Protein AF-0000000081894004 (afdb_homodimer)

Nearest PDB structures (foldseek):
  2gdz-assembly1_A-2  TM=9.812E-01  e=1.976E-42  Homo sapiens
  8cwl-assembly1_B  TM=9.961E-01  e=2.468E-40  Homo sapiens
  8fd8-assembly1_A  TM=9.773E-01  e=3.007E-31  Homo sapiens
  8fd8-assembly1_B  TM=9.876E-01  e=8.466E-30  Homo sapiens
  5ilo-assembly1_A  TM=8.803E-01  e=1.661E-20  Drosophila melanogaster

Structure (mmCIF, N/CA/C/O backbone):
data_AF-0000000081894004-model_v1
#
loop_
_entity.id
_entity.type
_entity.pdbx_description
1 polymer '15-hydroxyprostaglandin dehydrogenase'
#
loop_
_atom_site.group_PDB
_atom_site.id
_atom_site.type_symbol
_atom_site.label_atom_id
_atom_site.label_alt_id
_atom_site.label_comp_id
_atom_site.label_asym_id
_atom_site.label_entity_id
_atom_site.label_seq_id
_atom_site.pdbx_PDB_ins_code
_atom_site.Cartn_x
_atom_site.Cartn_y
_atom_site.Cartn_z
_atom_site.occupancy
_atom_site.B_iso_or_equiv
_atom_site.auth_seq_id
_atom_site.auth_comp_id
_atom_site.auth_asym_id
_atom_site.auth_atom_id
_atom_site.pdbx_PDB_model_num
ATOM 1 N N . MET A 1 1 ? 8.656 -19.203 -19.812 1 93.25 1 MET A N 1
ATOM 2 C CA . MET A 1 1 ? 9.336 -20.438 -19.406 1 93.25 1 MET A CA 1
ATOM 3 C C . MET A 1 1 ? 8.516 -21.672 -19.766 1 93.25 1 MET A C 1
ATOM 5 O O . MET A 1 1 ? 7.297 -21.578 -19.953 1 93.25 1 MET A O 1
ATOM 9 N N . HIS A 1 2 ? 9.211 -22.734 -19.953 1 95.69 2 HIS A N 1
ATOM 10 C CA . HIS A 1 2 ? 8.539 -24.016 -20.109 1 95.69 2 HIS A CA 1
ATOM 11 C C . HIS A 1 2 ? 7.969 -24.516 -18.781 1 95.69 2 HIS A C 1
ATOM 13 O O . HIS A 1 2 ? 8.688 -24.562 -17.766 1 95.69 2 HIS A O 1
ATOM 19 N N . LEU A 1 3 ? 6.727 -24.938 -18.703 1 98.38 3 LEU A N 1
ATOM 20 C CA . LEU A 1 3 ? 6.02 -25.109 -17.438 1 98.38 3 LEU A CA 1
ATOM 21 C C . LEU A 1 3 ? 6.059 -26.562 -16.984 1 98.38 3 LEU A C 1
ATOM 23 O O . LEU A 1 3 ? 5.871 -26.844 -15.797 1 98.38 3 LEU A O 1
ATOM 27 N N . LYS A 1 4 ? 6.188 -27.5 -17.938 1 98.25 4 LYS A N 1
ATOM 28 C CA . LYS A 1 4 ? 6.16 -28.906 -17.562 1 98.25 4 LYS A CA 1
ATOM 29 C C . LYS A 1 4 ? 7.227 -29.219 -16.516 1 98.25 4 LYS A C 1
ATOM 31 O O . LYS A 1 4 ? 8.406 -28.922 -16.719 1 98.25 4 LYS A O 1
ATOM 36 N N . GLY A 1 5 ? 6.805 -29.797 -15.445 1 97.94 5 GLY A N 1
ATOM 37 C CA . GLY A 1 5 ? 7.715 -30.234 -14.398 1 97.94 5 GLY A CA 1
ATOM 38 C C . GLY A 1 5 ? 8.07 -29.125 -13.422 1 97.94 5 GLY A C 1
ATOM 39 O O . GLY A 1 5 ? 8.711 -29.375 -12.398 1 97.94 5 GLY A O 1
ATOM 40 N N . LYS A 1 6 ? 7.695 -27.906 -13.68 1 98.56 6 LYS A N 1
ATOM 41 C CA . LYS A 1 6 ? 7.965 -26.797 -12.773 1 98.56 6 LYS A CA 1
ATOM 42 C C . LYS A 1 6 ? 7.137 -26.906 -11.5 1 98.56 6 LYS A C 1
ATOM 44 O O . LYS A 1 6 ? 6.062 -27.516 -11.5 1 98.56 6 LYS A O 1
ATOM 49 N N . VAL A 1 7 ? 7.68 -26.406 -10.422 1 98.75 7 VAL A N 1
ATOM 50 C CA . VAL A 1 7 ? 7.012 -26.453 -9.125 1 98.75 7 VAL A CA 1
ATOM 51 C C . VAL A 1 7 ? 6.477 -25.062 -8.766 1 98.75 7 VAL A C 1
ATOM 53 O O . VAL A 1 7 ? 7.227 -24.094 -8.742 1 98.75 7 VAL A O 1
ATOM 56 N N . ALA A 1 8 ? 5.172 -25.031 -8.492 1 98.94 8 ALA A N 1
ATOM 57 C CA . ALA A 1 8 ? 4.5 -23.766 -8.172 1 98.94 8 ALA A CA 1
ATOM 58 C C . ALA A 1 8 ? 3.926 -23.797 -6.758 1 98.94 8 ALA A C 1
ATOM 60 O O . ALA A 1 8 ? 3.48 -24.859 -6.285 1 98.94 8 ALA A O 1
ATOM 61 N N . LEU A 1 9 ? 4.027 -22.719 -6.047 1 98.94 9 LEU A N 1
ATOM 62 C CA . LEU A 1 9 ? 3.324 -22.453 -4.793 1 98.94 9 LEU A CA 1
ATOM 63 C C . LEU A 1 9 ? 2.256 -21.391 -4.98 1 98.94 9 LEU A C 1
ATOM 65 O O . LEU A 1 9 ? 2.551 -20.281 -5.445 1 98.94 9 LEU A O 1
ATOM 69 N N . VAL A 1 10 ? 0.993 -21.703 -4.723 1 99 10 VAL A N 1
ATOM 70 C CA . VAL A 1 10 ? -0.126 -20.781 -4.891 1 99 10 VAL A CA 1
ATOM 71 C C . VAL A 1 10 ? -0.816 -20.562 -3.547 1 99 10 VAL A C 1
ATOM 73 O O . VAL A 1 10 ? -1.326 -21.5 -2.938 1 99 10 VAL A O 1
ATOM 76 N N . THR A 1 11 ? -0.818 -19.328 -3.061 1 98.94 11 THR A N 1
ATOM 77 C CA . THR A 1 11 ? -1.562 -19.016 -1.846 1 98.94 11 THR A CA 1
ATOM 78 C C . THR A 1 11 ? -3.018 -18.688 -2.174 1 98.94 11 THR A C 1
ATOM 80 O O . THR A 1 11 ? -3.316 -18.188 -3.262 1 98.94 11 THR A O 1
ATOM 83 N N . GLY A 1 12 ? -3.885 -18.891 -1.166 1 98.69 12 GLY A N 1
ATOM 84 C CA . GLY A 1 12 ? -5.305 -18.75 -1.456 1 98.69 12 GLY A CA 1
ATOM 85 C C . GLY A 1 12 ? -5.785 -19.672 -2.557 1 98.69 12 GLY A C 1
ATOM 86 O O . GLY A 1 12 ? -6.516 -19.25 -3.457 1 98.69 12 GLY A O 1
ATOM 87 N N . ALA A 1 13 ? -5.387 -20.906 -2.52 1 98.75 13 ALA A N 1
ATOM 88 C CA . ALA A 1 13 ? -5.492 -21.797 -3.672 1 98.75 13 ALA A CA 1
ATOM 89 C C . ALA A 1 13 ? -6.77 -22.625 -3.602 1 98.75 13 ALA A C 1
ATOM 91 O O . ALA A 1 13 ? -7.125 -23.312 -4.566 1 98.75 13 ALA A O 1
ATOM 92 N N . ALA A 1 14 ? -7.52 -22.578 -2.496 1 97.81 14 ALA A N 1
ATOM 93 C CA . ALA A 1 14 ? -8.594 -23.531 -2.242 1 97.81 14 ALA A CA 1
ATOM 94 C C . ALA A 1 14 ? -9.812 -23.234 -3.105 1 97.81 14 ALA A C 1
ATOM 96 O O . ALA A 1 14 ? -10.594 -24.125 -3.424 1 97.81 14 ALA A O 1
ATOM 97 N N . GLN A 1 15 ? -10.016 -21.984 -3.486 1 96.12 15 GLN A N 1
ATOM 98 C CA . GLN A 1 15 ? -11.219 -21.594 -4.199 1 96.12 15 GLN A CA 1
ATOM 99 C C . GLN A 1 15 ? -10.961 -20.375 -5.094 1 96.12 15 GLN A C 1
ATOM 101 O O . GLN A 1 15 ? -9.867 -19.812 -5.078 1 96.12 15 GLN A O 1
ATOM 106 N N . GLY A 1 16 ? -11.906 -20.062 -5.895 1 97.25 16 GLY A N 1
ATOM 107 C CA . GLY A 1 16 ? -11.875 -18.844 -6.68 1 97.25 16 GLY A CA 1
ATOM 108 C C . GLY A 1 16 ? -10.734 -18.812 -7.676 1 97.25 16 GLY A C 1
ATOM 109 O O . GLY A 1 16 ? -10.516 -19.766 -8.414 1 97.25 16 GLY A O 1
ATOM 110 N N . ILE A 1 17 ? -10.094 -17.672 -7.715 1 98.56 17 ILE A N 1
ATOM 111 C CA . ILE A 1 17 ? -9.008 -17.453 -8.656 1 98.56 17 ILE A CA 1
ATOM 112 C C . ILE A 1 17 ? -7.863 -18.422 -8.375 1 98.56 17 ILE A C 1
ATOM 114 O O . ILE A 1 17 ? -7.27 -18.984 -9.297 1 98.56 17 ILE A O 1
ATOM 118 N N . GLY A 1 18 ? -7.566 -18.641 -7.066 1 98.81 18 GLY A N 1
ATOM 119 C CA . GLY A 1 18 ? -6.492 -19.547 -6.688 1 98.81 18 GLY A CA 1
ATOM 120 C C . GLY A 1 18 ? -6.699 -20.969 -7.191 1 98.81 18 GLY A C 1
ATOM 121 O O . GLY A 1 18 ? -5.77 -21.594 -7.703 1 98.81 18 GLY A O 1
ATOM 122 N N . LYS A 1 19 ? -7.879 -21.422 -7.047 1 98.75 19 LYS A N 1
ATOM 123 C CA . LYS A 1 19 ? -8.195 -22.75 -7.535 1 98.75 19 LYS A CA 1
ATOM 124 C C . LYS A 1 19 ? -8.047 -22.844 -9.055 1 98.75 19 LYS A C 1
ATOM 126 O O . LYS A 1 19 ? -7.555 -23.828 -9.578 1 98.75 19 LYS A O 1
ATOM 131 N N . ALA A 1 20 ? -8.461 -21.781 -9.766 1 98.88 20 ALA A N 1
ATOM 132 C CA . ALA A 1 20 ? -8.312 -21.719 -11.211 1 98.88 20 ALA A CA 1
ATOM 133 C C . ALA A 1 20 ? -6.84 -21.719 -11.617 1 98.88 20 ALA A C 1
ATOM 135 O O . ALA A 1 20 ? -6.457 -22.312 -12.625 1 98.88 20 ALA A O 1
ATOM 136 N N . PHE A 1 21 ? -6 -21 -10.844 1 98.94 21 PHE A N 1
ATOM 137 C CA . PHE A 1 21 ? -4.562 -21.016 -11.094 1 98.94 21 PHE A CA 1
ATOM 138 C C . PHE A 1 21 ? -4 -22.422 -10.984 1 98.94 21 PHE A C 1
ATOM 140 O O . PHE A 1 21 ? -3.232 -22.859 -11.844 1 98.94 21 PHE A O 1
ATOM 147 N N . VAL A 1 22 ? -4.41 -23.125 -9.914 1 98.94 22 VAL A N 1
ATOM 148 C CA . VAL A 1 22 ? -3.928 -24.484 -9.711 1 98.94 22 VAL A CA 1
ATOM 149 C C . VAL A 1 22 ? -4.328 -25.359 -10.891 1 98.94 22 VAL A C 1
ATOM 151 O O . VAL A 1 22 ? -3.502 -26.109 -11.43 1 98.94 22 VAL A O 1
ATOM 154 N N . GLN A 1 23 ? -5.555 -25.234 -11.367 1 98.88 23 GLN A N 1
ATOM 155 C CA . GLN A 1 23 ? -6.074 -26.031 -12.477 1 98.88 23 GLN A CA 1
ATOM 156 C C . GLN A 1 23 ? -5.227 -25.844 -13.734 1 98.88 23 GLN A C 1
ATOM 158 O O . GLN A 1 23 ? -4.773 -26.828 -14.336 1 98.88 23 GLN A O 1
ATOM 163 N N . VAL A 1 24 ? -4.969 -24.625 -14.102 1 98.88 24 VAL A N 1
ATOM 164 C CA . VAL A 1 24 ? -4.281 -24.375 -15.367 1 98.88 24 VAL A CA 1
ATOM 165 C C . VAL A 1 24 ? -2.812 -24.766 -15.25 1 98.88 24 VAL A C 1
ATOM 167 O O . VAL A 1 24 ? -2.211 -25.234 -16.219 1 98.88 24 VAL A O 1
ATOM 170 N N . LEU A 1 25 ? -2.213 -24.609 -14.062 1 98.94 25 LEU A N 1
ATOM 171 C CA . LEU A 1 25 ? -0.831 -25.031 -13.844 1 98.94 25 LEU A CA 1
ATOM 172 C C . LEU A 1 25 ? -0.69 -26.547 -13.969 1 98.94 25 LEU A C 1
ATOM 174 O O . LEU A 1 25 ? 0.244 -27.031 -14.609 1 98.94 25 LEU A O 1
ATOM 178 N N . LEU A 1 26 ? -1.624 -27.281 -13.375 1 98.88 26 LEU A N 1
ATOM 179 C CA . LEU A 1 26 ? -1.611 -28.734 -13.469 1 98.88 26 LEU A CA 1
ATOM 180 C C . LEU A 1 26 ? -1.806 -29.188 -14.914 1 98.88 26 LEU A C 1
ATOM 182 O O . LEU A 1 26 ? -1.141 -30.109 -15.367 1 98.88 26 LEU A O 1
ATOM 186 N N . GLU A 1 27 ? -2.672 -28.469 -15.625 1 98.75 27 GLU A N 1
ATOM 187 C CA . GLU A 1 27 ? -2.93 -28.781 -17.031 1 98.75 27 GLU A CA 1
ATOM 188 C C . GLU A 1 27 ? -1.67 -28.609 -17.875 1 98.75 27 GLU A C 1
ATOM 190 O O . GLU A 1 27 ? -1.518 -29.25 -18.906 1 98.75 27 GLU A O 1
ATOM 195 N N . ARG A 1 28 ? -0.741 -27.797 -17.438 1 98.5 28 ARG A N 1
ATOM 196 C CA . ARG A 1 28 ? 0.498 -27.547 -18.156 1 98.5 28 ARG A CA 1
ATOM 197 C C . ARG A 1 28 ? 1.636 -28.406 -17.625 1 98.5 28 ARG A C 1
ATOM 199 O O . ARG A 1 28 ? 2.787 -28.25 -18.047 1 98.5 28 ARG A O 1
ATOM 206 N N . GLY A 1 29 ? 1.329 -29.266 -16.656 1 98.56 29 GLY A N 1
ATOM 207 C CA . GLY A 1 29 ? 2.291 -30.25 -16.188 1 98.56 29 GLY A CA 1
ATOM 208 C C . GLY A 1 29 ? 3.08 -29.797 -14.977 1 98.56 29 GLY A C 1
ATOM 209 O O . GLY A 1 29 ? 4.07 -30.422 -14.594 1 98.56 29 GLY A O 1
ATOM 210 N N . CYS A 1 30 ? 2.693 -28.719 -14.328 1 98.81 30 CYS A N 1
ATOM 211 C CA . CYS A 1 30 ? 3.361 -28.25 -13.117 1 98.81 30 CYS A CA 1
ATOM 212 C C . CYS A 1 30 ? 2.977 -29.109 -11.914 1 98.81 30 CYS A C 1
ATOM 214 O O . CYS A 1 30 ? 1.941 -29.781 -11.93 1 98.81 30 CYS A O 1
ATOM 216 N N . LYS A 1 31 ? 3.842 -29.141 -10.961 1 98.88 31 LYS A N 1
ATOM 217 C CA . LYS A 1 31 ? 3.484 -29.547 -9.602 1 98.88 31 LYS A CA 1
ATOM 218 C C . LYS A 1 31 ? 3.1 -28.344 -8.75 1 98.88 31 LYS A C 1
ATOM 220 O O . LYS A 1 31 ? 3.693 -27.266 -8.875 1 98.88 31 LYS A O 1
ATOM 225 N N . VAL A 1 32 ? 2.074 -28.547 -7.902 1 98.94 32 VAL A N 1
ATOM 226 C CA . VAL A 1 32 ? 1.539 -27.344 -7.27 1 98.94 32 VAL A CA 1
ATOM 227 C C . VAL A 1 32 ? 1.329 -27.594 -5.777 1 98.94 32 VAL A C 1
ATOM 229 O O . VAL A 1 32 ? 0.707 -28.594 -5.391 1 98.94 32 VAL A O 1
ATOM 232 N N . ALA A 1 33 ? 1.903 -26.781 -4.941 1 98.94 33 ALA A N 1
ATOM 233 C CA . ALA A 1 33 ? 1.514 -26.688 -3.537 1 98.94 33 ALA A CA 1
ATOM 234 C C . ALA A 1 33 ? 0.323 -25.734 -3.369 1 98.94 33 ALA A C 1
ATOM 236 O O . ALA A 1 33 ? 0.437 -24.531 -3.602 1 98.94 33 ALA A O 1
ATOM 237 N N . LEU A 1 34 ? -0.852 -26.312 -2.977 1 98.81 34 LEU A N 1
ATOM 238 C CA . LEU A 1 34 ? -2.037 -25.547 -2.627 1 98.81 34 LEU A CA 1
ATOM 239 C C . LEU A 1 34 ? -1.945 -25.016 -1.197 1 98.81 34 LEU A C 1
ATOM 241 O O . LEU A 1 34 ? -1.925 -25.797 -0.246 1 98.81 34 LEU A O 1
ATOM 245 N N . VAL A 1 35 ? -1.916 -23.703 -1.052 1 98.94 35 VAL A N 1
ATOM 246 C CA . VAL A 1 35 ? -1.78 -23.078 0.262 1 98.94 35 VAL A CA 1
ATOM 247 C C . VAL A 1 35 ? -3.041 -22.281 0.59 1 98.94 35 VAL A C 1
ATOM 249 O O . VAL A 1 35 ? -3.445 -21.406 -0.175 1 98.94 35 VAL A O 1
ATOM 252 N N . ASP A 1 36 ? -3.646 -22.609 1.695 1 98.81 36 ASP A N 1
ATOM 253 C CA . ASP A 1 36 ? -4.871 -21.906 2.088 1 98.81 36 ASP A CA 1
ATOM 254 C C . ASP A 1 36 ? -5.129 -22.062 3.586 1 98.81 36 ASP A C 1
ATOM 256 O O . ASP A 1 36 ? -4.684 -23.031 4.207 1 98.81 36 ASP A O 1
ATOM 260 N N . ILE A 1 37 ? -5.82 -21.125 4.078 1 98.62 37 ILE A N 1
ATOM 261 C CA . ILE A 1 37 ? -6.141 -21.156 5.5 1 98.62 37 ILE A CA 1
ATOM 262 C C . ILE A 1 37 ? -7.316 -22.109 5.738 1 98.62 37 ILE A C 1
ATOM 264 O O . ILE A 1 37 ? -7.441 -22.703 6.816 1 98.62 37 ILE A O 1
ATOM 268 N N . ASN A 1 38 ? -8.203 -22.25 4.754 1 97.88 38 ASN A N 1
ATOM 269 C CA . ASN A 1 38 ? -9.383 -23.094 4.875 1 97.88 38 ASN A CA 1
ATOM 270 C C . ASN A 1 38 ? -9.055 -24.562 4.613 1 97.88 38 ASN A C 1
ATOM 272 O O . ASN A 1 38 ? -9.008 -25 3.463 1 97.88 38 ASN A O 1
ATOM 276 N N . VAL A 1 39 ? -8.977 -25.297 5.633 1 98.56 39 VAL A N 1
ATOM 277 C CA . VAL A 1 39 ? -8.508 -26.672 5.559 1 98.56 39 VAL A CA 1
ATOM 278 C C . VAL A 1 39 ? -9.531 -27.547 4.824 1 98.56 39 VAL A C 1
ATOM 280 O O . VAL A 1 39 ? -9.18 -28.297 3.918 1 98.56 39 VAL A O 1
ATOM 283 N N . GLU A 1 40 ? -10.766 -27.359 5.145 1 98.62 40 GLU A N 1
ATOM 284 C CA . GLU A 1 40 ? -11.812 -28.188 4.566 1 98.62 40 GLU A CA 1
ATOM 285 C C . GLU A 1 40 ? -11.93 -27.969 3.061 1 98.62 40 GLU A C 1
ATOM 287 O O . GLU A 1 40 ? -11.922 -28.922 2.285 1 98.62 40 GLU A O 1
ATOM 292 N N . VAL A 1 41 ? -12 -26.734 2.67 1 98.31 41 VAL A N 1
ATOM 293 C CA . VAL A 1 41 ? -12.156 -26.406 1.258 1 98.31 41 VAL A CA 1
ATOM 294 C C . VAL A 1 41 ? -10.875 -26.75 0.502 1 98.31 41 VAL A C 1
ATOM 296 O O . VAL A 1 41 ? -10.93 -27.203 -0.645 1 98.31 41 VAL A O 1
ATOM 299 N N . GLY A 1 42 ? -9.719 -26.562 1.156 1 98.56 42 GLY A N 1
ATOM 300 C CA . GLY A 1 42 ? -8.438 -26.906 0.553 1 98.56 42 GLY A CA 1
ATOM 301 C C . GLY A 1 42 ? -8.281 -28.391 0.286 1 98.56 42 GLY A C 1
ATOM 302 O O . GLY A 1 42 ? -7.863 -28.781 -0.802 1 98.56 42 GLY A O 1
ATOM 303 N N . LYS A 1 43 ? -8.633 -29.203 1.248 1 98.5 43 LYS A N 1
ATOM 304 C CA . LYS A 1 43 ? -8.555 -30.656 1.086 1 98.5 43 LYS A CA 1
ATOM 305 C C . LYS A 1 43 ? -9.516 -31.141 0.005 1 98.5 43 LYS A C 1
ATOM 307 O O . LYS A 1 43 ? -9.172 -32 -0.79 1 98.5 43 LYS A O 1
ATOM 312 N N . ALA A 1 44 ? -10.695 -30.562 0.021 1 98.62 44 ALA A N 1
ATOM 313 C CA . ALA A 1 44 ? -11.664 -30.922 -1.005 1 98.62 44 ALA A CA 1
ATOM 314 C C . ALA A 1 44 ? -11.148 -30.578 -2.398 1 98.62 44 ALA A C 1
ATOM 316 O O . ALA A 1 44 ? -11.344 -31.344 -3.348 1 98.62 44 ALA A O 1
ATOM 317 N N . SER A 1 45 ? -10.547 -29.391 -2.547 1 98.38 45 SER A N 1
ATOM 318 C CA . SER A 1 45 ? -9.984 -28.969 -3.826 1 98.38 45 SER A CA 1
ATOM 319 C C . SER A 1 45 ? -8.867 -29.906 -4.27 1 98.38 45 SER A C 1
ATOM 321 O O . SER A 1 45 ? -8.805 -30.312 -5.43 1 98.38 45 SER A O 1
ATOM 323 N N . LYS A 1 46 ? -7.977 -30.25 -3.355 1 98.5 46 LYS A N 1
ATOM 324 C CA . LYS A 1 46 ? -6.906 -31.172 -3.68 1 98.5 46 LYS A CA 1
ATOM 325 C C . LYS A 1 46 ? -7.465 -32.531 -4.156 1 98.5 46 LYS A C 1
ATOM 327 O O . LYS A 1 46 ? -6.984 -33.094 -5.137 1 98.5 46 LYS A O 1
ATOM 332 N N . GLU A 1 47 ? -8.414 -33.031 -3.428 1 98.38 47 GLU A N 1
ATOM 333 C CA . GLU A 1 47 ? -9.039 -34.281 -3.807 1 98.38 47 GLU A CA 1
ATOM 334 C C . GLU A 1 47 ? -9.617 -34.219 -5.219 1 98.38 47 GLU A C 1
ATOM 336 O O . GLU A 1 47 ? -9.539 -35.188 -5.977 1 98.38 47 GLU A O 1
ATOM 341 N N . GLY A 1 48 ? -10.258 -33.094 -5.504 1 98.5 48 GLY A N 1
ATOM 342 C CA . GLY A 1 48 ? -10.766 -32.875 -6.852 1 98.5 48 GLY A CA 1
ATOM 343 C C . GLY A 1 48 ? -9.68 -32.938 -7.91 1 98.5 48 GLY A C 1
ATOM 344 O O . GLY A 1 48 ? -9.875 -33.531 -8.977 1 98.5 48 GLY A O 1
ATOM 345 N N . PHE A 1 49 ? -8.555 -32.312 -7.637 1 98.62 49 PHE A N 1
ATOM 346 C CA . PHE A 1 49 ? -7.434 -32.344 -8.57 1 98.62 49 PHE A CA 1
ATOM 347 C C . PHE A 1 49 ? -6.848 -33.719 -8.695 1 98.62 49 PHE A C 1
ATOM 349 O O . PHE A 1 49 ? -6.449 -34.156 -9.789 1 98.62 49 PHE A O 1
ATOM 356 N N . ASP A 1 50 ? -6.832 -34.438 -7.574 1 97.56 50 ASP A N 1
ATOM 357 C CA . ASP A 1 50 ? -6.246 -35.781 -7.562 1 97.56 50 ASP A CA 1
ATOM 358 C C . ASP A 1 50 ? -7.055 -36.75 -8.43 1 97.56 50 ASP A C 1
ATOM 360 O O . ASP A 1 50 ? -6.547 -37.781 -8.852 1 97.56 50 ASP A O 1
ATOM 364 N N . LYS A 1 51 ? -8.281 -36.469 -8.664 1 98.12 51 LYS A N 1
ATOM 365 C CA . LYS A 1 51 ? -9.117 -37.281 -9.547 1 98.12 51 LYS A CA 1
ATOM 366 C C . LYS A 1 51 ? -8.773 -37 -11.016 1 98.12 51 LYS A C 1
ATOM 368 O O . LYS A 1 51 ? -9.047 -37.844 -11.875 1 98.12 51 LYS A O 1
ATOM 373 N N . GLN A 1 52 ? -8.172 -35.875 -11.289 1 98.19 52 GLN A N 1
ATOM 374 C CA . GLN A 1 52 ? -7.914 -35.469 -12.664 1 98.19 52 GLN A CA 1
ATOM 375 C C . GLN A 1 52 ? -6.438 -35.625 -13.023 1 98.19 52 GLN A C 1
ATOM 377 O O . GLN A 1 52 ? -6.094 -35.844 -14.188 1 98.19 52 GLN A O 1
ATOM 382 N N . PHE A 1 53 ? -5.633 -35.531 -12.016 1 98.31 53 PHE A N 1
ATOM 383 C CA . PHE A 1 53 ? -4.188 -35.531 -12.211 1 98.31 53 PHE A CA 1
ATOM 384 C C . PHE A 1 53 ? -3.521 -36.531 -11.242 1 98.31 53 PHE A C 1
ATOM 386 O O . PHE A 1 53 ? -4.16 -37 -10.305 1 98.31 53 PHE A O 1
ATOM 393 N N . ASP A 1 54 ? -2.191 -36.844 -11.5 1 97.31 54 ASP A N 1
ATOM 394 C CA . ASP A 1 54 ? -1.415 -37.656 -10.578 1 97.31 54 ASP A CA 1
ATOM 395 C C . ASP A 1 54 ? -1.35 -37.031 -9.195 1 97.31 54 ASP A C 1
ATOM 397 O O . ASP A 1 54 ? -1.05 -35.844 -9.062 1 97.31 54 ASP A O 1
ATOM 401 N N . GLU A 1 55 ? -1.679 -37.75 -8.172 1 97.06 55 GLU A N 1
ATOM 402 C CA . GLU A 1 55 ? -1.76 -37.281 -6.797 1 97.06 55 GLU A CA 1
ATOM 403 C C . GLU A 1 55 ? -0.427 -36.688 -6.34 1 97.06 55 GLU A C 1
ATOM 405 O O . GLU A 1 55 ? -0.39 -35.844 -5.438 1 97.06 55 GLU A O 1
ATOM 410 N N . GLN A 1 56 ? 0.628 -37.094 -6.934 1 97.5 56 GLN A N 1
ATOM 411 C CA . GLN A 1 56 ? 1.956 -36.625 -6.539 1 97.5 56 GLN A CA 1
ATOM 412 C C . GLN A 1 56 ? 2.229 -35.219 -7.062 1 97.5 56 GLN A C 1
ATOM 414 O O . GLN A 1 56 ? 3.195 -34.594 -6.648 1 97.5 56 GLN A O 1
ATOM 419 N N . MET A 1 57 ? 1.311 -34.75 -7.902 1 98.44 57 MET A N 1
ATOM 420 C CA . MET A 1 57 ? 1.516 -33.438 -8.523 1 98.44 57 MET A CA 1
ATOM 421 C C . MET A 1 57 ? 1.032 -32.312 -7.613 1 98.44 57 MET A C 1
ATOM 423 O O . MET A 1 57 ? 1.273 -31.156 -7.891 1 98.44 57 MET A O 1
ATOM 427 N N . THR A 1 58 ? 0.356 -32.719 -6.527 1 98.75 58 THR A N 1
ATOM 428 C CA . THR A 1 58 ? -0.165 -31.656 -5.66 1 98.75 58 THR A CA 1
ATOM 429 C C . THR A 1 58 ? 0.105 -31.984 -4.195 1 98.75 58 THR A C 1
ATOM 431 O O . THR A 1 58 ? 0.252 -33.156 -3.832 1 98.75 58 THR A O 1
ATOM 434 N N . ILE A 1 59 ? 0.217 -31.016 -3.389 1 98.75 59 ILE A N 1
ATOM 435 C CA . ILE A 1 59 ? 0.14 -31.094 -1.936 1 98.75 59 ILE A CA 1
ATOM 436 C C . ILE A 1 59 ? -0.693 -29.938 -1.391 1 98.75 59 ILE A C 1
ATOM 438 O O . ILE A 1 59 ? -0.729 -28.859 -1.985 1 98.75 59 ILE A O 1
ATOM 442 N N . PHE A 1 60 ? -1.453 -30.203 -0.379 1 98.88 60 PHE A N 1
ATOM 443 C CA . PHE A 1 60 ? -2.164 -29.141 0.317 1 98.88 60 PHE A CA 1
ATOM 444 C C . PHE A 1 60 ? -1.455 -28.781 1.616 1 98.88 60 PHE A C 1
ATOM 446 O O . PHE A 1 60 ? -1.079 -29.656 2.393 1 98.88 60 PHE A O 1
ATOM 453 N N . ILE A 1 61 ? -1.217 -27.5 1.843 1 98.94 61 ILE A N 1
ATOM 454 C CA . ILE A 1 61 ? -0.568 -27.016 3.053 1 98.94 61 ILE A CA 1
ATOM 455 C C . ILE A 1 61 ? -1.441 -25.938 3.711 1 98.94 61 ILE A C 1
ATOM 457 O O . ILE A 1 61 ? -1.612 -24.844 3.166 1 98.94 61 ILE A O 1
ATOM 461 N N . PRO A 1 62 ? -2.072 -26.25 4.879 1 98.81 62 PRO A N 1
ATOM 462 C CA . PRO A 1 62 ? -2.783 -25.203 5.617 1 98.81 62 PRO A CA 1
ATOM 463 C C . PRO A 1 62 ? -1.855 -24.094 6.105 1 98.81 62 PRO A C 1
ATOM 465 O O . PRO A 1 62 ? -0.799 -24.375 6.68 1 98.81 62 PRO A O 1
ATOM 468 N N . CYS A 1 63 ? -2.27 -22.828 5.859 1 98.88 63 CYS A N 1
ATOM 469 C CA . CYS A 1 63 ? -1.384 -21.734 6.223 1 98.88 63 CYS A CA 1
ATOM 470 C C . CYS A 1 63 ? -2.16 -20.422 6.363 1 98.88 63 CYS A C 1
ATOM 472 O O . CYS A 1 63 ? -2.953 -20.078 5.484 1 98.88 63 CYS A O 1
ATOM 474 N N . ASP A 1 64 ? -2.035 -19.828 7.473 1 98.81 64 ASP A N 1
ATOM 475 C CA . ASP A 1 64 ? -2.375 -18.406 7.602 1 98.81 64 ASP A CA 1
ATOM 476 C C . ASP A 1 64 ? -1.234 -17.531 7.105 1 98.81 64 ASP A C 1
ATOM 478 O O . ASP A 1 64 ? -0.234 -17.344 7.801 1 98.81 64 ASP A O 1
ATOM 482 N N . VAL A 1 65 ? -1.446 -16.938 5.934 1 98.81 65 VAL A N 1
ATOM 483 C CA . VAL A 1 65 ? -0.35 -16.25 5.254 1 98.81 65 VAL A CA 1
ATOM 484 C C . VAL A 1 65 ? 0.027 -14.984 6.023 1 98.81 65 VAL A C 1
ATOM 486 O O . VAL A 1 65 ? 1.079 -14.391 5.777 1 98.81 65 VAL A O 1
ATOM 489 N N . SER A 1 66 ? -0.864 -14.516 6.961 1 98.12 66 SER A N 1
ATOM 490 C CA . SER A 1 66 ? -0.541 -13.344 7.766 1 98.12 66 SER A CA 1
ATOM 491 C C . SER A 1 66 ? 0.468 -13.68 8.859 1 98.12 66 SER A C 1
ATOM 493 O O . SER A 1 66 ? 1.027 -12.781 9.492 1 98.12 66 SER A O 1
ATOM 495 N N . LYS A 1 67 ? 0.681 -14.969 9.078 1 98.5 67 LYS A N 1
ATOM 496 C CA . LYS A 1 67 ? 1.636 -15.406 10.094 1 98.5 67 LYS A CA 1
ATOM 497 C C . LYS A 1 67 ? 2.986 -15.742 9.461 1 98.5 67 LYS A C 1
ATOM 499 O O . LYS A 1 67 ? 3.109 -16.719 8.727 1 98.5 67 LYS A O 1
ATOM 504 N N . GLU A 1 68 ? 3.932 -15.055 9.844 1 98.12 68 GLU A N 1
ATOM 505 C CA . GLU A 1 68 ? 5.254 -15.141 9.234 1 98.12 68 GLU A CA 1
ATOM 506 C C . GLU A 1 68 ? 5.812 -16.562 9.32 1 98.12 68 GLU A C 1
ATOM 508 O O . GLU A 1 68 ? 6.238 -17.125 8.312 1 98.12 68 GLU A O 1
ATOM 513 N N . GLU A 1 69 ? 5.789 -17.094 10.453 1 98.56 69 GLU A N 1
ATOM 514 C CA . GLU A 1 69 ? 6.41 -18.406 10.656 1 98.56 69 GLU A CA 1
ATOM 515 C C . GLU A 1 69 ? 5.664 -19.484 9.891 1 98.56 69 GLU A C 1
ATOM 517 O O . GLU A 1 69 ? 6.281 -20.422 9.367 1 98.56 69 GLU A O 1
ATOM 522 N N . GLU A 1 70 ? 4.367 -19.391 9.812 1 98.81 70 GLU A N 1
ATOM 523 C CA . GLU A 1 70 ? 3.592 -20.359 9.047 1 98.81 70 GLU A CA 1
ATOM 524 C C . GLU A 1 70 ? 3.93 -20.266 7.559 1 98.81 70 GLU A C 1
ATOM 526 O O . GLU A 1 70 ? 4.074 -21.297 6.891 1 98.81 70 GLU A O 1
ATOM 531 N N . LEU A 1 71 ? 4.109 -19.078 7.078 1 98.88 71 LEU A N 1
ATOM 532 C CA . LEU A 1 71 ? 4.418 -18.906 5.664 1 98.88 71 LEU A CA 1
ATOM 533 C C . LEU A 1 71 ? 5.816 -19.422 5.34 1 98.88 71 LEU A C 1
ATOM 535 O O . LEU A 1 71 ? 6.016 -20.078 4.32 1 98.88 71 LEU A O 1
ATOM 539 N N . LYS A 1 72 ? 6.75 -19.141 6.219 1 98.81 72 LYS A N 1
ATOM 540 C CA . LYS A 1 72 ? 8.109 -19.641 6.047 1 98.81 72 LYS A CA 1
ATOM 541 C C . LYS A 1 72 ? 8.117 -21.172 5.988 1 98.81 72 LYS A C 1
ATOM 543 O O . LYS A 1 72 ? 8.766 -21.766 5.125 1 98.81 72 LYS A O 1
ATOM 548 N N . GLU A 1 73 ? 7.367 -21.734 6.859 1 98.81 73 GLU A N 1
ATOM 549 C CA . GLU A 1 73 ? 7.289 -23.203 6.906 1 98.81 73 GLU A CA 1
ATOM 550 C C . GLU A 1 73 ? 6.621 -23.75 5.652 1 98.81 73 GLU A C 1
ATOM 552 O O . GLU A 1 73 ? 6.992 -24.828 5.172 1 98.81 73 GLU A O 1
ATOM 557 N N . THR A 1 74 ? 5.676 -23.062 5.176 1 98.94 74 THR A N 1
ATOM 558 C CA . THR A 1 74 ? 4.969 -23.453 3.963 1 98.94 74 THR A CA 1
ATOM 559 C C . THR A 1 74 ? 5.93 -23.531 2.781 1 98.94 74 THR A C 1
ATOM 561 O O . THR A 1 74 ? 5.91 -24.5 2.018 1 98.94 74 THR A O 1
ATOM 564 N N . PHE A 1 75 ? 6.805 -22.547 2.6 1 98.88 75 PHE A N 1
ATOM 565 C CA . PHE A 1 75 ? 7.801 -22.562 1.533 1 98.88 75 PHE A CA 1
ATOM 566 C C . PHE A 1 75 ? 8.781 -23.719 1.713 1 98.88 75 PHE A C 1
ATOM 568 O O . PHE A 1 75 ? 9.102 -24.422 0.753 1 98.88 75 PHE A O 1
ATOM 575 N N . LYS A 1 76 ? 9.172 -23.875 2.949 1 98.69 76 LYS A N 1
ATOM 576 C CA . LYS A 1 76 ? 10.102 -24.953 3.264 1 98.69 76 LYS A CA 1
ATOM 577 C C . LYS A 1 76 ? 9.5 -26.312 2.918 1 98.69 76 LYS A C 1
ATOM 579 O O . LYS A 1 76 ? 10.148 -27.141 2.279 1 98.69 76 LYS A O 1
ATOM 584 N N . LYS A 1 77 ? 8.297 -26.547 3.322 1 98.81 77 LYS A N 1
ATOM 585 C CA . LYS A 1 77 ? 7.605 -27.797 3.064 1 98.81 77 LYS A CA 1
ATOM 586 C C . LYS A 1 77 ? 7.457 -28.047 1.565 1 98.81 77 LYS A C 1
ATOM 588 O O . LYS A 1 77 ? 7.586 -29.188 1.104 1 98.81 77 LYS A O 1
ATOM 593 N N . THR A 1 78 ? 7.137 -27 0.829 1 98.81 78 THR A N 1
ATOM 594 C CA . THR A 1 78 ? 6.984 -27.109 -0.617 1 98.81 78 THR A CA 1
ATOM 595 C C . THR A 1 78 ? 8.289 -27.578 -1.263 1 98.81 78 THR A C 1
ATOM 597 O O . THR A 1 78 ? 8.281 -28.516 -2.061 1 98.81 78 THR A O 1
ATOM 600 N N . VAL A 1 79 ? 9.383 -26.984 -0.9 1 98.19 79 VAL A N 1
ATOM 601 C CA . VAL A 1 79 ? 10.688 -27.312 -1.48 1 98.19 79 VAL A CA 1
ATOM 602 C C . VAL A 1 79 ? 11.117 -28.703 -1.039 1 98.19 79 VAL A C 1
ATOM 604 O O . VAL A 1 79 ? 11.664 -29.469 -1.834 1 98.19 79 VAL A O 1
ATOM 607 N N . GLN A 1 80 ? 10.859 -28.984 0.223 1 98.25 80 GLN A N 1
ATOM 608 C CA . GLN A 1 80 ? 11.203 -30.312 0.725 1 98.25 80 GLN A CA 1
ATOM 609 C C . GLN A 1 80 ? 10.422 -31.406 -0.012 1 98.25 80 GLN A C 1
ATOM 611 O O . GLN A 1 80 ? 10.961 -32.469 -0.292 1 98.25 80 GLN A O 1
ATOM 616 N N . HIS A 1 81 ? 9.211 -31.141 -0.325 1 98.56 81 HIS A N 1
ATOM 617 C CA . HIS A 1 81 ? 8.344 -32.125 -0.931 1 98.56 81 HIS A CA 1
ATOM 618 C C . HIS A 1 81 ? 8.664 -32.312 -2.41 1 98.56 81 HIS A C 1
ATOM 620 O O . HIS A 1 81 ? 8.742 -33.469 -2.891 1 98.56 81 HIS A O 1
ATOM 626 N N . PHE A 1 82 ? 8.875 -31.234 -3.133 1 98.31 82 PHE A N 1
ATOM 627 C CA . PHE A 1 82 ? 8.969 -31.312 -4.586 1 98.31 82 PHE A CA 1
ATOM 628 C C . PHE A 1 82 ? 10.422 -31.188 -5.039 1 98.31 82 PHE A C 1
ATOM 630 O O . PHE A 1 82 ? 10.734 -31.422 -6.203 1 98.31 82 PHE A O 1
ATOM 637 N N . GLY A 1 83 ? 11.328 -30.672 -4.148 1 97 83 GLY A N 1
ATOM 638 C CA . GLY A 1 83 ? 12.75 -30.609 -4.438 1 97 83 GLY A CA 1
ATOM 639 C C . GLY A 1 83 ? 13.203 -29.266 -4.941 1 97 83 GLY A C 1
ATOM 640 O O . GLY A 1 83 ? 14.398 -28.969 -4.98 1 97 83 GLY A O 1
ATOM 641 N N . LYS A 1 84 ? 12.273 -28.453 -5.355 1 97.06 84 LYS A N 1
ATOM 642 C CA . LYS A 1 84 ? 12.602 -27.141 -5.883 1 97.06 84 LYS A CA 1
ATOM 643 C C . LYS A 1 84 ? 11.391 -26.203 -5.836 1 97.06 84 LYS A C 1
ATOM 645 O O . LYS A 1 84 ? 10.305 -26.609 -5.418 1 97.06 84 LYS A O 1
ATOM 650 N N . LEU A 1 85 ? 11.586 -24.969 -6.223 1 98.44 85 LEU A N 1
ATOM 651 C CA . LEU A 1 85 ? 10.547 -23.953 -6.375 1 98.44 85 LEU A CA 1
ATOM 652 C C . LEU A 1 85 ? 10.844 -23.047 -7.562 1 98.44 85 LEU A C 1
ATOM 654 O O . LEU A 1 85 ? 11.906 -22.422 -7.625 1 98.44 85 LEU A O 1
ATOM 658 N N . ASP A 1 86 ? 9.852 -22.969 -8.5 1 98.44 86 ASP A N 1
ATOM 659 C CA . ASP A 1 86 ? 10.07 -22.234 -9.742 1 98.44 86 ASP A CA 1
ATOM 660 C C . ASP A 1 86 ? 9.117 -21.062 -9.867 1 98.44 86 ASP A C 1
ATOM 662 O O . ASP A 1 86 ? 9.438 -20.047 -10.5 1 98.44 86 ASP A O 1
ATOM 666 N N . ILE A 1 87 ? 7.891 -21.234 -9.312 1 98.94 87 ILE A N 1
ATOM 667 C CA . ILE A 1 87 ? 6.809 -20.266 -9.484 1 98.94 87 ILE A CA 1
ATOM 668 C C . ILE A 1 87 ? 6.152 -19.984 -8.141 1 98.94 87 ILE A C 1
ATOM 670 O O . ILE A 1 87 ? 5.871 -20.891 -7.367 1 98.94 87 ILE A O 1
ATOM 674 N N . VAL A 1 88 ? 6.016 -18.75 -7.785 1 98.94 88 VAL A N 1
ATOM 675 C CA . VAL A 1 88 ? 5.219 -18.328 -6.633 1 98.94 88 VAL A CA 1
ATOM 676 C C . VAL A 1 88 ? 4.074 -17.438 -7.094 1 98.94 88 VAL A C 1
ATOM 678 O O . VAL A 1 88 ? 4.289 -16.469 -7.84 1 98.94 88 VAL A O 1
ATOM 681 N N . VAL A 1 89 ? 2.885 -17.797 -6.754 1 99 89 VAL A N 1
ATOM 682 C CA . VAL A 1 89 ? 1.714 -16.953 -6.98 1 99 89 VAL A CA 1
ATOM 683 C C . VAL A 1 89 ? 1.14 -16.484 -5.645 1 99 89 VAL A C 1
ATOM 685 O O . VAL A 1 89 ? 0.481 -17.266 -4.945 1 99 89 VAL A O 1
ATOM 688 N N . ASN A 1 90 ? 1.431 -15.258 -5.285 1 98.94 90 ASN A N 1
ATOM 689 C CA . ASN A 1 90 ? 0.796 -14.641 -4.129 1 98.94 90 ASN A CA 1
ATOM 690 C C . ASN A 1 90 ? -0.614 -14.156 -4.453 1 98.94 90 ASN A C 1
ATOM 692 O O . ASN A 1 90 ? -0.791 -13.047 -4.965 1 98.94 90 ASN A O 1
ATOM 696 N N . ASN A 1 91 ? -1.605 -14.961 -4.062 1 98.88 91 ASN A N 1
ATOM 697 C CA . ASN A 1 91 ? -2.977 -14.742 -4.508 1 98.88 91 ASN A CA 1
ATOM 698 C C . ASN A 1 91 ? -3.928 -14.562 -3.328 1 98.88 91 ASN A C 1
ATOM 700 O O . ASN A 1 91 ? -5.004 -13.984 -3.475 1 98.88 91 ASN A O 1
ATOM 704 N N . ALA A 1 92 ? -3.518 -15.094 -2.137 1 98.69 92 ALA A N 1
ATOM 705 C CA . ALA A 1 92 ? -4.395 -14.945 -0.976 1 98.69 92 ALA A CA 1
ATOM 706 C C . ALA A 1 92 ? -4.793 -13.492 -0.768 1 98.69 92 ALA A C 1
ATOM 708 O O . ALA A 1 92 ? -3.959 -12.586 -0.877 1 98.69 92 ALA A O 1
ATOM 709 N N . GLY A 1 93 ? -6.055 -13.242 -0.567 1 97.69 93 GLY A N 1
ATOM 710 C CA . GLY A 1 93 ? -6.566 -11.906 -0.343 1 97.69 93 GLY A CA 1
ATOM 711 C C . GLY A 1 93 ? -7.918 -11.891 0.348 1 97.69 93 GLY A C 1
ATOM 712 O O . GLY A 1 93 ? -8.641 -12.883 0.326 1 97.69 93 GLY A O 1
ATOM 713 N N . VAL A 1 94 ? -8.219 -10.797 0.996 1 97.75 94 VAL A N 1
ATOM 714 C CA . VAL A 1 94 ? -9.5 -10.609 1.677 1 97.75 94 VAL A CA 1
ATOM 715 C C . VAL A 1 94 ? -10.016 -9.195 1.423 1 97.75 94 VAL A C 1
ATOM 717 O O . VAL A 1 94 ? -9.266 -8.32 0.993 1 97.75 94 VAL A O 1
ATOM 720 N N . ASN A 1 95 ? -11.258 -9.062 1.524 1 97.12 95 ASN A N 1
ATOM 721 C CA . ASN A 1 95 ? -11.93 -7.77 1.626 1 97.12 95 ASN A CA 1
ATOM 722 C C . ASN A 1 95 ? -12.555 -7.57 3.002 1 97.12 95 ASN A C 1
ATOM 724 O O . ASN A 1 95 ? -13.617 -8.125 3.293 1 97.12 95 ASN A O 1
ATOM 728 N N . ASN A 1 96 ? -11.945 -6.848 3.854 1 98.12 96 ASN A N 1
ATOM 729 C CA . ASN A 1 96 ? -12.438 -6.531 5.191 1 98.12 96 ASN A CA 1
ATOM 730 C C . ASN A 1 96 ? -12.141 -5.078 5.562 1 98.12 96 ASN A C 1
ATOM 732 O O . ASN A 1 96 ? -11.023 -4.754 5.977 1 98.12 96 ASN A O 1
ATOM 736 N N . GLU A 1 97 ? -13.133 -4.188 5.43 1 98.38 97 GLU A N 1
ATOM 737 C CA . GLU A 1 97 ? -12.992 -2.773 5.758 1 98.38 97 GLU A CA 1
ATOM 738 C C . GLU A 1 97 ? -13.297 -2.52 7.234 1 98.38 97 GLU A C 1
ATOM 740 O O . GLU A 1 97 ? -12.883 -1.502 7.793 1 98.38 97 GLU A O 1
ATOM 745 N N . LYS A 1 98 ? -14.07 -3.438 7.809 1 98.06 98 LYS A N 1
ATOM 746 C CA . LYS A 1 98 ? -14.391 -3.314 9.227 1 98.06 98 LYS A CA 1
ATOM 747 C C . LYS A 1 98 ? -13.156 -3.559 10.094 1 98.06 98 LYS A C 1
ATOM 749 O O . LYS A 1 98 ? -12.797 -2.715 10.922 1 98.06 98 LYS A O 1
ATOM 754 N N . ASN A 1 99 ? -12.562 -4.727 9.875 1 97.94 99 ASN A N 1
ATOM 755 C CA . ASN A 1 99 ? -11.25 -5.02 10.445 1 97.94 99 ASN A CA 1
ATOM 756 C C . ASN A 1 99 ? -10.133 -4.809 9.422 1 97.94 99 ASN A C 1
ATOM 758 O O . ASN A 1 99 ? -9.461 -5.762 9.016 1 97.94 99 ASN A O 1
ATOM 762 N N . TRP A 1 100 ? -9.875 -3.529 9.164 1 98.62 100 TRP A N 1
ATOM 763 C CA . TRP A 1 100 ? -9.133 -3.158 7.961 1 98.62 100 TRP A CA 1
ATOM 764 C C . TRP A 1 100 ? -7.672 -3.586 8.07 1 98.62 100 TRP A C 1
ATOM 766 O O . TRP A 1 100 ? -7.004 -3.803 7.055 1 98.62 100 TRP A O 1
ATOM 776 N N . GLU A 1 101 ? -7.129 -3.756 9.312 1 98.44 101 GLU A N 1
ATOM 777 C CA . GLU A 1 101 ? -5.73 -4.137 9.492 1 98.44 101 GLU A CA 1
ATOM 778 C C . GLU A 1 101 ? -5.453 -5.516 8.906 1 98.44 101 GLU A C 1
ATOM 780 O O . GLU A 1 101 ? -4.371 -5.762 8.367 1 98.44 101 GLU A O 1
ATOM 785 N N . ILE A 1 102 ? -6.422 -6.414 9 1 98.12 102 ILE A N 1
ATOM 786 C CA . ILE A 1 102 ? -6.27 -7.758 8.461 1 98.12 102 ILE A CA 1
ATOM 787 C C . ILE A 1 102 ? -6.137 -7.688 6.938 1 98.12 102 ILE A C 1
ATOM 789 O O . ILE A 1 102 ? -5.414 -8.484 6.332 1 98.12 102 ILE A O 1
ATOM 793 N N . THR A 1 103 ? -6.855 -6.742 6.32 1 98.69 103 THR A N 1
ATOM 794 C CA . THR A 1 103 ? -6.77 -6.535 4.879 1 98.69 103 THR A CA 1
ATOM 795 C C . THR A 1 103 ? -5.359 -6.133 4.473 1 98.69 103 THR A C 1
ATOM 797 O O . THR A 1 103 ? -4.805 -6.672 3.51 1 98.69 103 THR A O 1
ATOM 800 N N . VAL A 1 104 ? -4.723 -5.266 5.219 1 98.88 104 VAL A N 1
ATOM 801 C CA . VAL A 1 104 ? -3.357 -4.852 4.91 1 98.88 104 VAL A CA 1
ATOM 802 C C . VAL A 1 104 ? -2.4 -6.016 5.156 1 98.88 104 VAL A C 1
ATOM 804 O O . VAL A 1 104 ? -1.491 -6.258 4.359 1 98.88 104 VAL A O 1
ATOM 807 N N . GLN A 1 105 ? -2.617 -6.758 6.223 1 98.69 105 GLN A N 1
ATOM 808 C CA . GLN A 1 105 ? -1.75 -7.871 6.59 1 98.69 105 GLN A CA 1
ATOM 809 C C . GLN A 1 105 ? -1.766 -8.961 5.516 1 98.69 105 GLN A C 1
ATOM 811 O O . GLN A 1 105 ? -0.713 -9.461 5.117 1 98.69 105 GLN A O 1
ATOM 816 N N . ILE A 1 106 ? -2.91 -9.266 5.047 1 98.75 106 ILE A N 1
ATOM 817 C CA . ILE A 1 106 ? -3.051 -10.391 4.133 1 98.75 106 ILE A CA 1
ATOM 818 C C . ILE A 1 106 ? -2.775 -9.938 2.703 1 98.75 106 ILE A C 1
ATOM 820 O O . ILE A 1 106 ? -1.98 -10.555 1.99 1 98.75 106 ILE A O 1
ATOM 824 N N . ASN A 1 107 ? -3.373 -8.766 2.285 1 98.88 107 ASN A N 1
ATOM 825 C CA . ASN A 1 107 ? -3.344 -8.367 0.883 1 98.88 107 ASN A CA 1
ATOM 826 C C . ASN A 1 107 ? -2 -7.75 0.503 1 98.88 107 ASN A C 1
ATOM 828 O O . ASN A 1 107 ? -1.642 -7.715 -0.675 1 98.88 107 ASN A O 1
ATOM 832 N N . LEU A 1 108 ? -1.297 -7.258 1.502 1 98.94 108 LEU A N 1
ATOM 833 C CA . LEU A 1 108 ? -0.064 -6.559 1.159 1 98.94 108 LEU A CA 1
ATOM 834 C C . LEU A 1 108 ? 1.136 -7.199 1.848 1 98.94 108 LEU A C 1
ATOM 836 O O . LEU A 1 108 ? 2.061 -7.672 1.182 1 98.94 108 LEU A O 1
ATOM 840 N N . MET A 1 109 ? 1.105 -7.301 3.158 1 98.94 109 MET A N 1
ATOM 841 C CA . MET A 1 109 ? 2.287 -7.75 3.887 1 98.94 109 MET A CA 1
ATOM 842 C C . MET A 1 109 ? 2.607 -9.203 3.564 1 98.94 109 MET A C 1
ATOM 844 O O . MET A 1 109 ? 3.775 -9.57 3.432 1 98.94 109 MET A O 1
ATOM 848 N N . SER A 1 110 ? 1.593 -10.008 3.439 1 98.88 110 SER A N 1
ATOM 849 C CA . SER A 1 110 ? 1.846 -11.406 3.096 1 98.88 110 SER A CA 1
ATOM 850 C C . SER A 1 110 ? 2.424 -11.531 1.69 1 98.88 110 SER A C 1
ATOM 852 O O . SER A 1 110 ? 3.238 -12.422 1.427 1 98.88 110 SER A O 1
ATOM 854 N N . VAL A 1 111 ? 2 -10.656 0.761 1 98.94 111 VAL A N 1
ATOM 855 C CA . VAL A 1 111 ? 2.506 -10.648 -0.607 1 98.94 111 VAL A CA 1
ATOM 856 C C . VAL A 1 111 ? 3.984 -10.266 -0.611 1 98.94 111 VAL A C 1
ATOM 858 O O . VAL A 1 111 ? 4.793 -10.898 -1.297 1 98.94 111 VAL A O 1
ATOM 861 N N . ILE A 1 112 ? 4.328 -9.258 0.165 1 98.94 112 ILE A N 1
ATOM 862 C CA . ILE A 1 112 ? 5.719 -8.836 0.287 1 98.94 112 ILE A CA 1
ATOM 863 C C . ILE A 1 112 ? 6.562 -9.977 0.845 1 98.94 112 ILE A C 1
ATOM 865 O O . ILE A 1 112 ? 7.594 -10.336 0.273 1 98.94 112 ILE A O 1
ATOM 869 N N . ARG A 1 113 ? 6.082 -10.57 1.905 1 98.88 113 ARG A N 1
ATOM 870 C CA . ARG A 1 113 ? 6.801 -11.672 2.537 1 98.88 113 ARG A CA 1
ATOM 871 C C . ARG A 1 113 ? 6.938 -12.852 1.586 1 98.88 113 ARG A C 1
ATOM 873 O O . ARG A 1 113 ? 8.016 -13.438 1.46 1 98.88 113 ARG A O 1
ATOM 880 N N . GLY A 1 114 ? 5.82 -13.203 0.922 1 98.94 114 GLY A N 1
ATOM 881 C CA . GLY A 1 114 ? 5.859 -14.297 -0.039 1 98.94 114 GLY A CA 1
ATOM 882 C C . GLY A 1 114 ? 6.82 -14.047 -1.184 1 98.94 114 GLY A C 1
ATOM 883 O O . GLY A 1 114 ? 7.461 -14.977 -1.675 1 98.94 114 GLY A O 1
ATOM 884 N N . THR A 1 115 ? 6.914 -12.812 -1.623 1 98.94 115 THR A N 1
ATOM 885 C CA . THR A 1 115 ? 7.832 -12.445 -2.695 1 98.94 115 THR A CA 1
ATOM 886 C C . THR A 1 115 ? 9.281 -12.609 -2.246 1 98.94 115 THR A C 1
ATOM 888 O O . THR A 1 115 ? 10.094 -13.203 -2.959 1 98.94 115 THR A O 1
ATOM 891 N N . TYR A 1 116 ? 9.602 -12.125 -1.041 1 98.75 116 TYR A N 1
ATOM 892 C CA . TYR A 1 116 ? 10.969 -12.242 -0.542 1 98.75 116 TYR A CA 1
ATOM 893 C C . TYR A 1 116 ? 11.336 -13.695 -0.302 1 98.75 116 TYR A C 1
ATOM 895 O O . TYR A 1 116 ? 12.461 -14.117 -0.59 1 98.75 116 TYR A O 1
ATOM 903 N N . LEU A 1 117 ? 10.445 -14.5 0.22 1 98.75 117 LEU A N 1
ATOM 904 C CA . LEU A 1 117 ? 10.695 -15.922 0.396 1 98.75 117 LEU A CA 1
ATOM 905 C C . LEU A 1 117 ? 10.922 -16.609 -0.948 1 98.75 117 LEU A C 1
ATOM 907 O O . LEU A 1 117 ? 11.852 -17.406 -1.093 1 98.75 117 LEU A O 1
ATOM 911 N N . GLY A 1 118 ? 10.039 -16.25 -1.961 1 98.81 118 GLY A N 1
ATOM 912 C CA . GLY A 1 118 ? 10.258 -16.781 -3.303 1 98.81 118 GLY A CA 1
ATOM 913 C C . GLY A 1 118 ? 11.633 -16.453 -3.854 1 98.81 118 GLY A C 1
ATOM 914 O O . GLY A 1 118 ? 12.312 -17.328 -4.391 1 98.81 118 GLY A O 1
ATOM 915 N N . LEU A 1 119 ? 12.031 -15.211 -3.688 1 98.38 119 LEU A N 1
ATOM 916 C CA . LEU A 1 119 ? 13.352 -14.781 -4.152 1 98.38 119 LEU A CA 1
ATOM 917 C C . LEU A 1 119 ? 14.453 -15.562 -3.451 1 98.38 119 LEU A C 1
ATOM 919 O O . LEU A 1 119 ? 15.438 -15.953 -4.082 1 98.38 119 LEU A O 1
ATOM 923 N N . ASP A 1 120 ? 14.305 -15.828 -2.156 1 97.62 120 ASP A N 1
ATOM 924 C CA . ASP A 1 120 ? 15.312 -16.547 -1.39 1 97.62 120 ASP A CA 1
ATOM 925 C C . ASP A 1 120 ? 15.562 -17.938 -1.98 1 97.62 120 ASP A C 1
ATOM 927 O O . ASP A 1 120 ? 16.703 -18.422 -2 1 97.62 120 ASP A O 1
ATOM 931 N N . TYR A 1 121 ? 14.523 -18.516 -2.5 1 97.75 121 TYR A N 1
ATOM 932 C CA . TYR A 1 121 ? 14.641 -19.891 -3.004 1 97.75 121 TYR A CA 1
ATOM 933 C C . TYR A 1 121 ? 15.039 -19.891 -4.477 1 97.75 121 TYR A C 1
ATOM 935 O O . TYR A 1 121 ? 15.656 -20.844 -4.957 1 97.75 121 TYR A O 1
ATOM 943 N N . MET A 1 122 ? 14.766 -18.766 -5.18 1 97.56 122 MET A N 1
ATOM 944 C CA . MET A 1 122 ? 14.852 -18.828 -6.637 1 97.56 122 MET A CA 1
ATOM 945 C C . MET A 1 122 ? 16.125 -18.141 -7.141 1 97.56 122 MET A C 1
ATOM 947 O O . MET A 1 122 ? 16.609 -18.453 -8.227 1 97.56 122 MET A O 1
ATOM 951 N N . LYS A 1 123 ? 16.641 -17.219 -6.34 1 94.44 123 LYS A N 1
ATOM 952 C CA . LYS A 1 123 ? 17.828 -16.5 -6.762 1 94.44 123 LYS A CA 1
ATOM 953 C C . LYS A 1 123 ? 19 -17.438 -6.984 1 94.44 123 LYS A C 1
ATOM 955 O O . LYS A 1 123 ? 19.219 -18.359 -6.199 1 94.44 123 LYS A O 1
ATOM 960 N N . LYS A 1 124 ? 19.75 -17.078 -7.961 1 87.88 124 LYS A N 1
ATOM 961 C CA . LYS A 1 124 ? 20.938 -17.891 -8.258 1 87.88 124 LYS A CA 1
ATOM 962 C C . LYS A 1 124 ? 21.953 -17.812 -7.133 1 87.88 124 LYS A C 1
ATOM 964 O O . LYS A 1 124 ? 22.594 -18.812 -6.805 1 87.88 124 LYS A O 1
ATOM 969 N N . GLU A 1 125 ? 22.047 -16.641 -6.605 1 87.44 125 GLU A N 1
ATOM 970 C CA . GLU A 1 125 ? 23 -16.422 -5.523 1 87.44 125 GLU A CA 1
ATOM 971 C C . GLU A 1 125 ? 22.719 -17.344 -4.336 1 87.44 125 GLU A C 1
ATOM 973 O O . GLU A 1 125 ? 23.609 -17.656 -3.553 1 87.44 125 GLU A O 1
ATOM 978 N N . ASN A 1 126 ? 21.484 -17.797 -4.227 1 89.44 126 ASN A N 1
ATOM 979 C CA . ASN A 1 126 ? 21.078 -18.672 -3.125 1 89.44 126 ASN A CA 1
ATOM 980 C C . ASN A 1 126 ? 20.969 -20.125 -3.568 1 89.44 126 ASN A C 1
ATOM 982 O O . ASN A 1 126 ? 20.406 -20.953 -2.85 1 89.44 126 ASN A O 1
ATOM 986 N N . GLY A 1 127 ? 21.453 -20.359 -4.844 1 87.38 127 GLY A N 1
ATOM 987 C CA . GLY A 1 127 ? 21.406 -21.734 -5.336 1 87.38 127 GLY A CA 1
ATOM 988 C C . GLY A 1 127 ? 20.172 -22.031 -6.16 1 87.38 127 GLY A C 1
ATOM 989 O O . GLY A 1 127 ? 20 -23.172 -6.629 1 87.38 127 GLY A O 1
ATOM 990 N N . GLY A 1 128 ? 19.375 -21.016 -6.309 1 90.56 128 GLY A N 1
ATOM 991 C CA . GLY A 1 128 ? 18.188 -21.219 -7.129 1 90.56 128 GLY A CA 1
ATOM 992 C C . GLY A 1 128 ? 18.469 -21.172 -8.617 1 90.56 128 GLY A C 1
ATOM 993 O O . GLY A 1 128 ? 19.609 -20.906 -9.031 1 90.56 128 GLY A O 1
ATOM 994 N N . THR A 1 129 ? 17.531 -21.547 -9.438 1 92.44 129 THR A N 1
ATOM 995 C CA . THR A 1 129 ? 17.703 -21.578 -10.891 1 92.44 129 THR A CA 1
ATOM 996 C C . THR A 1 129 ? 16.828 -20.516 -11.555 1 92.44 129 THR A C 1
ATOM 998 O O . THR A 1 129 ? 16.484 -20.641 -12.727 1 92.44 129 THR A O 1
ATOM 1001 N N . GLY A 1 130 ? 16.469 -19.516 -10.828 1 96.31 130 GLY A N 1
ATOM 1002 C CA . GLY A 1 130 ? 15.547 -18.516 -11.359 1 96.31 130 GLY A CA 1
ATOM 1003 C C . GLY A 1 130 ? 14.094 -18.906 -11.219 1 96.31 130 GLY A C 1
ATOM 1004 O O . GLY A 1 130 ? 13.773 -19.938 -10.641 1 96.31 130 GLY A O 1
ATOM 1005 N N . GLY A 1 131 ? 13.227 -18.031 -11.648 1 98.06 131 GLY A N 1
ATOM 1006 C CA . GLY A 1 131 ? 11.805 -18.344 -11.539 1 98.06 131 GLY A CA 1
ATOM 1007 C C . GLY A 1 131 ? 10.922 -17.141 -11.852 1 98.06 131 GLY A C 1
ATOM 1008 O O . GLY A 1 131 ? 11.359 -16.188 -12.484 1 98.06 131 GLY A O 1
ATOM 1009 N N . VAL A 1 132 ? 9.625 -17.328 -11.562 1 98.81 132 VAL A N 1
ATOM 1010 C CA . VAL A 1 132 ? 8.633 -16.281 -11.805 1 98.81 132 VAL A CA 1
ATOM 1011 C C . VAL A 1 132 ? 7.746 -16.125 -10.57 1 98.81 132 VAL A C 1
ATOM 1013 O O . VAL A 1 132 ? 7.312 -17.109 -9.977 1 98.81 132 VAL A O 1
ATOM 1016 N N . ILE A 1 133 ? 7.594 -14.914 -10.156 1 98.94 133 ILE A N 1
ATOM 1017 C CA . ILE A 1 133 ? 6.664 -14.57 -9.086 1 98.94 133 ILE A CA 1
ATOM 1018 C C . ILE A 1 133 ? 5.527 -13.719 -9.641 1 98.94 133 ILE A C 1
ATOM 1020 O O . ILE A 1 133 ? 5.762 -12.773 -10.398 1 98.94 133 ILE A O 1
ATOM 1024 N N . VAL A 1 134 ? 4.316 -14.102 -9.367 1 99 134 VAL A N 1
ATOM 1025 C CA . VAL A 1 134 ? 3.139 -13.344 -9.773 1 99 134 VAL A CA 1
ATOM 1026 C C . VAL A 1 134 ? 2.355 -12.906 -8.539 1 99 134 VAL A C 1
ATOM 1028 O O . VAL A 1 134 ? 1.927 -13.734 -7.738 1 99 134 VAL A O 1
ATOM 1031 N N . ASN A 1 135 ? 2.26 -11.609 -8.32 1 99 135 ASN A N 1
ATOM 1032 C CA . ASN A 1 135 ? 1.458 -11.016 -7.254 1 99 135 ASN A CA 1
ATOM 1033 C C . ASN A 1 135 ? 0.076 -10.609 -7.754 1 99 135 ASN A C 1
ATOM 1035 O O . ASN A 1 135 ? -0.039 -9.867 -8.734 1 99 135 ASN A O 1
ATOM 1039 N N . VAL A 1 136 ? -0.965 -11.086 -7.09 1 98.94 136 VAL A N 1
ATOM 1040 C CA . VAL A 1 136 ? -2.318 -10.766 -7.527 1 98.94 136 VAL A CA 1
ATOM 1041 C C . VAL A 1 136 ? -2.818 -9.523 -6.805 1 98.94 136 VAL A C 1
ATOM 1043 O O . VAL A 1 136 ? -2.92 -9.508 -5.574 1 98.94 136 VAL A O 1
ATOM 1046 N N . ALA A 1 137 ? -3.055 -8.508 -7.547 1 98.81 137 ALA A N 1
ATOM 1047 C CA . ALA A 1 137 ? -3.633 -7.27 -7.035 1 98.81 137 ALA A CA 1
ATOM 1048 C C . ALA A 1 137 ? -5.105 -7.152 -7.414 1 98.81 137 ALA A C 1
ATOM 1050 O O . ALA A 1 137 ? -5.914 -8.016 -7.062 1 98.81 137 ALA A O 1
ATOM 1051 N N . SER A 1 138 ? -5.539 -6.066 -7.957 1 98.44 138 SER A N 1
ATOM 1052 C CA . SER A 1 138 ? -6.887 -5.723 -8.398 1 98.44 138 SER A CA 1
ATOM 1053 C C . SER A 1 138 ? -6.891 -4.438 -9.219 1 98.44 138 SER A C 1
ATOM 1055 O O . SER A 1 138 ? -5.93 -3.662 -9.172 1 98.44 138 SER A O 1
ATOM 1057 N N . LEU A 1 139 ? -7.945 -4.215 -10.047 1 97.38 139 LEU A N 1
ATOM 1058 C CA . LEU A 1 139 ? -8.117 -2.895 -10.641 1 97.38 139 LEU A CA 1
ATOM 1059 C C . LEU A 1 139 ? -8.188 -1.815 -9.57 1 97.38 139 LEU A C 1
ATOM 1061 O O . LEU A 1 139 ? -7.816 -0.665 -9.812 1 97.38 139 LEU A O 1
ATOM 1065 N N . ALA A 1 140 ? -8.562 -2.205 -8.352 1 97.12 140 ALA A N 1
ATOM 1066 C CA . ALA A 1 140 ? -8.578 -1.301 -7.203 1 97.12 140 ALA A CA 1
ATOM 1067 C C . ALA A 1 140 ? -7.152 -0.923 -6.789 1 97.12 140 ALA A C 1
ATOM 1069 O O . ALA A 1 140 ? -6.961 -0.079 -5.914 1 97.12 140 ALA A O 1
ATOM 1070 N N . GLY A 1 141 ? -6.141 -1.501 -7.379 1 98.25 141 GLY A N 1
ATOM 1071 C CA . GLY A 1 141 ? -4.75 -1.129 -7.18 1 98.25 141 GLY A CA 1
ATOM 1072 C C . GLY A 1 141 ? -4.262 -0.098 -8.18 1 98.25 141 GLY A C 1
ATOM 1073 O O . GLY A 1 141 ? -3.121 0.364 -8.094 1 98.25 141 GLY A O 1
ATOM 1074 N N . LEU A 1 142 ? -5.172 0.282 -9.133 1 97.25 142 LEU A N 1
ATOM 1075 C CA . LEU A 1 142 ? -4.812 1.217 -10.195 1 97.25 142 LEU A CA 1
ATOM 1076 C C . LEU A 1 142 ? -5.742 2.426 -10.195 1 97.25 142 LEU A C 1
ATOM 1078 O O . LEU A 1 142 ? -5.41 3.467 -10.766 1 97.25 142 LEU A O 1
ATOM 1082 N N . MET A 1 143 ? -6.863 2.289 -9.617 1 96 143 MET A N 1
ATOM 1083 C CA . MET A 1 143 ? -7.863 3.346 -9.5 1 96 143 MET A CA 1
ATOM 1084 C C . MET A 1 143 ? -8.531 3.32 -8.133 1 96 143 MET A C 1
ATOM 1086 O O . MET A 1 143 ? -8.539 2.289 -7.457 1 96 143 MET A O 1
ATOM 1090 N N . PRO A 1 144 ? -9.055 4.465 -7.73 1 96.19 144 PRO A N 1
ATOM 1091 C CA . PRO A 1 144 ? -9.664 4.508 -6.398 1 96.19 144 PRO A CA 1
ATOM 1092 C C . PRO A 1 144 ? -10.953 3.695 -6.309 1 96.19 144 PRO A C 1
ATOM 1094 O O . PRO A 1 144 ? -11.664 3.547 -7.309 1 96.19 144 PRO A O 1
ATOM 1097 N N . ALA A 1 145 ? -11.227 3.184 -5.156 1 94.44 145 ALA A N 1
ATOM 1098 C CA . ALA A 1 145 ? -12.469 2.49 -4.816 1 94.44 145 ALA A CA 1
ATOM 1099 C C . ALA A 1 145 ? -13.141 3.127 -3.6 1 94.44 145 ALA A C 1
ATOM 1101 O O . ALA A 1 145 ? -12.766 2.842 -2.459 1 94.44 145 ALA A O 1
ATOM 1102 N N . ALA A 1 146 ? -14.164 3.908 -3.723 1 92.81 146 ALA A N 1
ATOM 1103 C CA . ALA A 1 146 ? -14.766 4.766 -2.707 1 92.81 146 ALA A CA 1
ATOM 1104 C C . ALA A 1 146 ? -15.188 3.953 -1.484 1 92.81 146 ALA A C 1
ATOM 1106 O O . ALA A 1 146 ? -15.062 4.418 -0.35 1 92.81 146 ALA A O 1
ATOM 1107 N N . HIS A 1 147 ? -15.648 2.791 -1.559 1 94.5 147 HIS A N 1
ATOM 1108 C CA . HIS A 1 147 ? -16.234 2.084 -0.43 1 94.5 147 HIS A CA 1
ATOM 1109 C C . HIS A 1 147 ? -15.383 0.898 -0.007 1 94.5 147 HIS A C 1
ATOM 1111 O O . HIS A 1 147 ? -15.852 0.009 0.706 1 94.5 147 HIS A O 1
ATOM 1117 N N . GLN A 1 148 ? -14.203 0.952 -0.497 1 97.44 148 GLN A N 1
ATOM 1118 C CA . GLN A 1 148 ? -13.18 -0.011 -0.097 1 97.44 148 GLN A CA 1
ATOM 1119 C C . GLN A 1 148 ? -11.805 0.639 -0.048 1 97.44 148 GLN A C 1
ATOM 1121 O O . GLN A 1 148 ? -10.867 0.178 -0.709 1 97.44 148 GLN A O 1
ATOM 1126 N N . PRO A 1 149 ? -11.703 1.699 0.796 1 98.69 149 PRO A N 1
ATOM 1127 C CA . PRO A 1 149 ? -10.469 2.48 0.75 1 98.69 149 PRO A CA 1
ATOM 1128 C C . PRO A 1 149 ? -9.242 1.673 1.181 1 98.69 149 PRO A C 1
ATOM 1130 O O . PRO A 1 149 ? -8.164 1.834 0.611 1 98.69 149 PRO A O 1
ATOM 1133 N N . VAL A 1 150 ? -9.398 0.797 2.197 1 98.94 150 VAL A N 1
ATOM 1134 C CA . VAL A 1 150 ? -8.242 0.055 2.691 1 98.94 150 VAL A CA 1
ATOM 1135 C C . VAL A 1 150 ? -7.902 -1.077 1.724 1 98.94 150 VAL A C 1
ATOM 1137 O O . VAL A 1 150 ? -6.727 -1.371 1.49 1 98.94 150 VAL A O 1
ATOM 1140 N N . TYR A 1 151 ? -8.922 -1.734 1.154 1 98.69 151 TYR A N 1
ATOM 1141 C CA . TYR A 1 151 ? -8.68 -2.691 0.079 1 98.69 151 TYR A CA 1
ATOM 1142 C C . TYR A 1 151 ? -7.895 -2.047 -1.056 1 98.69 151 TYR A C 1
ATOM 1144 O O . TYR A 1 151 ? -6.883 -2.594 -1.507 1 98.69 151 TYR A O 1
ATOM 1152 N N . SER A 1 152 ? -8.336 -0.863 -1.497 1 98.62 152 SER A N 1
ATOM 1153 C CA . SER A 1 152 ? -7.656 -0.112 -2.545 1 98.62 152 SER A CA 1
ATOM 1154 C C . SER A 1 152 ? -6.219 0.207 -2.148 1 98.62 152 SER A C 1
ATOM 1156 O O . SER A 1 152 ? -5.293 0.031 -2.945 1 98.62 152 SER A O 1
ATOM 1158 N N . ALA A 1 153 ? -6.016 0.645 -0.94 1 98.94 153 ALA A N 1
ATOM 1159 C CA . ALA A 1 153 ? -4.676 0.934 -0.429 1 98.94 153 ALA A CA 1
ATOM 1160 C C . ALA A 1 153 ? -3.764 -0.281 -0.565 1 98.94 153 ALA A C 1
ATOM 1162 O O . ALA A 1 153 ? -2.648 -0.173 -1.079 1 98.94 153 ALA A O 1
ATOM 1163 N N . SER A 1 154 ? -4.223 -1.442 -0.094 1 98.94 154 SER A N 1
ATOM 1164 C CA . SER A 1 154 ? -3.424 -2.662 -0.1 1 98.94 154 SER A CA 1
ATOM 1165 C C . SER A 1 154 ? -3.051 -3.072 -1.521 1 98.94 154 SER A C 1
ATOM 1167 O O . SER A 1 154 ? -1.904 -3.439 -1.785 1 98.94 154 SER A O 1
ATOM 1169 N N . LYS A 1 155 ? -4.008 -2.951 -2.408 1 98.94 155 LYS A N 1
ATOM 1170 C CA . 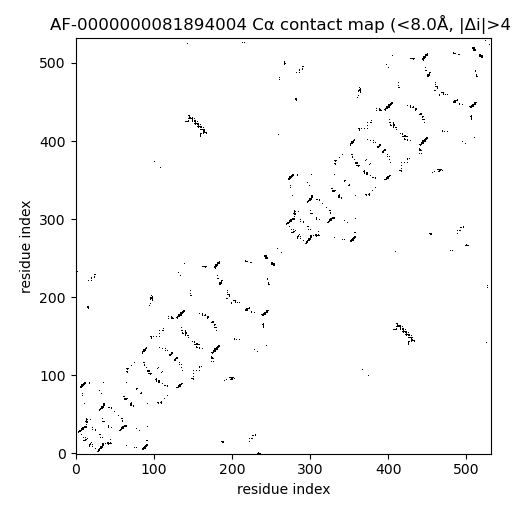LYS A 1 155 ? -3.775 -3.414 -3.773 1 98.94 155 LYS A CA 1
ATOM 1171 C C . LYS A 1 155 ? -2.924 -2.416 -4.555 1 98.94 155 LYS A C 1
ATOM 1173 O O . LYS A 1 155 ? -2.129 -2.809 -5.41 1 98.94 155 LYS A O 1
ATOM 1178 N N . HIS A 1 156 ? -3.045 -1.101 -4.289 1 98.88 156 HIS A N 1
ATOM 1179 C CA . HIS A 1 156 ? -2.062 -0.142 -4.785 1 98.88 156 HIS A CA 1
ATOM 1180 C C . HIS A 1 156 ? -0.658 -0.496 -4.309 1 98.88 156 HIS A C 1
ATOM 1182 O O . HIS A 1 156 ? 0.301 -0.422 -5.078 1 98.88 156 HIS A O 1
ATOM 1188 N N . GLY A 1 157 ? -0.602 -0.828 -3.025 1 98.94 157 GLY A N 1
ATOM 1189 C CA . GLY A 1 157 ? 0.679 -1.241 -2.475 1 98.94 157 GLY A CA 1
ATOM 1190 C C . GLY A 1 157 ? 1.301 -2.406 -3.221 1 98.94 157 GLY A C 1
ATOM 1191 O O . GLY A 1 157 ? 2.5 -2.398 -3.506 1 98.94 157 GLY A O 1
ATOM 1192 N N . VAL A 1 158 ? 0.504 -3.377 -3.592 1 98.94 158 VAL A N 1
ATOM 1193 C CA . VAL A 1 158 ? 0.985 -4.555 -4.312 1 98.94 158 VAL A CA 1
ATOM 1194 C C . VAL A 1 158 ? 1.543 -4.137 -5.668 1 98.94 158 VAL A C 1
ATOM 1196 O O . VAL A 1 158 ? 2.607 -4.605 -6.082 1 98.94 158 VAL A O 1
ATOM 1199 N N . VAL A 1 159 ? 0.857 -3.256 -6.391 1 98.88 159 VAL A N 1
ATOM 1200 C CA . VAL A 1 159 ? 1.294 -2.799 -7.703 1 98.88 159 VAL A CA 1
ATOM 1201 C C . VAL A 1 159 ? 2.633 -2.074 -7.582 1 98.88 159 VAL A C 1
ATOM 1203 O O . VAL A 1 159 ? 3.586 -2.391 -8.297 1 98.88 159 VAL A O 1
ATOM 1206 N N . GLY A 1 160 ? 2.727 -1.121 -6.664 1 98.81 160 GLY A N 1
ATOM 1207 C CA . GLY A 1 160 ? 3.961 -0.379 -6.465 1 98.81 160 GLY A CA 1
ATOM 1208 C C . GLY A 1 160 ? 5.125 -1.26 -6.055 1 98.81 160 GLY A C 1
ATOM 1209 O O . GLY A 1 160 ? 6.242 -1.097 -6.555 1 98.81 160 GLY A O 1
ATOM 1210 N N . PHE A 1 161 ? 4.852 -2.234 -5.145 1 98.94 161 PHE A N 1
ATOM 1211 C CA . PHE A 1 161 ? 5.863 -3.178 -4.691 1 98.94 161 PHE A CA 1
ATOM 1212 C C . PHE A 1 161 ? 6.398 -4.008 -5.852 1 98.94 161 PHE A C 1
ATOM 1214 O O . PHE A 1 161 ? 7.609 -4.117 -6.039 1 98.94 161 PHE A O 1
ATOM 1221 N N . THR A 1 162 ? 5.445 -4.508 -6.633 1 98.94 162 THR A N 1
ATOM 1222 C CA . THR A 1 162 ? 5.793 -5.449 -7.691 1 98.94 162 THR A CA 1
ATOM 1223 C C . THR A 1 162 ? 6.699 -4.789 -8.727 1 98.94 162 THR A C 1
ATOM 1225 O O . THR A 1 162 ? 7.734 -5.344 -9.102 1 98.94 162 THR A O 1
ATOM 1228 N N . ARG A 1 163 ? 6.332 -3.607 -9.172 1 98.5 163 ARG A N 1
ATOM 1229 C CA . ARG A 1 163 ? 7.148 -2.916 -10.164 1 98.5 163 ARG A CA 1
ATOM 1230 C C . ARG A 1 163 ? 8.531 -2.584 -9.609 1 98.5 163 ARG A C 1
ATOM 1232 O O . ARG A 1 163 ? 9.531 -2.707 -10.312 1 98.5 163 ARG A O 1
ATOM 1239 N N . SER A 1 164 ? 8.578 -2.195 -8.352 1 98.25 164 SER A N 1
ATOM 1240 C CA . SER A 1 164 ? 9.836 -1.802 -7.723 1 98.25 164 SER A CA 1
ATOM 1241 C C . SER A 1 164 ? 10.766 -3 -7.543 1 98.25 164 SER A C 1
ATOM 1243 O O . SER A 1 164 ? 11.945 -2.939 -7.906 1 98.25 164 SER A O 1
ATOM 1245 N N . ILE A 1 165 ? 10.242 -4.094 -7.059 1 98.56 165 ILE A N 1
ATOM 1246 C CA . ILE A 1 165 ? 11.07 -5.266 -6.777 1 98.56 165 ILE A CA 1
ATOM 1247 C C . ILE A 1 165 ? 11.492 -5.926 -8.086 1 98.56 165 ILE A C 1
ATOM 1249 O O . ILE A 1 165 ? 12.578 -6.504 -8.18 1 98.56 165 ILE A O 1
ATOM 1253 N N . ALA A 1 166 ? 10.633 -5.82 -9.102 1 98.25 166 ALA A N 1
ATOM 1254 C CA . ALA A 1 166 ? 11.023 -6.309 -10.43 1 98.25 166 ALA A CA 1
ATOM 1255 C C . ALA A 1 166 ? 12.227 -5.547 -10.961 1 98.25 166 ALA A C 1
ATOM 1257 O O . ALA A 1 166 ? 13.148 -6.141 -11.523 1 98.25 166 ALA A O 1
ATOM 1258 N N . MET A 1 167 ? 12.203 -4.215 -10.789 1 96.31 167 MET A N 1
ATOM 1259 C CA . MET A 1 167 ? 13.344 -3.395 -11.188 1 96.31 167 MET A CA 1
ATOM 1260 C C . MET A 1 167 ? 14.594 -3.783 -10.406 1 96.31 167 MET A C 1
ATOM 1262 O O . MET A 1 167 ? 15.68 -3.883 -10.977 1 96.31 167 MET A O 1
ATOM 1266 N N . ALA A 1 168 ? 14.422 -3.998 -9.133 1 96.06 168 ALA A N 1
ATOM 1267 C CA . ALA A 1 168 ? 15.547 -4.426 -8.305 1 96.06 168 ALA A CA 1
ATOM 1268 C C . ALA A 1 168 ? 16.094 -5.773 -8.766 1 96.06 168 ALA A C 1
ATOM 1270 O O . ALA A 1 168 ? 17.297 -5.988 -8.781 1 96.06 168 ALA A O 1
ATOM 1271 N N . ALA A 1 169 ? 15.188 -6.68 -9.094 1 95.94 169 ALA A N 1
ATOM 1272 C CA . ALA A 1 169 ? 15.586 -8.008 -9.547 1 95.94 169 ALA A CA 1
ATOM 1273 C C . ALA A 1 169 ? 16.406 -7.93 -10.828 1 95.94 169 ALA A C 1
ATOM 1275 O O . ALA A 1 169 ? 17.391 -8.664 -10.992 1 95.94 169 ALA A O 1
ATOM 1276 N N . THR A 1 170 ? 15.977 -7.023 -11.711 1 94.75 170 THR A N 1
ATOM 1277 C CA . THR A 1 170 ? 16.734 -6.809 -12.938 1 94.75 170 THR A CA 1
ATOM 1278 C C . THR A 1 170 ? 18.109 -6.234 -12.633 1 94.75 170 THR A C 1
ATOM 1280 O O . THR A 1 170 ? 19.125 -6.734 -13.133 1 94.75 170 THR A O 1
ATOM 1283 N N . ALA A 1 171 ? 18.188 -5.234 -11.789 1 92.69 171 ALA A N 1
ATOM 1284 C CA . ALA A 1 171 ? 19.438 -4.574 -11.438 1 92.69 171 ALA A CA 1
ATOM 1285 C C . ALA A 1 171 ? 20.391 -5.539 -10.734 1 92.69 171 ALA A C 1
ATOM 1287 O O . ALA A 1 171 ? 21.609 -5.469 -10.93 1 92.69 171 ALA A O 1
ATOM 1288 N N . GLY A 1 172 ? 19.812 -6.445 -9.945 1 92.88 172 GLY A N 1
ATOM 1289 C CA . GLY A 1 172 ? 20.625 -7.363 -9.164 1 92.88 172 GLY A CA 1
ATOM 1290 C C . GLY A 1 172 ? 20.891 -8.672 -9.875 1 92.88 172 GLY A C 1
ATOM 1291 O O . GLY A 1 172 ? 21.547 -9.562 -9.328 1 92.88 172 GLY A O 1
ATOM 1292 N N . ASN A 1 173 ? 20.328 -8.828 -11.102 1 93.75 173 ASN A N 1
ATOM 1293 C CA . ASN A 1 173 ? 20.484 -10.055 -11.875 1 93.75 173 ASN A CA 1
ATOM 1294 C C . ASN A 1 173 ? 20.016 -11.273 -11.094 1 93.75 173 ASN A C 1
ATOM 1296 O O . ASN A 1 173 ? 20.75 -12.258 -10.977 1 93.75 173 ASN A O 1
ATOM 1300 N N . TYR A 1 174 ? 18.875 -11.188 -10.547 1 94.38 174 TYR A N 1
ATOM 1301 C CA . TYR A 1 174 ? 18.328 -12.266 -9.734 1 94.38 174 TYR A CA 1
ATOM 1302 C C . TYR A 1 174 ? 17.875 -13.438 -10.602 1 94.38 174 TYR A C 1
ATOM 1304 O O . TYR A 1 174 ? 17.703 -14.555 -10.109 1 94.38 174 TYR A O 1
ATOM 1312 N N . ASP A 1 175 ? 17.594 -13.227 -11.938 1 95.75 175 ASP A N 1
ATOM 1313 C CA . ASP A 1 175 ? 17.016 -14.203 -12.867 1 95.75 175 ASP A CA 1
ATOM 1314 C C . ASP A 1 175 ? 15.625 -14.633 -12.43 1 95.75 175 ASP A C 1
ATOM 1316 O O . ASP A 1 175 ? 15.289 -15.812 -12.484 1 95.75 175 ASP A O 1
ATOM 1320 N N . VAL A 1 176 ? 14.93 -13.773 -11.789 1 97.88 176 VAL A N 1
ATOM 1321 C CA . VAL A 1 176 ? 13.547 -13.961 -11.375 1 97.88 176 VAL A CA 1
ATOM 1322 C C . VAL A 1 176 ? 12.68 -12.828 -11.93 1 97.88 176 VAL A C 1
ATOM 1324 O O . VAL A 1 176 ? 12.992 -11.648 -11.742 1 97.88 176 VAL A O 1
ATOM 1327 N N . ARG A 1 177 ? 11.672 -13.164 -12.719 1 98.56 177 ARG A N 1
ATOM 1328 C CA . ARG A 1 177 ? 10.703 -12.18 -13.203 1 98.56 177 ARG A CA 1
ATOM 1329 C C . ARG A 1 177 ? 9.547 -12.016 -12.219 1 98.56 177 ARG A C 1
ATOM 1331 O O . ARG A 1 177 ? 9.086 -12.992 -11.625 1 98.56 177 ARG A O 1
ATOM 1338 N N . ILE A 1 178 ? 9.141 -10.805 -11.969 1 98.88 178 ILE A N 1
ATOM 1339 C CA . ILE A 1 178 ? 8.062 -10.516 -11.031 1 98.88 178 ILE A CA 1
ATOM 1340 C C . ILE A 1 178 ? 7.02 -9.617 -11.703 1 98.88 178 ILE A C 1
ATOM 1342 O O . ILE A 1 178 ? 7.352 -8.555 -12.227 1 98.88 178 ILE A O 1
ATOM 1346 N N . ASN A 1 179 ? 5.781 -10.078 -11.766 1 98.94 179 ASN A N 1
ATOM 1347 C CA . ASN A 1 179 ? 4.684 -9.359 -12.406 1 98.94 179 ASN A CA 1
ATOM 1348 C C . ASN A 1 179 ? 3.434 -9.359 -11.539 1 98.94 179 ASN A C 1
ATOM 1350 O O . ASN A 1 179 ? 3.361 -10.078 -10.539 1 98.94 179 ASN A O 1
ATOM 1354 N N . THR A 1 180 ? 2.502 -8.5 -11.875 1 98.94 180 THR A N 1
ATOM 1355 C CA . THR A 1 180 ? 1.259 -8.406 -11.117 1 98.94 180 THR A CA 1
ATOM 1356 C C . THR A 1 180 ? 0.051 -8.57 -12.031 1 98.94 180 THR A C 1
ATOM 1358 O O . THR A 1 180 ? 0.087 -8.156 -13.195 1 98.94 180 THR A O 1
ATOM 1361 N N . ILE A 1 181 ? -0.982 -9.273 -11.602 1 98.94 181 ILE A N 1
ATOM 1362 C CA . ILE A 1 181 ? -2.281 -9.375 -12.258 1 98.94 181 ILE A CA 1
ATOM 1363 C C . ILE A 1 181 ? -3.303 -8.516 -11.508 1 98.94 181 ILE A C 1
ATOM 1365 O O . ILE A 1 181 ? -3.422 -8.609 -10.289 1 98.94 181 ILE A O 1
ATOM 1369 N N . CYS A 1 182 ? -4.008 -7.672 -12.211 1 98.88 182 CYS A N 1
ATOM 1370 C CA . CYS A 1 182 ? -5.039 -6.789 -11.68 1 98.88 182 CYS A CA 1
ATOM 1371 C C . CYS A 1 182 ? -6.395 -7.094 -12.305 1 98.88 182 CYS A C 1
ATOM 1373 O O . CYS A 1 182 ? -6.793 -6.445 -13.273 1 98.88 182 CYS A O 1
ATOM 1375 N N . PRO A 1 183 ? -7.145 -8.008 -11.695 1 98.69 183 PRO A N 1
ATOM 1376 C CA . PRO A 1 183 ? -8.461 -8.336 -12.234 1 98.69 183 PRO A CA 1
ATOM 1377 C C . PRO A 1 183 ? -9.523 -7.301 -11.875 1 98.69 183 PRO A C 1
ATOM 1379 O O . PRO A 1 183 ? -9.406 -6.621 -10.852 1 98.69 183 PRO A O 1
ATOM 1382 N N . GLY A 1 184 ? -10.562 -7.176 -12.766 1 97.31 184 GLY A N 1
ATOM 1383 C CA . GLY A 1 184 ? -11.805 -6.539 -12.352 1 97.31 184 GLY A CA 1
ATOM 1384 C C . GLY A 1 184 ? -12.617 -7.379 -11.383 1 97.31 184 GLY A C 1
ATOM 1385 O O . GLY A 1 184 ? -12.047 -8.133 -10.586 1 97.31 184 GLY A O 1
ATOM 1386 N N . PHE A 1 185 ? -13.906 -7.207 -11.375 1 96.56 185 PHE A N 1
ATOM 1387 C CA . PHE A 1 185 ? -14.758 -8.039 -10.539 1 96.56 185 PHE A CA 1
ATOM 1388 C C . PHE A 1 185 ? -14.75 -9.484 -11.023 1 96.56 185 PHE A C 1
ATOM 1390 O O . PHE A 1 185 ? -15.016 -9.75 -12.195 1 96.56 185 PHE A O 1
ATOM 1397 N N . VAL A 1 186 ? -14.398 -10.375 -10.125 1 97.62 186 VAL A N 1
ATOM 1398 C CA . VAL A 1 186 ? -14.328 -11.789 -10.484 1 97.62 186 VAL A CA 1
ATOM 1399 C C . VAL A 1 186 ? -15.336 -12.586 -9.656 1 97.62 186 VAL A C 1
ATOM 1401 O O . VAL A 1 186 ? -15.516 -12.32 -8.469 1 97.62 186 VAL A O 1
ATOM 1404 N N . ASN A 1 187 ? -16.016 -13.547 -10.297 1 95.81 187 ASN A N 1
ATOM 1405 C CA . ASN A 1 187 ? -17 -14.391 -9.633 1 95.81 187 ASN A CA 1
ATOM 1406 C C . ASN A 1 187 ? -16.344 -15.336 -8.633 1 95.81 187 ASN A C 1
ATOM 1408 O O . ASN A 1 187 ? -16.078 -16.5 -8.953 1 95.81 187 ASN A O 1
ATOM 1412 N N . THR A 1 188 ? -16.125 -14.844 -7.418 1 94.62 188 THR A N 1
ATOM 1413 C CA . THR A 1 188 ? -15.461 -15.57 -6.344 1 94.62 188 THR A CA 1
ATOM 1414 C C . THR A 1 188 ? -16.125 -15.281 -5 1 94.62 188 THR A C 1
ATOM 1416 O O . THR A 1 188 ? -16.891 -14.336 -4.875 1 94.62 188 THR A O 1
ATOM 1419 N N . PRO A 1 189 ? -15.852 -16.078 -3.982 1 89.5 189 PRO A N 1
ATOM 1420 C CA . PRO A 1 189 ? -16.406 -15.812 -2.648 1 89.5 189 PRO A CA 1
ATOM 1421 C C . PRO A 1 189 ? -16.016 -14.438 -2.111 1 89.5 189 PRO A C 1
ATOM 1423 O O . PRO A 1 189 ? -16.766 -13.828 -1.346 1 89.5 189 PRO A O 1
ATOM 1426 N N . ILE A 1 190 ? -14.828 -13.867 -2.482 1 88.06 190 ILE A N 1
ATOM 1427 C CA . ILE A 1 190 ? -14.406 -12.555 -2.008 1 88.06 190 ILE A CA 1
ATOM 1428 C C . ILE A 1 190 ? -15.398 -11.492 -2.477 1 88.06 190 ILE A C 1
ATOM 1430 O O . ILE A 1 190 ? -15.664 -10.523 -1.766 1 88.06 190 ILE A O 1
ATOM 1434 N N . LEU A 1 191 ? -15.953 -11.68 -3.662 1 91.94 191 LEU A N 1
ATOM 1435 C CA . LEU A 1 191 ? -16.922 -10.734 -4.207 1 91.94 191 LEU A CA 1
ATOM 1436 C C . LEU A 1 191 ? -18.188 -10.695 -3.344 1 91.94 191 LEU A C 1
ATOM 1438 O O . LEU A 1 191 ? -18.797 -9.633 -3.191 1 91.94 191 LEU A O 1
ATOM 1442 N N . GLN A 1 192 ? -18.5 -11.797 -2.711 1 91.12 192 GLN A N 1
ATOM 1443 C CA . GLN A 1 192 ? -19.703 -11.898 -1.886 1 91.12 192 GLN A CA 1
ATOM 1444 C C . GLN A 1 192 ? -19.531 -11.125 -0.579 1 91.12 192 GLN A C 1
ATOM 1446 O O . GLN A 1 192 ? -20.516 -10.797 0.08 1 91.12 192 GLN A O 1
ATOM 1451 N N . SER A 1 193 ? -18.328 -10.82 -0.247 1 91.94 193 SER A N 1
ATOM 1452 C CA . SER A 1 193 ? -18.062 -10.117 1.006 1 91.94 193 SER A CA 1
ATOM 1453 C C . SER A 1 193 ? -18.578 -8.688 0.968 1 91.94 193 SER A C 1
ATOM 1455 O O . SER A 1 193 ? -18.781 -8.07 2.014 1 91.94 193 SER A O 1
ATOM 1457 N N . VAL A 1 194 ? -18.859 -8.172 -0.187 1 91.44 194 VAL A N 1
ATOM 1458 C CA . VAL A 1 194 ? -19.312 -6.793 -0.341 1 91.44 194 VAL A CA 1
ATOM 1459 C C . VAL A 1 194 ? -20.719 -6.648 0.245 1 91.44 194 VAL A C 1
ATOM 1461 O O . VAL A 1 194 ? -21.141 -5.543 0.575 1 91.44 194 VAL A O 1
ATOM 1464 N N . ASP A 1 195 ? -21.406 -7.801 0.425 1 92.31 195 ASP A N 1
ATOM 1465 C CA . ASP A 1 195 ? -22.797 -7.797 0.888 1 92.31 195 ASP A CA 1
ATOM 1466 C C . ASP A 1 195 ? -22.859 -7.941 2.406 1 92.31 195 ASP A C 1
ATOM 1468 O O . ASP A 1 195 ? -23.953 -7.883 2.99 1 92.31 195 ASP A O 1
ATOM 1472 N N . LYS A 1 196 ? -21.734 -8.094 3.008 1 95 196 LYS A N 1
ATOM 1473 C CA . LYS A 1 196 ? -21.734 -8.453 4.426 1 95 196 LYS A CA 1
ATOM 1474 C C . LYS A 1 196 ? -21.219 -7.297 5.281 1 95 196 LYS A C 1
ATOM 1476 O O . LYS A 1 196 ? -20.062 -6.879 5.129 1 95 196 LYS A O 1
ATOM 1481 N N . GLU A 1 197 ? -21.984 -6.891 6.238 1 95.88 197 GLU A N 1
ATOM 1482 C CA . GLU A 1 197 ? -21.594 -5.82 7.148 1 95.88 197 GLU A CA 1
ATOM 1483 C C . GLU A 1 197 ? -20.375 -6.227 7.977 1 95.88 197 GLU A C 1
ATOM 1485 O O . GLU A 1 197 ? -19.547 -5.387 8.32 1 95.88 197 GLU A O 1
ATOM 1490 N N . GLU A 1 198 ? -20.281 -7.5 8.25 1 97.19 198 GLU A N 1
ATOM 1491 C CA . GLU A 1 198 ? -19.156 -8 9.039 1 97.19 198 GLU A CA 1
ATOM 1492 C C . GLU A 1 198 ? -17.828 -7.777 8.312 1 97.19 198 GLU A C 1
ATOM 1494 O O . GLU A 1 198 ? -16.766 -7.789 8.938 1 97.19 198 GLU A O 1
ATOM 1499 N N . ASN A 1 199 ? -17.875 -7.566 6.988 1 97.06 199 ASN A N 1
ATOM 1500 C CA . ASN A 1 199 ? -16.688 -7.285 6.191 1 97.06 199 ASN A CA 1
ATOM 1501 C C . ASN A 1 199 ? -16.578 -5.801 5.852 1 97.06 199 ASN A C 1
ATOM 1503 O O . ASN A 1 199 ? -15.516 -5.199 6.012 1 97.06 199 ASN A O 1
ATOM 1507 N N . MET A 1 20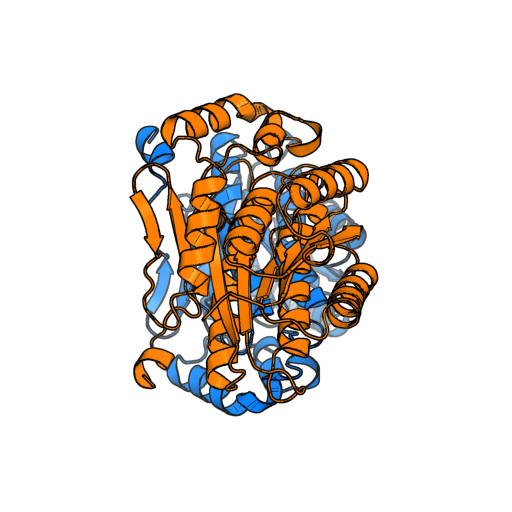0 ? -17.688 -5.223 5.527 1 97.38 200 MET A N 1
ATOM 1508 C CA . MET A 1 200 ? -17.656 -3.887 4.941 1 97.38 200 MET A CA 1
ATOM 1509 C C . MET A 1 200 ? -17.719 -2.816 6.027 1 97.38 200 MET A C 1
ATOM 1511 O O . MET A 1 200 ? -17.359 -1.661 5.781 1 97.38 200 MET A O 1
ATOM 1515 N N . GLY A 1 201 ? -18.219 -3.145 7.227 1 96.56 201 GLY A N 1
ATOM 1516 C CA . GLY A 1 201 ? -18.375 -2.152 8.281 1 96.56 201 GLY A CA 1
ATOM 1517 C C . GLY A 1 201 ? -19.25 -0.99 7.879 1 96.56 201 GLY A C 1
ATOM 1518 O O . GLY A 1 201 ? -20.375 -1.192 7.418 1 96.56 201 GLY A O 1
ATOM 1519 N N . GLN A 1 202 ? -18.828 0.224 8.047 1 94.12 202 GLN A N 1
ATOM 1520 C CA . GLN A 1 202 ? -19.594 1.439 7.809 1 94.12 202 GLN A CA 1
ATOM 1521 C C . GLN A 1 202 ? -19.953 1.59 6.332 1 94.12 202 GLN A C 1
ATOM 1523 O O . GLN A 1 202 ? -20.875 2.316 5.98 1 94.12 202 GLN A O 1
ATOM 1528 N N . TYR A 1 203 ? -19.297 0.896 5.488 1 96.88 203 TYR A N 1
ATOM 1529 C CA . TYR A 1 203 ? -19.516 1.045 4.055 1 96.88 203 TYR A CA 1
ATOM 1530 C C . TYR A 1 203 ? -20.609 0.092 3.564 1 96.88 203 TYR A C 1
ATOM 1532 O O . TYR A 1 203 ? -20.969 0.116 2.389 1 96.88 203 TYR A O 1
ATOM 1540 N N . SER A 1 204 ? -21.125 -0.756 4.438 1 96.19 204 SER A N 1
ATOM 1541 C CA . SER A 1 204 ? -22.172 -1.716 4.074 1 96.19 204 SER A CA 1
ATOM 1542 C C . SER A 1 204 ? -23.406 -1.011 3.541 1 96.19 204 SER A C 1
ATOM 1544 O O . SER A 1 204 ? -24.188 -1.596 2.779 1 96.19 204 SER A O 1
ATOM 1546 N N . VAL A 1 205 ? -23.594 0.262 3.9 1 94.81 205 VAL A N 1
ATOM 1547 C CA . VAL A 1 205 ? -24.766 1.024 3.488 1 94.81 205 VAL A CA 1
ATOM 1548 C C . VAL A 1 205 ? -24.703 1.286 1.985 1 94.81 205 VAL A C 1
ATOM 1550 O O . VAL A 1 205 ? -25.719 1.635 1.373 1 94.81 205 VAL A O 1
ATOM 1553 N N . TYR A 1 206 ? -23.547 1.057 1.354 1 94.19 206 TYR A N 1
ATOM 1554 C CA . TYR A 1 206 ? -23.375 1.366 -0.061 1 94.19 206 TYR A CA 1
ATOM 1555 C C . TYR A 1 206 ? -23.375 0.095 -0.901 1 94.19 206 TYR A C 1
ATOM 1557 O O . TYR A 1 206 ? -22.875 0.089 -2.029 1 94.19 206 TYR A O 1
ATOM 1565 N N . LYS A 1 207 ? -23.781 -1.004 -0.339 1 94.62 207 LYS A N 1
ATOM 1566 C CA . LYS A 1 207 ? -23.75 -2.303 -1.005 1 94.62 207 LYS A CA 1
ATOM 1567 C C . LYS A 1 207 ? -24.453 -2.248 -2.357 1 94.62 207 LYS A C 1
ATOM 1569 O O . LYS A 1 207 ? -24 -2.869 -3.322 1 94.62 207 LYS A O 1
ATOM 1574 N N . GLU A 1 208 ? -25.531 -1.483 -2.486 1 93.69 208 GLU A N 1
ATOM 1575 C CA . GLU A 1 208 ? -26.281 -1.419 -3.74 1 93.69 208 GLU A CA 1
ATOM 1576 C C . GLU A 1 208 ? -25.484 -0.661 -4.809 1 93.69 208 GLU A C 1
ATOM 1578 O O . GLU A 1 208 ? -25.547 -1.01 -5.988 1 93.69 208 GLU A O 1
ATOM 1583 N N . GLU A 1 209 ? -24.797 0.365 -4.406 1 91.19 209 GLU A N 1
ATOM 1584 C CA . GLU A 1 209 ? -23.953 1.099 -5.344 1 91.19 209 GLU A CA 1
ATOM 1585 C C . GLU A 1 209 ? -22.844 0.211 -5.898 1 91.19 209 GLU A C 1
ATOM 1587 O O . GLU A 1 209 ? -22.516 0.287 -7.086 1 91.19 209 GLU A O 1
ATOM 1592 N N . ILE A 1 210 ? -22.297 -0.595 -5.066 1 91.5 210 ILE A N 1
ATOM 1593 C CA . ILE A 1 210 ? -21.219 -1.486 -5.484 1 91.5 210 ILE A CA 1
ATOM 1594 C C . ILE A 1 210 ? -21.766 -2.539 -6.445 1 91.5 210 ILE A C 1
ATOM 1596 O O . ILE A 1 210 ? -21.125 -2.865 -7.445 1 91.5 210 ILE A O 1
ATOM 1600 N N . LYS A 1 211 ? -22.906 -3.02 -6.148 1 92.5 211 LYS A N 1
ATOM 1601 C CA . LYS A 1 211 ? -23.547 -3.996 -7.031 1 92.5 211 LYS A CA 1
ATOM 1602 C C . LYS A 1 211 ? -23.828 -3.395 -8.406 1 92.5 211 LYS A C 1
ATOM 1604 O O . LYS A 1 211 ? -23.688 -4.074 -9.422 1 92.5 211 LYS A O 1
ATOM 1609 N N . GLU A 1 212 ? -24.188 -2.129 -8.398 1 93.06 212 GLU A N 1
ATOM 1610 C CA . GLU A 1 212 ? -24.406 -1.439 -9.664 1 93.06 212 GLU A CA 1
ATOM 1611 C C . GLU A 1 212 ? -23.125 -1.327 -10.461 1 93.06 212 GLU A C 1
ATOM 1613 O O . GLU A 1 212 ? -23.125 -1.438 -11.688 1 93.06 212 GLU A O 1
ATOM 1618 N N . MET A 1 213 ? -22.062 -1.08 -9.75 1 91.88 213 MET A N 1
ATOM 1619 C CA . MET A 1 213 ? -20.75 -1.021 -10.406 1 91.88 213 MET A CA 1
ATOM 1620 C C . MET A 1 213 ? -20.391 -2.373 -11.008 1 91.88 213 MET A C 1
ATOM 1622 O O . MET A 1 213 ? -19.875 -2.438 -12.125 1 91.88 213 MET A O 1
ATOM 1626 N N . MET A 1 214 ? -20.703 -3.447 -10.273 1 93.69 214 MET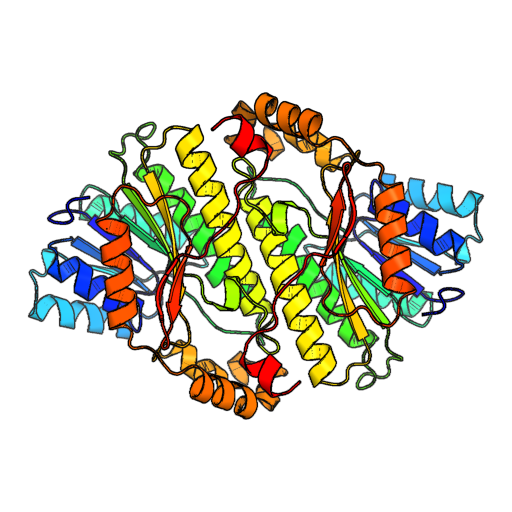 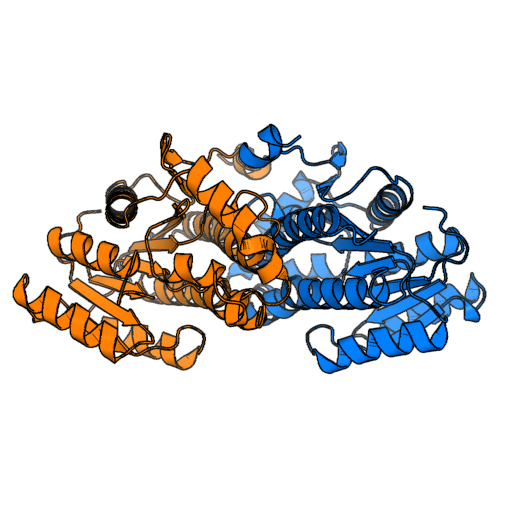A N 1
ATOM 1627 C CA . MET A 1 214 ? -20.438 -4.797 -10.758 1 93.69 214 MET A CA 1
ATOM 1628 C C . MET A 1 214 ? -21.203 -5.082 -12.039 1 93.69 214 MET A C 1
ATOM 1630 O O . MET A 1 214 ? -20.688 -5.711 -12.961 1 93.69 214 MET A O 1
ATOM 1634 N N . LYS A 1 215 ? -22.406 -4.586 -12.023 1 94.38 215 LYS A N 1
ATOM 1635 C CA . LYS A 1 215 ? -23.234 -4.758 -13.211 1 94.38 215 LYS A CA 1
ATOM 1636 C C . LYS A 1 215 ? -22.703 -3.939 -14.383 1 94.38 215 LYS A C 1
ATOM 1638 O O . LYS A 1 215 ? -22.719 -4.402 -15.523 1 94.38 215 LYS A O 1
ATOM 1643 N N . PHE A 1 216 ? -22.281 -2.746 -14.07 1 93.94 216 PHE A N 1
ATOM 1644 C CA . PHE A 1 216 ? -21.781 -1.831 -15.094 1 93.94 216 PHE A CA 1
ATOM 1645 C C . PHE A 1 216 ? -20.516 -2.369 -15.734 1 93.94 216 PHE A C 1
ATOM 1647 O O . PHE A 1 216 ? -20.375 -2.375 -16.953 1 93.94 216 PHE A O 1
ATOM 1654 N N . TYR A 1 217 ? -19.562 -2.904 -14.969 1 94.69 217 TYR A N 1
ATOM 1655 C CA . TYR A 1 217 ? -18.25 -3.322 -15.461 1 94.69 217 TYR A CA 1
ATOM 1656 C C . TYR A 1 217 ? -18.281 -4.781 -15.898 1 94.69 217 TYR A C 1
ATOM 1658 O O . TYR A 1 217 ? -17.438 -5.215 -16.688 1 94.69 217 TYR A O 1
ATOM 1666 N N . GLY A 1 218 ? -19.25 -5.508 -15.305 1 96.62 218 GLY A N 1
ATOM 1667 C CA . GLY A 1 218 ? -19.312 -6.938 -15.562 1 96.62 218 GLY A CA 1
ATOM 1668 C C . GLY A 1 218 ? -18.5 -7.758 -14.586 1 96.62 218 GLY A C 1
ATOM 1669 O O . GLY A 1 218 ? -17.672 -7.215 -13.844 1 96.62 218 GLY A O 1
ATOM 1670 N N . ILE A 1 219 ? -18.75 -9.07 -14.562 1 97.56 219 ILE A N 1
ATOM 1671 C CA . ILE A 1 219 ? -18.094 -10.016 -13.672 1 97.56 219 ILE A CA 1
ATOM 1672 C C . ILE A 1 219 ? -17.328 -11.047 -14.484 1 97.56 219 ILE A C 1
ATOM 1674 O O . ILE A 1 219 ? -17.859 -11.617 -15.445 1 97.56 219 ILE A O 1
ATOM 1678 N N . LEU A 1 220 ? -16.094 -11.219 -14.156 1 98.38 220 LEU A N 1
ATOM 1679 C CA . LEU A 1 220 ? -15.195 -12.125 -14.859 1 98.38 220 LEU A CA 1
ATOM 1680 C C . LEU A 1 220 ? -15.266 -13.531 -14.266 1 98.38 220 LEU A C 1
ATOM 1682 O O . LEU A 1 220 ? -15.539 -13.695 -13.078 1 98.38 220 LEU A O 1
ATOM 1686 N N . ASP A 1 221 ? -14.977 -14.477 -15.125 1 97.81 221 ASP A N 1
ATOM 1687 C CA . ASP A 1 221 ? -14.773 -15.852 -14.664 1 97.81 221 ASP A CA 1
ATOM 1688 C C . ASP A 1 221 ? -13.336 -16.062 -14.203 1 97.81 221 ASP A C 1
ATOM 1690 O O . ASP A 1 221 ? -12.398 -15.602 -14.852 1 97.81 221 ASP A O 1
ATOM 1694 N N . PRO A 1 222 ? -13.164 -16.844 -13.141 1 98.38 222 PRO A N 1
ATOM 1695 C CA . PRO A 1 222 ? -11.812 -17.109 -12.656 1 98.38 222 PRO A CA 1
ATOM 1696 C C . PRO A 1 222 ? -10.906 -17.703 -13.727 1 98.38 222 PRO A C 1
ATOM 1698 O O . PRO A 1 222 ? -9.695 -17.469 -13.719 1 98.38 222 PRO A O 1
ATOM 1701 N N . SER A 1 223 ? -11.461 -18.391 -14.711 1 98.19 223 SER A N 1
ATOM 1702 C CA . SER A 1 223 ? -10.656 -19.062 -15.734 1 98.19 223 SER A CA 1
ATOM 1703 C C . SER A 1 223 ? -9.93 -18.047 -16.609 1 98.19 223 SER A C 1
ATOM 1705 O O . SER A 1 223 ? -8.836 -18.3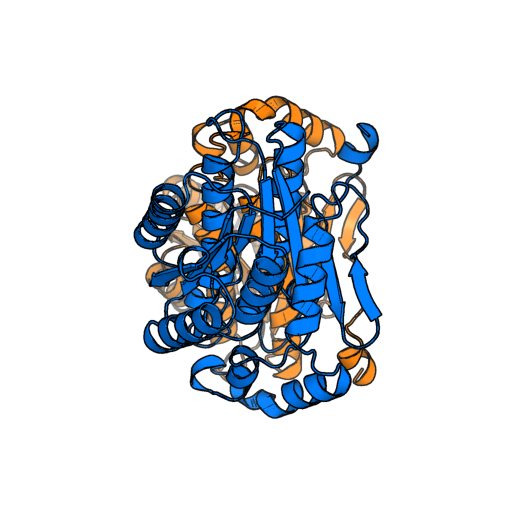28 -17.109 1 98.19 223 SER A O 1
ATOM 1707 N N . LEU A 1 224 ? -10.547 -16.875 -16.812 1 98.62 224 LEU A N 1
ATOM 1708 C CA . LEU A 1 224 ? -9.867 -15.852 -17.609 1 98.62 224 LEU A CA 1
ATOM 1709 C C . LEU A 1 224 ? -8.648 -15.312 -16.859 1 98.62 224 LEU A C 1
ATOM 1711 O O . LEU A 1 224 ? -7.637 -14.984 -17.484 1 98.62 224 LEU A O 1
ATOM 1715 N N . ILE A 1 225 ? -8.75 -15.195 -15.555 1 98.88 225 ILE A N 1
ATOM 1716 C CA . ILE A 1 225 ? -7.605 -14.773 -14.758 1 98.88 225 ILE A CA 1
ATOM 1717 C C . ILE A 1 225 ? -6.492 -15.812 -14.867 1 98.88 225 ILE A C 1
ATOM 1719 O O . ILE A 1 225 ? -5.312 -15.461 -14.977 1 98.88 225 ILE A O 1
ATOM 1723 N N . ALA A 1 226 ? -6.875 -17.078 -14.852 1 98.88 226 ALA A N 1
ATOM 1724 C CA . ALA A 1 226 ? -5.914 -18.172 -14.977 1 98.88 226 ALA A CA 1
ATOM 1725 C C . ALA A 1 226 ? -5.191 -18.125 -16.312 1 98.88 226 ALA A C 1
ATOM 1727 O O . ALA A 1 226 ? -3.994 -18.422 -16.391 1 98.88 226 ALA A O 1
ATOM 1728 N N . GLU A 1 227 ? -5.922 -17.75 -17.375 1 98.75 227 GLU A N 1
ATOM 1729 C CA . GLU A 1 227 ? -5.285 -17.562 -18.672 1 98.75 227 GLU A CA 1
ATOM 1730 C C . GLU A 1 227 ? -4.227 -16.469 -18.609 1 98.75 227 GLU A C 1
ATOM 1732 O O . GLU A 1 227 ? -3.182 -16.562 -19.266 1 98.75 227 GLU A O 1
ATOM 1737 N N . GLY A 1 228 ? -4.543 -15.422 -17.906 1 98.88 228 GLY A N 1
ATOM 1738 C CA . GLY A 1 228 ? -3.57 -14.359 -17.703 1 98.88 228 GLY A CA 1
ATOM 1739 C C . GLY A 1 228 ? -2.301 -14.836 -17.016 1 98.88 228 GLY A C 1
ATOM 1740 O O . GLY A 1 228 ? -1.197 -14.453 -17.422 1 98.88 228 GLY A O 1
ATOM 1741 N N . LEU A 1 229 ? -2.461 -15.719 -16.062 1 98.94 229 LEU A N 1
ATOM 1742 C CA . LEU A 1 229 ? -1.303 -16.266 -15.367 1 98.94 229 LEU A CA 1
ATOM 1743 C C . LEU A 1 229 ? -0.4 -17.016 -16.344 1 98.94 229 LEU A C 1
ATOM 1745 O O . LEU A 1 229 ? 0.816 -16.828 -16.344 1 98.94 229 LEU A O 1
ATOM 1749 N N . ILE A 1 230 ? -0.973 -17.844 -17.156 1 98.94 230 ILE A N 1
ATOM 1750 C CA . ILE A 1 230 ? -0.206 -18.656 -18.109 1 98.94 230 ILE A CA 1
ATOM 1751 C C . ILE A 1 230 ? 0.527 -17.75 -19.078 1 98.94 230 ILE A C 1
ATOM 1753 O O . ILE A 1 230 ? 1.691 -17.984 -19.406 1 98.94 230 ILE A O 1
ATOM 1757 N N . LYS A 1 231 ? -0.168 -16.688 -19.5 1 98.81 231 LYS A N 1
ATOM 1758 C CA . LYS A 1 231 ? 0.475 -15.727 -20.406 1 98.81 231 LYS A CA 1
ATOM 1759 C C . LYS A 1 231 ? 1.724 -15.125 -19.766 1 98.81 231 LYS A C 1
ATOM 1761 O O . LYS A 1 231 ? 2.775 -15.047 -20.406 1 98.81 231 LYS A O 1
ATOM 1766 N N . ILE A 1 232 ? 1.655 -14.734 -18.516 1 98.88 232 ILE A N 1
ATOM 1767 C CA . ILE A 1 232 ? 2.783 -14.141 -17.812 1 98.88 232 ILE A CA 1
ATOM 1768 C C . ILE A 1 232 ? 3.908 -15.164 -17.688 1 98.88 232 ILE A C 1
ATOM 1770 O O . ILE A 1 232 ? 5.082 -14.844 -17.891 1 98.88 232 ILE A O 1
ATOM 1774 N N . LEU A 1 233 ? 3.576 -16.391 -17.359 1 98.88 233 LEU A N 1
ATOM 1775 C CA . LEU A 1 233 ? 4.574 -17.422 -17.094 1 98.88 233 LEU A CA 1
ATOM 1776 C C . LEU A 1 233 ? 5.305 -17.812 -18.375 1 98.88 233 LEU A C 1
ATOM 1778 O O . LEU A 1 233 ? 6.516 -18.047 -18.344 1 98.88 233 LEU A O 1
ATOM 1782 N N . GLU A 1 234 ? 4.629 -17.797 -19.469 1 98.62 234 GLU A N 1
ATOM 1783 C CA . GLU A 1 234 ? 5.199 -18.328 -20.703 1 98.62 234 GLU A CA 1
ATOM 1784 C C . GLU A 1 234 ? 5.887 -17.234 -21.516 1 98.62 234 GLU A C 1
ATOM 1786 O O . GLU A 1 234 ? 6.707 -17.531 -22.391 1 98.62 234 GLU A O 1
ATOM 1791 N N . ASP A 1 235 ? 5.543 -16 -21.344 1 98.38 235 ASP A N 1
ATOM 1792 C CA . ASP A 1 235 ? 6.195 -14.891 -22.031 1 98.38 235 ASP A CA 1
ATOM 1793 C C . ASP A 1 235 ? 7.406 -14.391 -21.25 1 98.38 235 ASP A C 1
ATOM 1795 O O . ASP A 1 235 ? 7.266 -13.555 -20.344 1 98.38 235 ASP A O 1
ATOM 1799 N N . ASP A 1 236 ? 8.547 -14.719 -21.672 1 97.31 236 ASP A N 1
ATOM 1800 C CA . ASP A 1 236 ? 9.781 -14.492 -20.922 1 97.31 236 ASP A CA 1
ATOM 1801 C C . ASP A 1 236 ? 10.203 -13.023 -21 1 97.31 236 ASP A C 1
ATOM 1803 O O . ASP A 1 236 ? 11.148 -12.609 -20.328 1 97.31 236 ASP A O 1
ATOM 1807 N N . THR A 1 237 ? 9.453 -12.227 -21.719 1 97.19 237 THR A N 1
ATOM 1808 C CA . THR A 1 237 ? 9.828 -10.828 -21.859 1 97.19 237 THR A CA 1
ATOM 1809 C C . THR A 1 237 ? 9.156 -9.977 -20.797 1 97.19 237 THR A C 1
ATOM 1811 O O . THR A 1 237 ? 9.477 -8.797 -20.625 1 97.19 237 THR A O 1
ATOM 1814 N N . LEU A 1 238 ? 8.25 -10.547 -20.047 1 98.25 238 LEU A N 1
ATOM 1815 C CA . LEU A 1 238 ? 7.461 -9.758 -19.109 1 98.25 238 LEU A CA 1
ATOM 1816 C C . LEU A 1 238 ? 8.133 -9.711 -17.734 1 98.25 238 LEU A C 1
ATOM 1818 O O . LEU A 1 238 ? 8.344 -10.75 -17.109 1 98.25 238 LEU A O 1
ATOM 1822 N N . ASN A 1 239 ? 8.477 -8.586 -17.297 1 97.94 239 ASN A N 1
ATOM 1823 C CA . ASN A 1 239 ? 9 -8.289 -15.969 1 97.94 239 ASN A CA 1
ATOM 1824 C C . ASN A 1 239 ? 8.562 -6.91 -15.484 1 97.94 239 ASN A C 1
ATOM 1826 O O . ASN A 1 239 ? 8.711 -5.922 -16.203 1 97.94 239 ASN A O 1
ATOM 1830 N N . GLY A 1 240 ? 7.977 -6.836 -14.297 1 98.12 240 GLY A N 1
ATOM 1831 C CA . GLY A 1 240 ? 7.488 -5.578 -13.758 1 98.12 240 GLY A CA 1
ATOM 1832 C C . GLY A 1 240 ? 6.195 -5.117 -14.398 1 98.12 240 GLY A C 1
ATOM 1833 O O . GLY A 1 240 ? 5.809 -3.951 -14.266 1 98.12 240 GLY A O 1
ATOM 1834 N N . GLU A 1 241 ? 5.539 -6.004 -15.117 1 98.56 241 GLU A N 1
ATOM 1835 C CA . GLU A 1 241 ? 4.34 -5.633 -15.859 1 98.56 241 GLU A CA 1
ATOM 1836 C C . GLU A 1 241 ? 3.1 -5.703 -14.969 1 98.56 241 GLU A C 1
ATOM 1838 O O . GLU A 1 241 ? 3.057 -6.477 -14.016 1 98.56 241 GLU A O 1
ATOM 1843 N N . VAL A 1 242 ? 2.209 -4.863 -15.289 1 98.81 242 VAL A N 1
ATOM 1844 C CA . VAL A 1 242 ? 0.9 -4.828 -14.641 1 98.81 242 VAL A CA 1
ATOM 1845 C C . VAL A 1 242 ? -0.172 -5.297 -15.625 1 98.81 242 VAL A C 1
ATOM 1847 O O . VAL A 1 242 ? -0.582 -4.543 -16.516 1 98.81 242 VAL A O 1
ATOM 1850 N N . MET A 1 243 ? -0.606 -6.496 -15.492 1 98.88 243 MET A N 1
ATOM 1851 C CA . MET A 1 243 ? -1.642 -7.059 -16.359 1 98.88 243 MET A CA 1
ATOM 1852 C C . MET A 1 243 ? -3.031 -6.723 -15.828 1 98.88 243 MET A C 1
ATOM 1854 O O . MET A 1 243 ? -3.365 -7.055 -14.688 1 98.88 243 MET A O 1
ATOM 1858 N N . LYS A 1 244 ? -3.783 -6.078 -16.578 1 98.56 244 LYS A N 1
ATOM 1859 C CA . LYS A 1 244 ? -5.191 -5.82 -16.297 1 98.56 244 LYS A CA 1
ATOM 1860 C C . LYS A 1 244 ? -6.09 -6.844 -16.984 1 98.56 244 LYS A C 1
ATOM 1862 O O . LYS A 1 244 ? -5.844 -7.219 -18.141 1 98.56 244 LYS A O 1
ATOM 1867 N N . ILE A 1 245 ? -7.062 -7.328 -16.297 1 98.81 245 ILE A N 1
ATOM 1868 C CA . ILE A 1 245 ? -8.055 -8.211 -16.906 1 98.81 245 ILE A CA 1
ATOM 1869 C C . ILE A 1 245 ? -9.461 -7.676 -16.641 1 98.81 245 ILE A C 1
ATOM 1871 O O . ILE A 1 245 ? -9.906 -7.621 -15.484 1 98.81 245 ILE A O 1
ATOM 1875 N N . THR A 1 246 ? -10.109 -7.293 -17.656 1 97.81 246 THR A N 1
ATOM 1876 C CA . THR A 1 246 ? -11.422 -6.668 -17.562 1 97.81 246 THR A CA 1
ATOM 1877 C C . THR A 1 246 ? -12.406 -7.32 -18.531 1 97.81 246 THR A C 1
ATOM 1879 O O . THR A 1 246 ? -11.992 -7.984 -19.484 1 97.81 246 THR A O 1
ATOM 1882 N N . THR A 1 247 ? -13.68 -7.113 -18.266 1 96.94 247 THR A N 1
ATOM 1883 C CA . THR A 1 247 ? -14.711 -7.676 -19.125 1 96.94 247 THR A CA 1
ATOM 1884 C C . THR A 1 247 ? -14.656 -7.039 -20.516 1 96.94 247 THR A C 1
ATOM 1886 O O . THR A 1 247 ? -14.875 -7.711 -21.516 1 96.94 247 THR A O 1
ATOM 1889 N N . ASN A 1 248 ? -14.359 -5.789 -20.594 1 94.75 248 ASN A N 1
ATOM 1890 C CA . ASN A 1 248 ? -14.461 -5.039 -21.844 1 94.75 248 ASN A CA 1
ATOM 1891 C C . ASN A 1 248 ? -13.234 -5.258 -22.734 1 94.75 248 ASN A C 1
ATOM 1893 O O . ASN A 1 248 ? -13.336 -5.207 -23.953 1 94.75 248 ASN A O 1
ATOM 1897 N N . GLU A 1 249 ? -12.023 -5.488 -22.172 1 96.56 249 GLU A N 1
ATOM 1898 C CA . GLU A 1 249 ? -10.805 -5.531 -22.969 1 96.56 249 GLU A CA 1
ATOM 1899 C C . GLU A 1 249 ? -10.094 -6.871 -22.812 1 96.56 249 GLU A C 1
ATOM 1901 O O . GLU A 1 249 ? -9.102 -7.133 -23.516 1 96.56 249 GLU A O 1
ATOM 1906 N N . GLY A 1 250 ? -10.617 -7.715 -21.953 1 98 250 GLY A N 1
ATOM 1907 C CA . GLY A 1 250 ? -9.883 -8.945 -21.688 1 98 250 GLY A CA 1
ATOM 1908 C C . GLY A 1 250 ? -8.523 -8.703 -21.062 1 98 250 GLY A C 1
ATOM 1909 O O . GLY A 1 250 ? -8.383 -7.859 -20.172 1 98 250 GLY A O 1
ATOM 1910 N N . ILE A 1 251 ? -7.539 -9.492 -21.469 1 98.62 251 ILE A N 1
ATOM 1911 C CA . ILE A 1 251 ? -6.184 -9.406 -20.922 1 98.62 251 ILE A CA 1
ATOM 1912 C C . ILE A 1 251 ? -5.422 -8.289 -21.625 1 98.62 251 ILE A C 1
ATOM 1914 O O . ILE A 1 251 ? -5.297 -8.289 -22.859 1 98.62 251 ILE A O 1
ATOM 1918 N N . HIS A 1 252 ? -4.969 -7.379 -20.953 1 98.38 252 HIS A N 1
ATOM 1919 C CA . HIS A 1 252 ? -4.156 -6.281 -21.469 1 98.38 252 HIS A CA 1
ATOM 1920 C C . HIS A 1 252 ? -3.223 -5.734 -20.391 1 98.38 252 HIS A C 1
ATOM 1922 O O . HIS A 1 252 ? -3.182 -6.258 -19.266 1 98.38 252 HIS A O 1
ATOM 1928 N N . PHE A 1 253 ? -2.375 -4.77 -20.75 1 98.25 253 PHE A N 1
ATOM 1929 C CA . PHE A 1 253 ? -1.33 -4.34 -19.844 1 98.25 253 PHE A CA 1
ATOM 1930 C C . PHE A 1 253 ? -1.433 -2.842 -19.562 1 98.25 253 PHE A C 1
ATOM 1932 O O . PHE A 1 253 ? -1.76 -2.064 -20.469 1 98.25 253 PHE A O 1
ATOM 1939 N N . HIS A 1 254 ? -1.28 -2.494 -18.328 1 96.38 254 HIS A N 1
ATOM 1940 C CA . HIS A 1 254 ? -1.166 -1.085 -17.969 1 96.38 254 HIS A CA 1
ATOM 1941 C C . HIS A 1 254 ? 0.113 -0.474 -18.531 1 96.38 254 HIS A C 1
ATOM 1943 O O . HIS A 1 254 ? 1.2 -1.027 -18.359 1 96.38 254 HIS A O 1
ATOM 1949 N N . LYS A 1 255 ? -0.052 0.685 -19.156 1 92.81 255 LYS A N 1
ATOM 1950 C CA . LYS A 1 255 ? 1.107 1.355 -19.75 1 92.81 255 LYS A CA 1
ATOM 1951 C C . LYS A 1 255 ? 1.647 2.432 -18.812 1 92.81 255 LYS A C 1
ATOM 1953 O O . LYS A 1 255 ? 0.875 3.164 -18.188 1 92.81 255 LYS A O 1
ATOM 1958 N N . TYR A 1 256 ? 2.936 2.373 -18.609 1 88.38 256 TYR A N 1
ATOM 1959 C CA . TYR A 1 256 ? 3.605 3.381 -17.797 1 88.38 256 TYR A CA 1
ATOM 1960 C C . TYR A 1 256 ? 4.777 4 -18.547 1 88.38 256 TYR A C 1
ATOM 1962 O O . TYR A 1 256 ? 5.32 3.393 -19.469 1 88.38 256 TYR A O 1
ATOM 1970 N N . VAL A 1 257 ? 4.992 5.164 -18.125 1 83.12 257 VAL A N 1
ATOM 1971 C CA . VAL A 1 257 ? 6.203 5.824 -18.609 1 83.12 257 VAL A CA 1
ATOM 1972 C C . VAL A 1 257 ? 7.34 5.598 -17.625 1 83.12 257 VAL A C 1
ATOM 1974 O O . VAL A 1 257 ? 7.191 5.848 -16.422 1 83.12 257 VAL A O 1
ATOM 1977 N N . PRO A 1 258 ? 8.422 5.004 -18.109 1 83 258 PRO A N 1
ATOM 1978 C CA . PRO A 1 258 ? 9.547 4.82 -17.188 1 83 258 PRO A CA 1
ATOM 1979 C C . PRO A 1 258 ? 10.016 6.133 -16.562 1 83 258 PRO A C 1
ATOM 1981 O O . PRO A 1 258 ? 9.914 7.191 -17.203 1 83 258 PRO A O 1
ATOM 1984 N N . PRO A 1 259 ? 10.547 6.082 -15.328 1 81.31 259 PRO A N 1
ATOM 1985 C CA . PRO A 1 259 ? 11.109 7.301 -14.742 1 81.31 259 PRO A CA 1
ATOM 1986 C C . PRO A 1 259 ? 12.281 7.863 -15.555 1 81.31 259 PRO A C 1
ATOM 1988 O O . PRO A 1 259 ? 13.07 7.102 -16.109 1 81.31 259 PRO A O 1
ATOM 1991 N N . PRO A 1 260 ? 12.383 9.125 -15.555 1 77.94 260 PRO A N 1
ATOM 1992 C CA . PRO A 1 260 ? 13.406 9.766 -16.391 1 77.94 260 PRO A CA 1
ATOM 1993 C C . PRO A 1 260 ? 14.805 9.234 -16.109 1 77.94 260 PRO A C 1
ATOM 1995 O O . PRO A 1 260 ? 15.594 9.047 -17.047 1 77.94 260 PRO A O 1
ATOM 1998 N N . PHE A 1 261 ? 15.172 8.984 -14.953 1 84.06 261 PHE A N 1
ATOM 1999 C CA . PHE A 1 261 ? 16.5 8.508 -14.609 1 84.06 261 PHE A CA 1
ATOM 2000 C C . PHE A 1 261 ? 16.781 7.16 -15.266 1 84.06 261 PHE A C 1
ATOM 2002 O O . PHE A 1 261 ? 17.891 6.91 -15.734 1 84.06 261 PHE A O 1
ATOM 2009 N N . GLN A 1 262 ? 15.727 6.371 -15.203 1 74.56 262 GLN A N 1
ATOM 2010 C CA . GLN A 1 262 ? 15.875 5.051 -15.805 1 74.56 262 GLN A CA 1
ATOM 2011 C C . GLN A 1 262 ? 15.859 5.133 -17.328 1 74.56 262 GLN A C 1
ATOM 2013 O O . GLN A 1 262 ? 16.516 4.344 -18 1 74.56 262 GLN A O 1
ATOM 2018 N N . ALA A 1 263 ? 15.148 6.172 -17.734 1 72 263 ALA A N 1
ATOM 2019 C CA . ALA A 1 263 ? 15.062 6.348 -19.188 1 72 263 ALA A CA 1
ATOM 2020 C C . ALA A 1 263 ? 16.406 6.766 -19.766 1 72 263 ALA A C 1
ATOM 2022 O O . ALA A 1 263 ? 16.75 6.398 -20.891 1 72 263 ALA A O 1
ATOM 2023 N N . LYS A 1 264 ? 17.219 7.414 -18.875 1 64.69 264 LYS A N 1
ATOM 2024 C CA . LYS A 1 264 ? 18.531 7.867 -19.328 1 64.69 264 LYS A CA 1
ATOM 2025 C C . LYS A 1 264 ? 19.516 6.711 -19.391 1 64.69 264 LYS A C 1
ATOM 2027 O O . LYS A 1 264 ? 20.516 6.777 -20.094 1 64.69 264 LYS A O 1
ATOM 2032 N N . HIS A 1 265 ? 19.234 5.707 -18.562 1 55.69 265 HIS A N 1
ATOM 2033 C CA . HIS A 1 265 ? 20.172 4.598 -18.5 1 55.69 265 HIS A CA 1
ATOM 2034 C C . HIS A 1 265 ? 19.734 3.443 -19.391 1 55.69 265 HIS A C 1
ATOM 2036 O O . HIS A 1 265 ? 20.375 2.396 -19.422 1 55.69 265 HIS A O 1
ATOM 2042 N N . LEU A 1 266 ? 18.562 3.625 -19.938 1 47.56 266 LEU A N 1
ATOM 2043 C CA . LEU A 1 266 ? 18.125 2.68 -20.953 1 47.56 266 LEU A CA 1
ATOM 2044 C C . LEU A 1 266 ? 18.594 3.111 -22.344 1 47.56 266 LEU A C 1
ATOM 2046 O O . LEU A 1 266 ? 18.625 4.305 -22.641 1 47.56 266 LEU A O 1
ATOM 2050 N N . MET B 1 1 ? -9.961 26.766 3.262 1 93.25 1 MET B N 1
ATOM 2051 C CA . MET B 1 1 ? -10.5 27.188 4.551 1 93.25 1 MET B CA 1
ATOM 2052 C C . MET B 1 1 ? -9.656 28.312 5.141 1 93.25 1 MET B C 1
ATOM 2054 O O . MET B 1 1 ? -8.484 28.469 4.789 1 93.25 1 MET B O 1
ATOM 2058 N N . HIS B 1 2 ? -10.305 29.094 5.945 1 95.75 2 HIS B N 1
ATOM 2059 C CA . HIS B 1 2 ? -9.578 30.078 6.734 1 95.75 2 HIS B CA 1
ATOM 2060 C C . HIS B 1 2 ? -8.812 29.406 7.871 1 95.75 2 HIS B C 1
ATOM 2062 O O . HIS B 1 2 ? -9.375 28.625 8.641 1 95.75 2 HIS B O 1
ATOM 2068 N N . LEU B 1 3 ? -7.543 29.719 8.07 1 98.38 3 LEU B N 1
ATOM 2069 C CA . LEU B 1 3 ? -6.66 28.906 8.906 1 98.38 3 LEU B CA 1
ATOM 2070 C C . LEU B 1 3 ? -6.547 29.484 10.305 1 98.38 3 LEU B C 1
ATOM 2072 O O . LEU B 1 3 ? -6.188 28.781 11.25 1 98.38 3 LEU B O 1
ATOM 2076 N N . LYS B 1 4 ? -6.742 30.797 10.445 1 98.25 4 LYS B N 1
ATOM 2077 C CA . LYS B 1 4 ? -6.578 31.438 11.75 1 98.25 4 LYS B CA 1
ATOM 2078 C C . LYS B 1 4 ? -7.469 30.766 12.797 1 98.25 4 LYS B C 1
ATOM 2080 O O . LYS B 1 4 ? -8.68 30.641 12.602 1 98.25 4 LYS B O 1
ATOM 2085 N N . GLY B 1 5 ? -6.871 30.359 13.852 1 97.94 5 GLY B N 1
ATOM 2086 C CA . GLY B 1 5 ? -7.605 29.766 14.969 1 97.94 5 GLY B CA 1
ATOM 2087 C C . GLY B 1 5 ? -7.891 28.297 14.789 1 97.94 5 GLY B C 1
ATOM 2088 O O . GLY B 1 5 ? -8.375 27.625 15.703 1 97.94 5 GLY B O 1
ATOM 2089 N N . LYS B 1 6 ? -7.629 27.734 13.641 1 98.56 6 LYS B N 1
ATOM 2090 C CA . LYS B 1 6 ? -7.844 26.312 13.398 1 98.56 6 LYS B CA 1
ATOM 2091 C C . LYS B 1 6 ? -6.844 25.453 14.18 1 98.56 6 LYS B C 1
ATOM 2093 O O . LYS B 1 6 ? -5.746 25.922 14.5 1 98.56 6 LYS B O 1
ATOM 2098 N N . VAL B 1 7 ? -7.273 24.281 14.555 1 98.75 7 VAL B N 1
ATOM 2099 C CA . VAL B 1 7 ? -6.438 23.359 15.312 1 98.75 7 VAL B CA 1
ATOM 2100 C C . VAL B 1 7 ? -5.945 22.234 14.406 1 98.75 7 VAL B C 1
ATOM 2102 O O . VAL B 1 7 ? -6.746 21.547 13.766 1 98.75 7 VAL B O 1
ATOM 2105 N N . ALA B 1 8 ? -4.625 22.078 14.375 1 98.94 8 ALA B N 1
ATOM 2106 C CA . ALA B 1 8 ? -3.99 21.062 13.523 1 98.94 8 ALA B CA 1
ATOM 2107 C C . ALA B 1 8 ? -3.23 20.047 14.367 1 98.94 8 ALA B C 1
ATOM 2109 O O . ALA B 1 8 ? -2.664 20.391 15.406 1 98.94 8 ALA B O 1
ATOM 2110 N N . LEU B 1 9 ? -3.301 18.797 13.992 1 98.94 9 LEU B N 1
ATOM 2111 C CA . LEU B 1 9 ? -2.453 17.719 14.492 1 98.94 9 LEU B CA 1
ATOM 2112 C C . LEU B 1 9 ? -1.489 17.234 13.414 1 98.94 9 LEU B C 1
ATOM 2114 O O . LEU B 1 9 ? -1.915 16.859 12.32 1 98.94 9 LEU B O 1
ATOM 2118 N N . VAL B 1 10 ? -0.19 17.328 13.648 1 99 10 VAL B N 1
ATOM 2119 C CA . VAL B 1 10 ? 0.836 16.938 12.688 1 99 10 VAL B CA 1
ATOM 2120 C C . VAL B 1 10 ? 1.685 15.805 13.273 1 99 10 VAL B C 1
ATOM 2122 O O . VAL B 1 10 ? 2.33 15.977 14.312 1 99 10 VAL B O 1
ATOM 2125 N N . THR B 1 11 ? 1.679 14.648 12.641 1 98.94 11 THR B N 1
ATOM 2126 C CA . THR B 1 11 ? 2.559 13.57 13.062 1 98.94 11 THR B CA 1
ATOM 2127 C C . THR B 1 11 ? 3.93 13.695 12.406 1 98.94 11 THR B C 1
ATOM 2129 O O . THR B 1 11 ? 4.047 14.219 11.297 1 98.94 11 THR B O 1
ATOM 2132 N N . GLY B 1 12 ? 4.934 13.109 13.094 1 98.69 12 GLY B N 1
ATOM 2133 C CA . GLY B 1 12 ? 6.289 13.336 12.609 1 98.69 12 GLY B CA 1
ATOM 2134 C C . GLY B 1 12 ? 6.668 14.797 12.555 1 98.69 12 GLY B C 1
ATOM 2135 O O . GLY B 1 12 ? 7.238 15.258 11.562 1 98.69 12 GLY B O 1
ATOM 2136 N N . ALA B 1 13 ? 6.367 15.531 13.578 1 98.75 13 ALA B N 1
ATOM 2137 C CA . ALA B 1 13 ? 6.371 17 13.523 1 98.75 13 ALA B CA 1
ATOM 2138 C C . ALA B 1 13 ? 7.695 17.562 14.023 1 98.75 13 ALA B C 1
ATOM 2140 O O . ALA B 1 13 ? 7.957 18.75 13.891 1 98.75 13 ALA B O 1
ATOM 2141 N N . ALA B 1 14 ? 8.578 16.734 14.57 1 97.75 14 ALA B N 1
ATOM 2142 C CA . ALA B 1 14 ? 9.734 17.219 15.32 1 97.75 14 ALA B CA 1
ATOM 2143 C C . ALA B 1 14 ? 10.812 17.766 14.375 1 97.75 14 ALA B C 1
ATOM 2145 O O . ALA B 1 14 ? 11.602 18.625 14.758 1 97.75 14 ALA B O 1
ATOM 2146 N N . GLN B 1 15 ? 10.875 17.266 13.156 1 96.06 15 GLN B N 1
ATOM 2147 C CA . GLN B 1 15 ? 11.945 17.641 12.234 1 96.06 15 GLN B CA 1
ATOM 2148 C C . GLN B 1 15 ? 11.484 17.531 10.789 1 96.06 15 GLN B C 1
ATOM 2150 O O . GLN B 1 15 ? 10.367 17.094 10.516 1 96.06 15 GLN B O 1
ATOM 2155 N N . GLY B 1 16 ? 12.312 18 9.922 1 97.25 16 GLY B N 1
ATOM 2156 C CA . GLY B 1 16 ? 12.094 17.812 8.492 1 97.25 16 GLY B CA 1
ATOM 2157 C C . GLY B 1 16 ? 10.828 18.469 7.988 1 97.25 16 GLY B C 1
ATOM 2158 O O . GLY B 1 16 ? 10.578 19.641 8.281 1 97.25 16 GLY B O 1
ATOM 2159 N N . ILE B 1 17 ? 10.117 17.734 7.191 1 98.56 17 ILE B N 1
ATOM 2160 C CA . ILE B 1 17 ? 8.898 18.234 6.57 1 98.56 17 ILE B CA 1
ATOM 2161 C C . ILE B 1 17 ? 7.871 18.578 7.645 1 98.56 17 ILE B C 1
ATOM 2163 O O . ILE B 1 17 ? 7.195 19.594 7.566 1 98.56 17 ILE B O 1
ATOM 2167 N N . GLY B 1 18 ? 7.766 17.703 8.68 1 98.81 18 GLY B N 1
ATOM 2168 C CA . GLY B 1 18 ? 6.816 17.922 9.758 1 98.81 18 GLY B CA 1
ATOM 2169 C C . GLY B 1 18 ? 7.043 19.234 10.492 1 98.81 18 GLY B C 1
ATOM 2170 O O . GLY B 1 18 ? 6.094 19.969 10.766 1 98.81 18 GLY B O 1
ATOM 2171 N N . LYS B 1 19 ? 8.258 19.5 10.766 1 98.75 19 LYS B N 1
ATOM 2172 C CA . LYS B 1 19 ? 8.594 20.75 11.438 1 98.75 19 LYS B CA 1
ATOM 2173 C C . LYS B 1 19 ? 8.242 21.953 10.562 1 98.75 19 LYS B C 1
ATOM 2175 O O . LYS B 1 19 ? 7.746 22.953 11.055 1 98.75 19 LYS B O 1
ATOM 2180 N N . ALA B 1 20 ? 8.492 21.828 9.25 1 98.88 20 ALA B N 1
ATOM 2181 C CA . ALA B 1 20 ? 8.141 22.891 8.312 1 98.88 20 ALA B CA 1
ATOM 2182 C C . ALA B 1 20 ? 6.629 23.094 8.25 1 98.88 20 ALA B C 1
ATOM 2184 O O . ALA B 1 20 ? 6.152 24.219 8.109 1 98.88 20 ALA B O 1
ATOM 2185 N N . PHE B 1 21 ? 5.859 22 8.312 1 98.94 21 PHE B N 1
ATOM 2186 C CA . PHE B 1 21 ? 4.406 22.094 8.352 1 98.94 21 PHE B CA 1
ATOM 2187 C C . PHE B 1 21 ? 3.955 22.891 9.578 1 98.94 21 PHE B C 1
ATOM 2189 O O . PHE B 1 21 ? 3.105 23.781 9.469 1 98.94 21 PHE B O 1
ATOM 2196 N N . VAL B 1 22 ? 4.551 22.547 10.734 1 98.94 22 VAL B N 1
ATOM 2197 C CA . VAL B 1 22 ? 4.188 23.234 11.969 1 98.94 22 VAL B CA 1
ATOM 2198 C C . VAL B 1 22 ? 4.477 24.734 11.836 1 98.94 22 VAL B C 1
ATOM 2200 O O . VAL B 1 22 ? 3.635 25.562 12.18 1 98.94 22 VAL B O 1
ATOM 2203 N N . GLN B 1 23 ? 5.613 25.094 11.281 1 98.88 23 GLN B N 1
ATOM 2204 C CA . GLN B 1 23 ? 6.031 26.484 11.109 1 98.88 23 GLN B CA 1
ATOM 2205 C C . GLN B 1 23 ? 5.008 27.266 10.297 1 98.88 23 GLN B C 1
ATOM 2207 O O . GLN B 1 23 ? 4.543 28.328 10.727 1 98.88 23 GLN B O 1
ATOM 2212 N N . VAL B 1 24 ? 4.625 26.75 9.164 1 98.88 24 VAL B N 1
ATOM 2213 C CA . VAL B 1 24 ? 3.76 27.516 8.266 1 98.88 24 VAL B CA 1
ATOM 2214 C C . VAL B 1 24 ? 2.35 27.594 8.844 1 98.88 24 VAL B C 1
ATOM 2216 O O . VAL B 1 24 ? 1.654 28.594 8.672 1 98.88 24 VAL B O 1
ATOM 2219 N N . LEU B 1 25 ? 1.904 26.531 9.555 1 98.94 25 LEU B N 1
ATOM 2220 C CA . LEU B 1 25 ? 0.594 26.547 10.195 1 98.94 25 LEU B CA 1
ATOM 2221 C C . LEU B 1 25 ? 0.533 27.609 11.289 1 98.94 25 LEU B C 1
ATOM 2223 O O . LEU B 1 25 ? -0.446 28.344 11.391 1 98.94 25 LEU B O 1
ATOM 2227 N N . LEU B 1 26 ? 1.581 27.688 12.102 1 98.88 26 LEU B N 1
ATOM 2228 C CA . LEU B 1 26 ? 1.647 28.688 13.156 1 98.88 26 LEU B CA 1
ATOM 2229 C C . LEU B 1 26 ? 1.672 30.094 12.562 1 98.88 26 LEU B C 1
ATOM 2231 O O . LEU B 1 26 ? 1.009 31 13.07 1 98.88 26 LEU B O 1
ATOM 2235 N N . GLU B 1 27 ? 2.391 30.234 11.453 1 98.75 27 GLU B N 1
ATOM 2236 C CA . GLU B 1 27 ? 2.475 31.531 10.773 1 98.75 27 GLU B CA 1
ATOM 2237 C C . GLU B 1 27 ? 1.105 31.969 10.273 1 98.75 27 GLU B C 1
ATOM 2239 O O . GLU B 1 27 ? 0.854 33.188 10.133 1 98.75 27 GLU B O 1
ATOM 2244 N N . ARG B 1 28 ? 0.2 31.062 10.055 1 98.5 28 ARG B N 1
ATOM 2245 C CA . ARG B 1 28 ? -1.139 31.375 9.562 1 98.5 28 ARG B CA 1
ATOM 2246 C C . ARG B 1 28 ? -2.141 31.453 10.711 1 98.5 28 ARG B C 1
ATOM 2248 O O . ARG B 1 28 ? -3.344 31.578 10.484 1 98.5 28 ARG B O 1
ATOM 2255 N N . GLY B 1 29 ? -1.654 31.266 11.938 1 98.56 29 GLY B N 1
ATOM 2256 C CA . GLY B 1 29 ? -2.482 31.484 13.117 1 98.56 29 GLY B CA 1
ATOM 2257 C C . GLY B 1 29 ? -3.127 30.219 13.641 1 98.56 29 GLY B C 1
ATOM 2258 O O . GLY B 1 29 ? -4.012 30.281 14.5 1 98.56 29 GLY B O 1
ATOM 2259 N N . CYS B 1 30 ? -2.725 29.062 13.18 1 98.81 30 CYS B N 1
ATOM 2260 C CA . CYS B 1 30 ? -3.25 27.797 13.68 1 98.81 30 CYS B CA 1
ATOM 2261 C C . CYS B 1 30 ? -2.654 27.453 15.039 1 98.81 30 CYS B C 1
ATOM 2263 O O . CYS B 1 30 ? -1.595 27.969 15.398 1 98.81 30 CYS B O 1
ATOM 2265 N N . LYS B 1 31 ? -3.377 26.688 15.781 1 98.88 31 LYS B N 1
ATOM 2266 C CA . LYS B 1 31 ? -2.814 25.938 16.906 1 98.88 31 LYS B CA 1
ATOM 2267 C C . LYS B 1 31 ? -2.395 24.531 16.469 1 98.88 31 LYS B C 1
ATOM 2269 O O . LYS B 1 31 ? -3.068 23.906 15.656 1 98.88 31 LYS B O 1
ATOM 2274 N N . VAL B 1 32 ? -1.252 24.094 17.031 1 98.94 32 VAL B N 1
ATOM 2275 C CA . VAL B 1 32 ? -0.714 22.859 16.438 1 98.94 32 VAL B CA 1
ATOM 2276 C C . VAL B 1 32 ? -0.289 21.906 17.531 1 98.94 32 VAL B C 1
ATOM 2278 O O . VAL B 1 32 ? 0.444 22.281 18.453 1 98.94 32 VAL B O 1
ATOM 2281 N N . ALA B 1 33 ? -0.796 20.703 17.516 1 98.94 33 ALA B N 1
ATOM 2282 C CA . ALA B 1 33 ? -0.228 19.594 18.266 1 98.94 33 ALA B CA 1
ATOM 2283 C C . ALA B 1 33 ? 0.915 18.938 17.5 1 98.94 33 ALA B C 1
ATOM 2285 O O . ALA B 1 33 ? 0.697 18.328 16.438 1 98.94 33 ALA B O 1
ATOM 2286 N N . LEU B 1 34 ? 2.162 19.078 18.031 1 98.81 34 LEU B N 1
ATOM 2287 C CA . LEU B 1 34 ? 3.334 18.391 17.5 1 98.81 34 LEU B CA 1
ATOM 2288 C C . LEU B 1 34 ? 3.404 16.953 18.016 1 98.81 34 LEU B C 1
ATOM 2290 O O . LEU B 1 34 ? 3.561 16.734 19.219 1 98.81 34 LEU B O 1
ATOM 2294 N N . VAL B 1 35 ? 3.312 15.992 17.109 1 98.94 35 VAL B N 1
ATOM 2295 C CA . VAL B 1 35 ? 3.316 14.586 17.484 1 98.94 35 VAL B CA 1
ATOM 2296 C C . VAL B 1 35 ? 4.559 13.898 16.906 1 98.94 35 VAL B C 1
ATOM 2298 O O . VAL B 1 35 ? 4.797 13.945 15.703 1 98.94 35 VAL B O 1
ATOM 2301 N N . ASP B 1 36 ? 5.324 13.297 17.766 1 98.81 36 ASP B N 1
ATOM 2302 C CA . ASP B 1 36 ? 6.547 12.633 17.328 1 98.81 36 ASP B CA 1
ATOM 2303 C C . ASP B 1 36 ? 7.012 11.594 18.344 1 98.81 36 ASP B C 1
ATOM 2305 O O . ASP B 1 36 ? 6.715 11.711 19.531 1 98.81 36 ASP B O 1
ATOM 2309 N N . ILE B 1 37 ? 7.699 10.664 17.844 1 98.56 37 ILE B N 1
ATOM 2310 C CA . ILE B 1 37 ? 8.211 9.625 18.734 1 98.56 37 ILE B CA 1
ATOM 2311 C C . ILE B 1 37 ? 9.461 10.117 19.438 1 98.56 37 ILE B C 1
ATOM 2313 O O . ILE B 1 37 ? 9.766 9.68 20.562 1 98.56 37 ILE B O 1
ATOM 2317 N N . ASN B 1 38 ? 10.211 11.016 18.812 1 97.88 38 ASN B N 1
ATOM 2318 C CA . ASN B 1 38 ? 11.453 11.539 19.375 1 97.88 38 ASN B CA 1
ATOM 2319 C C . ASN B 1 38 ? 11.18 12.656 20.375 1 97.88 38 ASN B C 1
ATOM 2321 O O . ASN B 1 38 ? 11.016 13.812 20 1 97.88 38 ASN B O 1
ATOM 2325 N N . VAL B 1 39 ? 11.281 12.352 21.594 1 98.56 39 VAL B N 1
ATOM 2326 C CA . VAL B 1 39 ? 10.891 13.266 22.672 1 98.56 39 VAL B CA 1
ATOM 2327 C C . VAL B 1 39 ? 11.859 14.445 22.719 1 98.56 39 VAL B C 1
ATOM 2329 O O . VAL B 1 39 ? 11.445 15.602 22.781 1 98.56 39 VAL B O 1
ATOM 2332 N N . GLU B 1 40 ? 13.117 14.164 22.625 1 98.62 40 GLU B N 1
ATOM 2333 C CA . GLU B 1 40 ? 14.125 15.203 22.75 1 98.62 40 GLU B CA 1
ATOM 2334 C C . GLU B 1 40 ? 14.031 16.219 21.609 1 98.62 40 GLU B C 1
ATOM 2336 O O . GLU B 1 40 ? 13.977 17.422 21.859 1 98.62 40 GLU B O 1
ATOM 2341 N N . VAL B 1 41 ? 13.969 15.727 20.406 1 98.25 41 VAL B N 1
ATOM 2342 C CA . VAL B 1 41 ? 13.914 16.609 19.25 1 98.25 41 VAL B CA 1
ATOM 2343 C C . VAL B 1 41 ? 12.57 17.328 19.219 1 98.25 41 VAL B C 1
ATOM 2345 O O . VAL B 1 41 ? 12.5 18.5 18.828 1 98.25 41 VAL B O 1
ATOM 2348 N N . GLY B 1 42 ? 11.508 16.625 19.641 1 98.56 42 GLY B N 1
ATOM 2349 C CA . GLY B 1 42 ? 10.188 17.234 19.688 1 98.56 42 GLY B CA 1
ATOM 2350 C C . GLY B 1 42 ? 10.086 18.375 20.672 1 98.56 42 GLY B C 1
ATOM 2351 O O . GLY B 1 42 ? 9.547 19.438 20.359 1 98.56 42 GLY B O 1
ATOM 2352 N N . LYS B 1 43 ? 10.609 18.188 21.859 1 98.5 43 LYS B N 1
ATOM 2353 C CA . LYS B 1 43 ? 10.602 19.234 22.875 1 98.5 43 LYS B CA 1
ATOM 2354 C C . LYS B 1 43 ? 11.438 20.422 22.438 1 98.5 43 LYS B C 1
ATOM 2356 O O . LYS B 1 43 ? 11.047 21.578 22.641 1 98.5 43 LYS B O 1
ATOM 2361 N N . ALA B 1 44 ? 12.562 20.125 21.859 1 98.62 44 ALA B N 1
ATOM 2362 C CA . ALA B 1 44 ? 13.414 21.203 21.359 1 98.62 44 ALA B CA 1
ATOM 2363 C C . ALA B 1 44 ? 12.695 22.016 20.281 1 98.62 44 ALA B C 1
ATOM 2365 O O . ALA B 1 44 ? 12.812 23.234 20.234 1 98.62 44 ALA B O 1
ATOM 2366 N N . SER B 1 45 ? 12.008 21.328 19.344 1 98.31 45 SER B N 1
ATOM 2367 C CA . SER B 1 45 ? 11.25 22 18.297 1 98.31 45 SER B CA 1
ATOM 2368 C C . SER B 1 45 ? 10.141 22.859 18.875 1 98.31 45 SER B C 1
ATOM 2370 O O . SER B 1 45 ? 9.953 24.016 18.453 1 98.31 45 SER B O 1
ATOM 2372 N N . LYS B 1 46 ? 9.406 22.328 19.844 1 98.5 46 LYS B N 1
ATOM 2373 C CA . LYS B 1 46 ? 8.359 23.109 20.484 1 98.5 46 LYS B CA 1
ATOM 2374 C C . LYS B 1 46 ? 8.93 24.375 21.141 1 98.5 46 LYS B C 1
ATOM 2376 O O . LYS B 1 46 ? 8.359 25.453 21.016 1 98.5 46 LYS B O 1
ATOM 2381 N N . GLU B 1 47 ? 10 24.188 21.859 1 98.38 47 GLU B N 1
ATOM 2382 C CA . GLU B 1 47 ? 10.641 25.328 22.5 1 98.38 47 GLU B CA 1
ATOM 2383 C C . GLU B 1 47 ? 11.016 26.406 21.484 1 98.38 47 GLU B C 1
ATOM 2385 O O . GLU B 1 47 ? 10.898 27.594 21.75 1 98.38 47 GLU B O 1
ATOM 2390 N N . GLY B 1 48 ? 11.539 25.953 20.344 1 98.5 48 GLY B N 1
ATOM 2391 C CA . GLY B 1 48 ? 11.852 26.875 19.266 1 98.5 48 GLY B CA 1
ATOM 2392 C C . GLY B 1 48 ? 10.641 27.641 18.781 1 98.5 48 GLY B C 1
ATOM 2393 O O . GLY B 1 48 ? 10.727 28.859 18.547 1 98.5 48 GLY B O 1
ATOM 2394 N N . PHE B 1 49 ? 9.531 26.984 18.641 1 98.62 49 PHE B N 1
ATOM 2395 C CA . PHE B 1 49 ? 8.297 27.625 18.219 1 98.62 49 PHE B CA 1
ATOM 2396 C C . PHE B 1 49 ? 7.785 28.594 19.281 1 98.62 49 PHE B C 1
ATOM 2398 O O . PHE B 1 49 ? 7.27 29.656 18.969 1 98.62 49 PHE B O 1
ATOM 2405 N N . ASP B 1 50 ? 7.957 28.188 20.531 1 97.56 50 ASP B N 1
ATOM 2406 C CA . ASP B 1 50 ? 7.465 28.984 21.641 1 97.56 50 ASP B CA 1
ATOM 2407 C C . ASP B 1 50 ? 8.211 30.328 21.719 1 97.56 50 ASP B C 1
ATOM 2409 O O . ASP B 1 50 ? 7.715 31.281 22.328 1 97.56 50 ASP B O 1
ATOM 2413 N N . LYS B 1 51 ? 9.367 30.406 21.188 1 98.12 51 LYS B N 1
ATOM 2414 C CA . LYS B 1 51 ? 10.125 31.641 21.141 1 98.12 51 LYS B CA 1
ATOM 2415 C C . LYS B 1 51 ? 9.578 32.594 20.062 1 98.12 51 LYS B C 1
ATOM 2417 O O . LYS B 1 51 ? 9.781 33.781 20.125 1 98.12 51 LYS B O 1
ATOM 2422 N N . GLN B 1 52 ? 8.867 32.031 19.109 1 98.25 52 GLN B N 1
ATOM 2423 C CA . GLN B 1 52 ? 8.406 32.812 17.969 1 98.25 52 GLN B CA 1
ATOM 2424 C C . GLN B 1 52 ? 6.906 33.094 18.062 1 98.25 52 GLN B C 1
ATOM 2426 O O . GLN B 1 52 ? 6.422 34.094 17.516 1 98.25 52 GLN B O 1
ATOM 2431 N N . PHE B 1 53 ? 6.234 32.188 18.734 1 98.31 53 PHE B N 1
ATOM 2432 C CA . PHE B 1 53 ? 4.781 32.281 18.812 1 98.31 53 PHE B CA 1
ATOM 2433 C C . PHE B 1 53 ? 4.312 32.094 20.25 1 98.31 53 PHE B C 1
ATOM 2435 O O . PHE B 1 53 ? 5.102 31.75 21.125 1 98.31 53 PHE B O 1
ATOM 2442 N N . ASP B 1 54 ? 2.984 32.438 20.5 1 97.31 54 ASP B N 1
ATOM 2443 C CA . ASP B 1 54 ? 2.393 32.188 21.812 1 97.31 54 ASP B CA 1
ATOM 2444 C C . ASP B 1 54 ? 2.479 30.734 22.219 1 97.31 54 ASP B C 1
ATOM 2446 O O . ASP B 1 54 ? 2.129 29.844 21.438 1 97.31 54 ASP B O 1
ATOM 2450 N N . GLU B 1 55 ? 2.982 30.453 23.391 1 97 55 GLU B N 1
ATOM 2451 C CA . GLU B 1 55 ? 3.221 29.094 23.875 1 97 55 GLU B CA 1
ATOM 2452 C C . GLU B 1 55 ? 1.929 28.281 23.891 1 97 55 GLU B C 1
ATOM 2454 O O . GLU B 1 55 ? 1.964 27.047 23.828 1 97 55 GLU B O 1
ATOM 2459 N N . GLN B 1 56 ? 0.83 28.922 23.969 1 97.44 56 GLN B N 1
ATOM 2460 C CA . GLN B 1 56 ? -0.458 28.25 24.031 1 97.44 56 GLN B CA 1
ATOM 2461 C C . GLN B 1 56 ? -0.883 27.719 22.672 1 97.44 56 GLN B C 1
ATOM 2463 O O . GLN B 1 56 ? -1.823 26.938 22.562 1 97.44 56 GLN B O 1
ATOM 2468 N N . MET B 1 57 ? -0.125 28.109 21.656 1 98.44 57 MET B N 1
ATOM 2469 C CA . MET B 1 57 ? -0.491 27.75 20.297 1 98.44 57 MET B CA 1
ATOM 2470 C C . MET B 1 57 ? 0.045 26.359 19.938 1 98.44 57 MET B C 1
ATOM 2472 O O . MET B 1 57 ? -0.306 25.797 18.906 1 98.44 57 MET B O 1
ATOM 2476 N N . THR B 1 58 ? 0.879 25.812 20.828 1 98.75 58 THR B N 1
ATOM 2477 C CA . THR B 1 58 ? 1.449 24.516 20.516 1 98.75 58 THR B CA 1
ATOM 2478 C C . THR B 1 58 ? 1.402 23.594 21.719 1 98.75 58 THR B C 1
ATOM 2480 O O . THR B 1 58 ? 1.377 24.047 22.859 1 98.75 58 THR B O 1
ATOM 2483 N N . ILE B 1 59 ? 1.349 22.344 21.5 1 98.75 59 ILE B N 1
ATOM 2484 C CA . ILE B 1 59 ? 1.624 21.297 22.469 1 98.75 59 ILE B CA 1
ATOM 2485 C C . ILE B 1 59 ? 2.449 20.188 21.828 1 98.75 59 ILE B C 1
ATOM 2487 O O . ILE B 1 59 ? 2.336 19.953 20.609 1 98.75 59 ILE B O 1
ATOM 2491 N N . PHE B 1 60 ? 3.355 19.625 22.562 1 98.88 60 PHE B N 1
ATOM 2492 C CA . PHE B 1 60 ? 4.082 18.453 22.094 1 98.88 60 PHE B CA 1
ATOM 2493 C C . PHE B 1 60 ? 3.535 17.188 22.734 1 98.88 60 PHE B C 1
ATOM 2495 O O . PHE B 1 60 ? 3.324 17.141 23.938 1 98.88 60 PHE B O 1
ATOM 2502 N N . ILE B 1 61 ? 3.246 16.188 21.922 1 98.94 61 ILE B N 1
ATOM 2503 C CA . ILE B 1 61 ? 2.734 14.898 22.406 1 98.94 61 ILE B CA 1
ATOM 2504 C C . ILE B 1 61 ? 3.619 13.766 21.891 1 98.94 61 ILE B C 1
ATOM 2506 O O . ILE B 1 61 ? 3.643 13.484 20.688 1 98.94 61 ILE B O 1
ATOM 2510 N N . PRO B 1 62 ? 4.414 13.117 22.781 1 98.81 62 PRO B N 1
ATOM 2511 C CA . PRO B 1 62 ? 5.152 11.93 22.344 1 98.81 62 PRO B CA 1
ATOM 2512 C C . PRO B 1 62 ? 4.23 10.781 21.938 1 98.81 62 PRO B C 1
ATOM 2514 O O . PRO B 1 62 ? 3.281 10.461 22.656 1 98.81 62 PRO B O 1
ATOM 2517 N N . CYS B 1 63 ? 4.535 10.18 20.766 1 98.88 63 CYS B N 1
ATOM 2518 C CA . CYS B 1 63 ? 3.637 9.141 20.266 1 98.88 63 CYS B CA 1
ATOM 2519 C C . CYS B 1 63 ? 4.344 8.25 19.25 1 98.88 63 CYS B C 1
ATOM 2521 O O . CYS B 1 63 ? 4.988 8.742 18.328 1 98.88 63 CYS B O 1
ATOM 2523 N N . ASP B 1 64 ? 4.332 6.996 19.516 1 98.81 64 ASP B N 1
ATOM 2524 C CA . ASP B 1 64 ? 4.598 6.012 18.469 1 98.81 64 ASP B CA 1
ATOM 2525 C C . ASP B 1 64 ? 3.348 5.75 17.625 1 98.81 64 ASP B C 1
ATOM 2527 O O . ASP B 1 64 ? 2.439 5.039 18.062 1 98.81 64 ASP B O 1
ATOM 2531 N N . VAL B 1 65 ? 3.359 6.281 16.406 1 98.81 65 VAL B N 1
ATOM 2532 C CA . VAL B 1 65 ? 2.143 6.289 15.602 1 98.81 65 VAL B CA 1
ATOM 2533 C C . VAL B 1 65 ? 1.797 4.867 15.172 1 98.81 65 VAL B C 1
ATOM 2535 O O . VAL B 1 65 ? 0.687 4.602 14.703 1 98.81 65 VAL B O 1
ATOM 2538 N N . SER B 1 66 ? 2.771 3.9 15.289 1 98.06 66 SER B N 1
ATOM 2539 C CA . SER B 1 66 ? 2.488 2.512 14.938 1 98.06 66 SER B CA 1
ATOM 2540 C C . SER B 1 66 ? 1.657 1.831 16.016 1 98.06 66 SER B C 1
ATOM 2542 O O . SER B 1 66 ? 1.134 0.735 15.812 1 98.06 66 SER B O 1
ATOM 2544 N N . LYS B 1 67 ? 1.562 2.473 17.172 1 98.5 67 LYS B N 1
ATOM 2545 C CA . LYS B 1 67 ? 0.78 1.925 18.281 1 98.5 67 LYS B CA 1
ATOM 2546 C C . LYS B 1 67 ? -0.62 2.531 18.312 1 98.5 67 LYS B C 1
ATOM 2548 O O . LYS B 1 67 ? -0.781 3.715 18.625 1 98.5 67 LYS B O 1
ATOM 2553 N N . GLU B 1 68 ? -1.554 1.743 18.156 1 98.12 68 GLU B N 1
ATOM 2554 C CA . GLU B 1 68 ? -2.939 2.178 18.016 1 98.12 68 GLU B CA 1
ATOM 2555 C C . GLU B 1 68 ? -3.395 2.988 19.219 1 98.12 68 GLU B C 1
ATOM 2557 O O . GLU B 1 68 ? -3.914 4.098 19.078 1 98.12 68 GLU B O 1
ATOM 2562 N N . GLU B 1 69 ? -3.18 2.469 20.344 1 98.56 69 GLU B N 1
ATOM 2563 C CA . GLU B 1 69 ? -3.686 3.113 21.547 1 98.56 69 GLU B CA 1
ATOM 2564 C C . GLU B 1 69 ? -2.984 4.445 21.797 1 98.56 69 GLU B C 1
ATOM 2566 O O . GLU B 1 69 ? -3.607 5.402 22.266 1 98.56 69 GLU B O 1
ATOM 2571 N N . GLU B 1 70 ? -1.708 4.516 21.5 1 98.81 70 GLU B N 1
ATOM 2572 C CA . GLU B 1 70 ? -0.985 5.773 21.656 1 98.81 70 GLU B CA 1
ATOM 2573 C C . GLU B 1 70 ? -1.524 6.836 20.703 1 98.81 70 GLU B C 1
ATOM 2575 O O . GLU B 1 70 ? -1.689 7.996 21.078 1 98.81 70 GLU B O 1
ATOM 2580 N N . LEU B 1 71 ? -1.844 6.434 19.516 1 98.88 71 LEU B N 1
ATOM 2581 C CA . LEU B 1 71 ? -2.348 7.379 18.531 1 98.88 71 LEU B CA 1
ATOM 2582 C C . LEU B 1 71 ? -3.742 7.867 18.906 1 98.88 71 LEU B C 1
ATOM 2584 O O . LEU B 1 71 ? -4.039 9.062 18.797 1 98.88 71 LEU B O 1
ATOM 2588 N N . LYS B 1 72 ? -4.566 6.957 19.359 1 98.81 72 LYS B N 1
ATOM 2589 C CA . LYS B 1 72 ? -5.902 7.328 19.828 1 98.81 72 LYS B CA 1
ATOM 2590 C C . LYS B 1 72 ? -5.824 8.352 20.953 1 98.81 72 LYS B C 1
ATOM 2592 O O . LYS B 1 72 ? -6.547 9.352 20.953 1 98.81 72 LYS B O 1
ATOM 2597 N N . GLU B 1 73 ? -4.93 8.094 21.844 1 98.81 73 GLU B N 1
ATOM 2598 C CA . GLU B 1 73 ? -4.754 9 22.969 1 98.81 73 GLU B CA 1
ATOM 2599 C C . GLU B 1 73 ? -4.23 10.359 22.516 1 98.81 73 GLU B C 1
ATOM 2601 O O . GLU B 1 73 ? -4.59 11.391 23.094 1 98.81 73 GLU B O 1
ATOM 2606 N N . THR B 1 74 ? -3.396 10.344 21.562 1 98.94 74 THR B N 1
ATOM 2607 C CA . THR B 1 74 ? -2.838 11.57 21 1 98.94 74 THR B CA 1
ATOM 2608 C C . THR B 1 74 ? -3.943 12.461 20.453 1 98.94 74 THR B C 1
ATOM 2610 O O . THR B 1 74 ? -3.963 13.664 20.703 1 98.94 74 THR B O 1
ATOM 2613 N N . PHE B 1 75 ? -4.895 11.914 19.703 1 98.88 75 PHE B N 1
ATOM 2614 C CA . PHE B 1 75 ? -6.02 12.672 19.172 1 98.88 75 PHE B CA 1
ATOM 2615 C C . PHE B 1 75 ? -6.891 13.219 20.297 1 98.88 75 PHE B C 1
ATOM 2617 O O . PHE B 1 75 ? -7.293 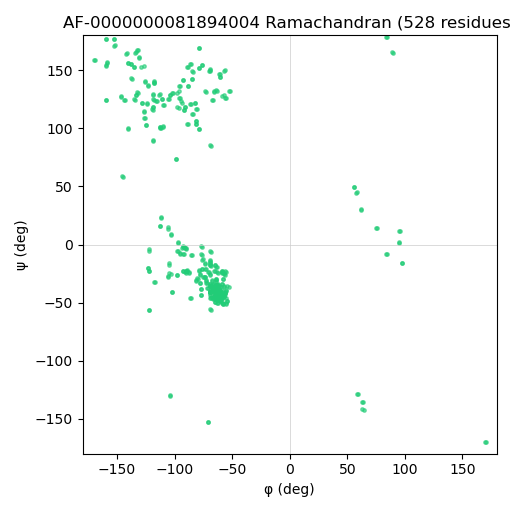14.383 20.266 1 98.88 75 PHE B O 1
ATOM 2624 N N . LYS B 1 76 ? -7.109 12.344 21.25 1 98.69 76 LYS B N 1
ATOM 2625 C CA . LYS B 1 76 ? -7.918 12.742 22.391 1 98.69 76 LYS B CA 1
ATOM 2626 C C . LYS B 1 76 ? -7.281 13.914 23.141 1 98.69 76 LYS B C 1
ATOM 2628 O O . LYS B 1 76 ? -7.957 14.898 23.453 1 98.69 76 LYS B O 1
ATOM 2633 N N . LYS B 1 77 ? -6.02 13.836 23.406 1 98.81 77 LYS B N 1
ATOM 2634 C CA . LYS B 1 77 ? -5.293 14.883 24.109 1 98.81 77 LYS B CA 1
ATOM 2635 C C . LYS B 1 77 ? -5.332 16.203 23.344 1 98.81 77 LYS B C 1
ATOM 2637 O O . LYS B 1 77 ? -5.445 17.266 23.938 1 98.81 77 LYS B O 1
ATOM 2642 N N . THR B 1 78 ? -5.184 16.109 22.031 1 98.81 78 THR B N 1
ATOM 2643 C CA . THR B 1 78 ? -5.219 17.297 21.188 1 98.81 78 THR B CA 1
ATOM 2644 C C . THR B 1 78 ? -6.562 18 21.312 1 98.81 78 THR B C 1
ATOM 2646 O O . THR B 1 78 ? -6.609 19.219 21.516 1 98.81 78 THR B O 1
ATOM 2649 N N . VAL B 1 79 ? -7.641 17.266 21.234 1 98.19 79 VAL B N 1
ATOM 2650 C CA . VAL B 1 79 ? -8.984 17.828 21.281 1 98.19 79 VAL B CA 1
ATOM 2651 C C . VAL B 1 79 ? -9.266 18.359 22.688 1 98.19 79 VAL B C 1
ATOM 2653 O O . VAL B 1 79 ? -9.867 19.438 22.844 1 98.19 79 VAL B O 1
ATOM 2656 N N . GLN B 1 80 ? -8.812 17.609 23.656 1 98.25 80 GLN B N 1
ATOM 2657 C CA . GLN B 1 80 ? -9.008 18.047 25.031 1 98.25 80 GLN B CA 1
ATOM 2658 C C . GLN B 1 80 ? -8.266 19.359 25.297 1 98.25 80 GLN B C 1
ATOM 2660 O O . GLN B 1 80 ? -8.773 20.234 26.016 1 98.25 80 GLN B O 1
ATOM 2665 N N . HIS B 1 81 ? -7.129 19.5 24.734 1 98.56 81 HIS B N 1
ATOM 2666 C CA . HIS B 1 81 ? -6.285 20.672 25 1 98.56 81 HIS B CA 1
ATOM 2667 C C . HIS B 1 81 ? -6.789 21.891 24.25 1 98.56 81 HIS B C 1
ATOM 2669 O O . HIS B 1 81 ? -6.859 22.984 24.828 1 98.56 81 HIS B O 1
ATOM 2675 N N . PHE B 1 82 ? -7.16 21.734 22.984 1 98.31 82 PHE B N 1
ATOM 2676 C CA . PHE B 1 82 ? -7.449 22.891 22.156 1 98.31 82 PHE B CA 1
ATOM 2677 C C . PHE B 1 82 ? -8.953 23.062 21.953 1 98.31 82 PHE B C 1
ATOM 2679 O O . PHE B 1 82 ? -9.406 24.078 21.438 1 98.31 82 PHE B O 1
ATOM 2686 N N . GLY B 1 83 ? -9.758 22 22.25 1 97 83 GLY B N 1
ATOM 2687 C CA . GLY B 1 83 ? -11.211 22.094 22.219 1 97 83 GLY B CA 1
ATOM 2688 C C . GLY B 1 83 ? -11.805 21.578 20.922 1 97 83 GLY B C 1
ATOM 2689 O O . GLY B 1 83 ? -13.008 21.328 20.844 1 97 83 GLY B O 1
ATOM 2690 N N . LYS B 1 84 ? -11.008 21.438 19.922 1 97 84 LYS B N 1
ATOM 2691 C CA . LYS B 1 84 ? -11.492 20.969 18.625 1 97 84 LYS B CA 1
ATOM 2692 C C . LYS B 1 84 ? -10.344 20.406 17.781 1 97 84 LYS B C 1
ATOM 2694 O O . LYS B 1 84 ? -9.195 20.422 18.203 1 97 84 LYS B O 1
ATOM 2699 N N . LEU B 1 85 ? -10.664 19.891 16.625 1 98.44 85 LEU B N 1
ATOM 2700 C CA . LEU B 1 85 ? -9.719 19.422 15.617 1 98.44 85 LEU B CA 1
ATOM 2701 C C . LEU B 1 85 ? -10.227 19.734 14.211 1 98.44 85 LEU B C 1
ATOM 2703 O O . LEU B 1 85 ? -11.32 19.312 13.836 1 98.44 85 LEU B O 1
ATOM 2707 N N . ASP B 1 86 ? -9.375 20.469 13.422 1 98.44 86 ASP B N 1
ATOM 2708 C CA . ASP B 1 86 ? -9.812 20.938 12.109 1 98.44 86 ASP B CA 1
ATOM 2709 C C . ASP B 1 86 ? -8.953 20.328 11 1 98.44 86 ASP B C 1
ATOM 2711 O O . ASP B 1 86 ? -9.414 20.156 9.875 1 98.44 86 ASP B O 1
ATOM 2715 N N . ILE B 1 87 ? -7.656 20.094 11.328 1 98.94 87 ILE B N 1
ATOM 2716 C CA . ILE B 1 87 ? -6.668 19.672 10.336 1 98.94 87 ILE B CA 1
ATOM 2717 C C . ILE B 1 87 ? -5.855 18.5 10.875 1 98.94 87 ILE B C 1
ATOM 2719 O O . ILE B 1 87 ? -5.418 18.516 12.023 1 98.94 87 ILE B O 1
ATOM 2723 N N . VAL B 1 88 ? -5.746 17.453 10.141 1 98.94 88 VAL B N 1
ATOM 2724 C CA . VAL B 1 88 ? -4.828 16.359 10.445 1 98.94 88 VAL B CA 1
ATOM 2725 C C . VAL B 1 88 ? -3.816 16.203 9.312 1 98.94 88 VAL B C 1
ATOM 2727 O O . VAL B 1 88 ? -4.191 16.141 8.141 1 98.94 88 VAL B O 1
ATOM 2730 N N . VAL B 1 89 ? -2.574 16.25 9.633 1 99 89 VAL B N 1
ATOM 2731 C CA . VAL B 1 89 ? -1.502 15.953 8.688 1 99 89 VAL B CA 1
ATOM 2732 C C . VAL B 1 89 ? -0.782 14.672 9.102 1 99 89 VAL B C 1
ATOM 2734 O O . VAL B 1 89 ? 0.013 14.68 10.047 1 99 89 VAL B O 1
ATOM 2737 N N . ASN B 1 90 ? -1.099 13.594 8.438 1 98.94 90 ASN B N 1
ATOM 2738 C CA . ASN B 1 90 ? -0.355 12.352 8.609 1 98.94 90 ASN B CA 1
ATOM 2739 C C . ASN B 1 90 ? 0.964 12.375 7.84 1 98.94 90 ASN B C 1
ATOM 2741 O O . ASN B 1 90 ? 1.001 12.062 6.648 1 98.94 90 ASN B O 1
ATOM 2745 N N . ASN B 1 91 ? 2.049 12.664 8.57 1 98.88 91 ASN B N 1
ATOM 2746 C CA . ASN B 1 91 ? 3.332 12.945 7.938 1 98.88 91 ASN B CA 1
ATOM 2747 C C . ASN B 1 91 ? 4.418 11.984 8.422 1 98.88 91 ASN B C 1
ATOM 2749 O O . ASN B 1 91 ? 5.426 11.789 7.734 1 98.88 91 ASN B O 1
ATOM 2753 N N . ALA B 1 92 ? 4.211 11.391 9.625 1 98.62 92 ALA B N 1
ATOM 2754 C CA . ALA B 1 92 ? 5.223 10.469 10.133 1 98.62 92 ALA B CA 1
ATOM 2755 C C . ALA B 1 92 ? 5.555 9.398 9.094 1 98.62 92 ALA B C 1
ATOM 2757 O O . ALA B 1 92 ? 4.66 8.852 8.453 1 98.62 92 ALA B O 1
ATOM 2758 N N . GLY B 1 93 ? 6.812 9.172 8.859 1 97.62 93 GLY B N 1
ATOM 2759 C CA . GLY B 1 93 ? 7.266 8.164 7.91 1 97.62 93 GLY B CA 1
ATOM 2760 C C . GLY B 1 93 ? 8.695 7.715 8.148 1 97.62 93 GLY B C 1
ATOM 2761 O O . GLY B 1 93 ? 9.469 8.422 8.805 1 97.62 93 GLY B O 1
ATOM 2762 N N . VAL B 1 94 ? 9.016 6.547 7.68 1 97.69 94 VAL B N 1
ATOM 2763 C CA . VAL B 1 94 ? 10.359 5.988 7.793 1 97.69 94 VAL B CA 1
ATOM 2764 C C . VAL B 1 94 ? 10.75 5.312 6.484 1 97.69 94 VAL B C 1
ATOM 2766 O O . VAL B 1 94 ? 9.898 5.035 5.641 1 97.69 94 VAL B O 1
ATOM 2769 N N . ASN B 1 95 ? 11.977 5.227 6.277 1 96.94 95 ASN B N 1
ATOM 2770 C CA . ASN B 1 95 ? 12.57 4.367 5.258 1 96.94 95 ASN B CA 1
ATOM 2771 C C . ASN B 1 95 ? 13.367 3.227 5.883 1 96.94 95 ASN B C 1
ATOM 2773 O O . ASN B 1 95 ? 14.5 3.422 6.328 1 96.94 95 ASN B O 1
ATOM 2777 N N . ASN B 1 96 ? 12.836 2.082 5.949 1 98.06 96 ASN B N 1
ATOM 2778 C CA . ASN B 1 96 ? 13.477 0.885 6.488 1 98.06 96 ASN B CA 1
ATOM 2779 C C . ASN B 1 96 ? 13.141 -0.35 5.656 1 98.06 96 ASN B C 1
ATOM 2781 O O . ASN B 1 96 ? 12.07 -0.937 5.812 1 98.06 96 ASN B O 1
ATOM 2785 N N . GLU B 1 97 ? 14.047 -0.772 4.77 1 98.38 97 GLU B N 1
ATOM 2786 C CA . GLU B 1 97 ? 13.867 -1.945 3.92 1 98.38 97 GLU B CA 1
ATOM 2787 C C . GLU B 1 97 ? 14.336 -3.215 4.621 1 98.38 97 GLU B C 1
ATOM 2789 O O . GLU B 1 97 ? 13.922 -4.32 4.262 1 98.38 97 GLU B O 1
ATOM 2794 N N . LYS B 1 98 ? 15.242 -3.02 5.578 1 98.06 98 LYS B N 1
ATOM 2795 C CA . LYS B 1 98 ? 15.742 -4.16 6.34 1 98.06 98 LYS B CA 1
ATOM 2796 C C . LYS B 1 98 ? 14.648 -4.742 7.238 1 98.06 98 LYS B C 1
ATOM 2798 O O . LYS B 1 98 ? 14.344 -5.934 7.16 1 98.06 98 LYS B O 1
ATOM 2803 N N . ASN B 1 99 ? 14.109 -3.857 8.07 1 97.88 99 ASN B N 1
ATOM 2804 C CA . ASN B 1 99 ? 12.906 -4.184 8.836 1 97.88 99 ASN B CA 1
ATOM 2805 C C . ASN B 1 99 ? 11.656 -3.617 8.18 1 97.88 99 ASN B C 1
ATOM 2807 O O . ASN B 1 99 ? 10.992 -2.736 8.734 1 97.88 99 ASN B O 1
ATOM 2811 N N . TRP B 1 100 ? 11.273 -4.27 7.074 1 98.56 100 TRP B N 1
ATOM 2812 C CA . TRP B 1 100 ? 10.359 -3.645 6.129 1 98.56 100 TRP B CA 1
ATOM 2813 C C . TRP B 1 100 ? 8.953 -3.549 6.719 1 98.56 100 TRP B C 1
ATOM 2815 O O . TRP B 1 100 ? 8.172 -2.68 6.332 1 98.56 100 TRP B O 1
ATOM 2825 N N . GLU B 1 101 ? 8.602 -4.418 7.707 1 98.44 101 GLU B N 1
ATOM 2826 C CA . GLU B 1 101 ? 7.266 -4.402 8.297 1 98.44 101 GLU B CA 1
ATOM 2827 C C . GLU B 1 101 ? 7 -3.084 9.016 1 98.44 101 GLU B C 1
ATOM 2829 O O . GLU B 1 101 ? 5.871 -2.586 9.016 1 98.44 101 GLU B O 1
ATOM 2834 N N . ILE B 1 102 ? 8.023 -2.52 9.641 1 98.12 102 ILE B N 1
ATOM 2835 C CA . ILE B 1 102 ? 7.887 -1.248 10.344 1 98.12 102 ILE B CA 1
ATOM 2836 C C . ILE B 1 102 ? 7.547 -0.143 9.352 1 98.12 102 ILE B C 1
ATOM 2838 O O . ILE B 1 102 ? 6.801 0.786 9.672 1 98.12 102 ILE B O 1
ATOM 2842 N N . THR B 1 103 ? 8.109 -0.238 8.133 1 98.69 103 THR B N 1
ATOM 2843 C CA . THR B 1 103 ? 7.824 0.724 7.078 1 98.69 103 THR B CA 1
ATOM 2844 C C . THR B 1 103 ? 6.344 0.688 6.703 1 98.69 103 THR B C 1
ATOM 2846 O O . THR B 1 103 ? 5.703 1.733 6.582 1 98.69 103 THR B O 1
ATOM 2849 N N . VAL B 1 104 ? 5.766 -0.47 6.598 1 98.88 104 VAL B N 1
ATOM 2850 C CA . VAL B 1 104 ? 4.348 -0.586 6.273 1 98.88 104 VAL B CA 1
ATOM 2851 C C . VAL B 1 104 ? 3.506 -0.084 7.445 1 98.88 104 VAL B C 1
ATOM 2853 O O . VAL B 1 104 ? 2.516 0.623 7.246 1 98.88 104 VAL B O 1
ATOM 2856 N N . GLN B 1 105 ? 3.912 -0.416 8.656 1 98.69 105 GLN B N 1
ATOM 2857 C CA . GLN B 1 105 ? 3.178 -0.032 9.852 1 98.69 105 GLN B CA 1
ATOM 2858 C C . GLN B 1 105 ? 3.119 1.485 10 1 98.69 105 GLN B C 1
ATOM 2860 O O . GLN B 1 105 ? 2.057 2.049 10.273 1 98.69 105 GLN B O 1
ATOM 2865 N N . ILE B 1 106 ? 4.203 2.119 9.781 1 98.69 106 ILE B N 1
ATOM 2866 C CA . ILE B 1 106 ? 4.293 3.551 10.055 1 98.69 106 ILE B CA 1
ATOM 2867 C C . ILE B 1 106 ? 3.805 4.336 8.836 1 98.69 106 ILE B C 1
ATOM 2869 O O . ILE B 1 106 ? 2.967 5.23 8.969 1 98.69 106 ILE B O 1
ATOM 2873 N N . ASN B 1 107 ? 4.266 3.938 7.602 1 98.88 107 ASN B N 1
ATOM 2874 C CA . ASN B 1 107 ? 4.027 4.75 6.414 1 98.88 107 ASN B CA 1
ATOM 2875 C C . ASN B 1 107 ? 2.607 4.562 5.887 1 98.88 107 ASN B C 1
ATOM 2877 O O . ASN B 1 107 ? 2.092 5.418 5.164 1 98.88 107 ASN B O 1
ATOM 2881 N N . LEU B 1 108 ? 2.014 3.438 6.246 1 98.94 108 LEU B N 1
ATOM 2882 C CA . LEU B 1 108 ? 0.703 3.176 5.656 1 98.94 108 LEU B CA 1
ATOM 2883 C C . LEU B 1 108 ? -0.351 2.988 6.742 1 98.94 108 LEU B C 1
ATOM 2885 O O . LEU B 1 108 ? -1.324 3.742 6.805 1 98.94 108 LEU B O 1
ATOM 2889 N N . MET B 1 109 ? -0.144 2.053 7.637 1 98.94 109 MET B N 1
ATOM 2890 C CA . MET B 1 109 ? -1.19 1.708 8.594 1 98.94 109 MET B CA 1
ATOM 2891 C C . MET B 1 109 ? -1.457 2.867 9.547 1 98.94 109 MET B C 1
ATOM 2893 O O . MET B 1 109 ? -2.607 3.133 9.906 1 98.94 109 MET B O 1
ATOM 2897 N N . SER B 1 110 ? -0.415 3.547 9.953 1 98.88 110 SER B N 1
ATOM 2898 C CA . SER B 1 110 ? -0.623 4.688 10.836 1 98.88 110 SER B CA 1
ATOM 2899 C C . SER B 1 110 ? -1.377 5.809 10.125 1 98.88 110 SER B C 1
ATOM 2901 O O . SER B 1 110 ? -2.162 6.527 10.742 1 98.88 110 SER B O 1
ATOM 2903 N N . VAL B 1 111 ? -1.141 5.977 8.812 1 98.94 111 VAL B N 1
ATOM 2904 C CA . VAL B 1 111 ? -1.825 6.988 8.008 1 98.94 111 VAL B CA 1
ATOM 2905 C C . VAL B 1 111 ? -3.311 6.652 7.91 1 98.94 111 VAL B C 1
ATOM 2907 O O . VAL B 1 111 ? -4.164 7.527 8.07 1 98.94 111 VAL B O 1
ATOM 2910 N N . ILE B 1 112 ? -3.607 5.391 7.672 1 98.94 112 ILE B N 1
ATOM 2911 C CA . ILE B 1 112 ? -4.992 4.938 7.613 1 98.94 112 ILE B CA 1
ATOM 2912 C C . ILE B 1 112 ? -5.676 5.195 8.953 1 98.94 112 ILE B C 1
ATOM 2914 O O . ILE B 1 112 ? -6.754 5.793 9 1 98.94 112 ILE B O 1
ATOM 2918 N N . ARG B 1 113 ? -5.027 4.793 10.016 1 98.88 113 ARG B N 1
ATOM 2919 C CA . ARG B 1 113 ? -5.582 4.973 11.352 1 98.88 113 ARG B CA 1
ATOM 2920 C C . ARG B 1 113 ? -5.77 6.453 11.672 1 98.88 113 ARG B C 1
ATOM 2922 O O . ARG B 1 113 ? -6.816 6.855 12.18 1 98.88 113 ARG B O 1
ATOM 2929 N N . GLY B 1 114 ? -4.734 7.258 11.367 1 98.94 114 GLY B N 1
ATOM 2930 C CA . GLY B 1 114 ? -4.836 8.688 11.594 1 98.94 114 GLY B CA 1
ATOM 2931 C C . GLY B 1 114 ? -5.957 9.344 10.812 1 98.94 114 GLY B C 1
ATOM 2932 O O . GLY B 1 114 ? -6.598 10.273 11.305 1 98.94 114 GLY B O 1
ATOM 2933 N N . THR B 1 115 ? -6.184 8.875 9.609 1 98.94 115 THR B N 1
ATOM 2934 C CA . THR B 1 115 ? -7.258 9.398 8.773 1 98.94 115 THR B CA 1
ATOM 2935 C C . THR B 1 115 ? -8.617 9.07 9.383 1 98.94 115 THR B C 1
ATOM 2937 O O . THR B 1 115 ? -9.484 9.945 9.492 1 98.94 115 THR B O 1
ATOM 2940 N N . TYR B 1 116 ? -8.812 7.816 9.812 1 98.75 116 TYR B N 1
ATOM 2941 C CA . TYR B 1 116 ? -10.086 7.426 10.398 1 98.75 116 TYR B CA 1
ATOM 2942 C C . TYR B 1 116 ? -10.328 8.156 11.719 1 98.75 116 TYR B C 1
ATOM 2944 O O . TYR B 1 116 ? -11.453 8.57 12 1 98.75 116 TYR B O 1
ATOM 2952 N N . LEU B 1 117 ? -9.32 8.328 12.539 1 98.75 117 LEU B N 1
ATOM 2953 C CA . LEU B 1 117 ? -9.461 9.094 13.773 1 98.75 117 LEU B CA 1
ATOM 2954 C C . LEU B 1 117 ? -9.82 10.539 13.477 1 98.75 117 LEU B C 1
ATOM 2956 O O . LEU B 1 117 ? -10.703 11.109 14.125 1 98.75 117 LEU B O 1
ATOM 2960 N N . GLY B 1 118 ? -9.102 11.148 12.445 1 98.81 118 GLY B N 1
ATOM 2961 C CA . GLY B 1 118 ? -9.469 12.492 12.023 1 98.81 118 GLY B CA 1
ATOM 2962 C C . GLY B 1 118 ? -10.922 12.617 11.617 1 98.81 118 GLY B C 1
ATOM 2963 O O . GLY B 1 118 ? -11.609 13.547 12.039 1 98.81 118 GLY B O 1
ATOM 2964 N N . LEU B 1 119 ? -11.375 11.672 10.828 1 98.38 119 LEU B N 1
ATOM 2965 C CA . LEU B 1 119 ? -12.758 11.664 10.383 1 98.38 119 LEU B CA 1
ATOM 2966 C C . LEU B 1 119 ? -13.711 11.562 11.578 1 98.38 119 LEU B C 1
ATOM 2968 O O . LEU B 1 119 ? -14.75 12.234 11.602 1 98.38 119 LEU B O 1
ATOM 2972 N N . ASP B 1 120 ? -13.375 10.75 12.578 1 97.62 120 ASP B N 1
ATOM 2973 C CA . ASP B 1 120 ? -14.227 10.57 13.75 1 97.62 120 ASP B CA 1
ATOM 2974 C C . ASP B 1 120 ? -14.469 11.891 14.469 1 97.62 120 ASP B C 1
ATOM 2976 O O . ASP B 1 120 ? -15.562 12.141 14.969 1 97.62 120 ASP B O 1
ATOM 2980 N N . TYR B 1 121 ? -13.469 12.727 14.445 1 97.75 121 TYR B N 1
ATOM 2981 C CA . TYR B 1 121 ? -13.57 13.984 15.188 1 97.75 121 TYR B CA 1
ATOM 2982 C C . TYR B 1 121 ? -14.164 15.086 14.312 1 97.75 121 TYR B C 1
ATOM 2984 O O . TYR B 1 121 ? -14.773 16.031 14.82 1 97.75 121 TYR B O 1
ATOM 2992 N N . MET B 1 122 ? -14.055 14.922 12.969 1 97.56 122 MET B N 1
ATOM 2993 C CA . MET B 1 122 ? -14.328 16.062 12.109 1 97.56 122 MET B CA 1
ATOM 2994 C C . MET B 1 122 ? -15.703 15.938 11.453 1 97.56 122 MET B C 1
ATOM 2996 O O . MET B 1 122 ? -16.312 16.938 11.078 1 97.56 122 MET B O 1
ATOM 3000 N N . LYS B 1 123 ? -16.172 14.703 11.32 1 94.44 123 LYS B N 1
ATOM 3001 C CA . LYS B 1 123 ? -17.453 14.484 10.664 1 94.44 123 LYS B CA 1
ATOM 3002 C C . LYS B 1 123 ? -18.578 15.188 11.406 1 94.44 123 LYS B C 1
ATOM 3004 O O . LYS B 1 123 ? -18.625 15.156 12.641 1 94.44 123 LYS B O 1
ATOM 3009 N N . LYS B 1 124 ? -19.469 15.656 10.617 1 87.88 124 LYS B N 1
ATOM 3010 C CA . LYS B 1 124 ? -20.625 16.328 11.203 1 87.88 124 LYS B CA 1
ATOM 3011 C C . LYS B 1 124 ? -21.484 15.359 11.992 1 87.88 124 LYS B C 1
ATOM 3013 O O . LYS B 1 124 ? -22.016 15.703 13.055 1 87.88 124 LYS B O 1
ATOM 3018 N N . GLU B 1 125 ? -21.594 14.195 11.445 1 87.56 125 GLU B N 1
ATOM 3019 C CA . GLU B 1 125 ? -22.406 13.164 12.086 1 87.56 125 GLU B CA 1
ATOM 3020 C C . GLU B 1 125 ? -21.891 12.859 13.5 1 87.56 125 GLU B C 1
ATOM 3022 O O . GLU B 1 125 ? -22.656 12.414 14.352 1 87.56 125 GLU B O 1
ATOM 3027 N N . ASN B 1 126 ? -20.641 13.148 13.75 1 89.44 126 ASN B N 1
ATOM 3028 C CA . ASN B 1 126 ? -20.031 12.891 15.047 1 89.44 126 ASN B CA 1
ATOM 3029 C C . ASN B 1 126 ? -19.891 14.172 15.867 1 89.44 126 ASN B C 1
ATOM 3031 O O . ASN B 1 126 ? -19.188 14.188 16.875 1 89.44 126 ASN B O 1
ATOM 3035 N N . GLY B 1 127 ? -20.516 15.281 15.312 1 87.38 127 GLY B N 1
ATOM 3036 C CA . GLY B 1 127 ? -20.469 16.531 16.047 1 87.38 127 GLY B CA 1
ATOM 3037 C C . GLY B 1 127 ? -19.328 17.438 15.602 1 87.38 127 GLY B C 1
ATOM 3038 O O . GLY B 1 127 ? -19.156 18.531 16.141 1 87.38 127 GLY B O 1
ATOM 3039 N N . GLY B 1 128 ? -18.625 16.938 14.609 1 90.56 128 GLY B N 1
ATOM 3040 C CA . GLY B 1 128 ? -17.547 17.766 14.086 1 90.56 128 GLY B CA 1
ATOM 3041 C C . GLY B 1 128 ? -18.031 18.859 13.148 1 90.56 128 GLY B C 1
ATOM 3042 O O . GLY B 1 128 ? -19.234 18.938 12.844 1 90.56 128 GLY B O 1
ATOM 3043 N N . THR B 1 129 ? -17.172 19.797 12.797 1 92.38 129 THR B N 1
ATOM 3044 C CA . THR B 1 129 ? -17.531 20.906 11.922 1 92.38 129 THR B CA 1
ATOM 3045 C C . THR B 1 129 ? -16.828 20.797 10.578 1 92.38 129 THR B C 1
ATOM 3047 O O . THR B 1 129 ? -16.625 21.797 9.883 1 92.38 129 THR B O 1
ATOM 3050 N N . GLY B 1 130 ? -16.453 19.609 10.219 1 96.31 130 GLY B N 1
ATOM 3051 C CA . GLY B 1 130 ? -15.68 19.422 8.992 1 96.31 130 GLY B CA 1
ATOM 3052 C C . GLY B 1 130 ? -14.195 19.656 9.18 1 96.31 130 GLY B C 1
ATOM 3053 O O . GLY B 1 130 ? -13.734 19.906 10.297 1 96.31 130 GLY B O 1
ATOM 3054 N N . GLY B 1 131 ? -13.445 19.484 8.125 1 98.06 131 GLY B N 1
ATOM 3055 C CA . GLY B 1 131 ? -12.008 19.688 8.234 1 98.06 131 GLY B CA 1
ATOM 3056 C C . GLY B 1 131 ? -11.25 19.219 7.008 1 98.06 131 GLY B C 1
ATOM 3057 O O . GLY B 1 131 ? -11.828 19.062 5.93 1 98.06 131 GLY B O 1
ATOM 3058 N N . VAL B 1 132 ? -9.914 19.203 7.164 1 98.81 132 VAL B N 1
ATOM 3059 C CA . VAL B 1 132 ? -9.031 18.781 6.082 1 98.81 132 VAL B CA 1
ATOM 3060 C C . VAL B 1 132 ? -8 17.781 6.609 1 98.81 132 VAL B C 1
ATOM 3062 O O . VAL B 1 132 ? -7.43 17.984 7.684 1 98.81 132 VAL B O 1
ATOM 3065 N N . ILE B 1 133 ? -7.879 16.703 5.93 1 98.94 133 ILE B N 1
ATOM 3066 C CA . ILE B 1 133 ? -6.836 15.727 6.215 1 98.94 133 ILE B CA 1
ATOM 3067 C C . ILE B 1 133 ? -5.844 15.68 5.059 1 98.94 133 ILE B C 1
ATOM 3069 O O . ILE B 1 133 ? -6.238 15.625 3.893 1 98.94 133 ILE B O 1
ATOM 3073 N N . VAL B 1 134 ? -4.582 15.781 5.363 1 99 134 VAL B N 1
ATOM 3074 C CA . VAL B 1 134 ? -3.52 15.68 4.367 1 99 134 VAL B CA 1
ATOM 3075 C C . VAL B 1 134 ? -2.609 14.5 4.703 1 99 134 VAL B C 1
ATOM 3077 O O . VAL B 1 134 ? -2.027 14.453 5.789 1 99 134 VAL B O 1
ATOM 3080 N N . ASN B 1 135 ? -2.559 13.508 3.836 1 99 135 ASN B N 1
ATOM 3081 C CA . ASN B 1 135 ? -1.66 12.367 3.951 1 99 135 ASN B CA 1
ATOM 3082 C C . ASN B 1 135 ? -0.387 12.57 3.133 1 99 135 ASN B C 1
ATOM 3084 O O . ASN B 1 135 ? -0.453 12.836 1.932 1 99 135 ASN B O 1
ATOM 3088 N N . VAL B 1 136 ? 0.763 12.438 3.785 1 98.94 136 VAL B N 1
ATOM 3089 C CA . VAL B 1 136 ? 2.021 12.656 3.08 1 98.94 136 VAL B CA 1
ATOM 3090 C C . VAL B 1 136 ? 2.537 11.336 2.52 1 98.94 136 VAL B C 1
ATOM 3092 O O . VAL B 1 136 ? 2.807 10.398 3.273 1 98.94 136 VAL B O 1
ATOM 3095 N N . ALA B 1 137 ? 2.607 11.266 1.249 1 98.81 137 ALA B N 1
ATOM 3096 C CA . ALA B 1 137 ? 3.166 10.109 0.549 1 98.81 137 ALA B CA 1
ATOM 3097 C C . ALA B 1 137 ? 4.566 10.414 0.019 1 98.81 137 ALA B C 1
ATOM 3099 O O . ALA B 1 137 ? 5.469 10.75 0.789 1 98.81 137 ALA B O 1
ATOM 3100 N N . SER B 1 138 ? 4.852 10.172 -1.212 1 98.44 138 SER B N 1
ATOM 3101 C CA . SER B 1 138 ? 6.102 10.367 -1.936 1 98.44 138 SER B CA 1
ATOM 3102 C C . SER B 1 138 ? 5.91 10.164 -3.436 1 98.44 138 SER B C 1
ATOM 3104 O O . SER B 1 138 ? 4.918 9.578 -3.867 1 98.44 138 SER B O 1
ATOM 3106 N N . LEU B 1 139 ? 6.828 10.734 -4.273 1 97.31 139 LEU B N 1
ATOM 3107 C CA . LEU B 1 139 ? 6.836 10.352 -5.684 1 97.31 139 LEU B CA 1
ATOM 3108 C C . LEU B 1 139 ? 6.977 8.844 -5.84 1 97.31 139 LEU B C 1
ATOM 3110 O O . LEU B 1 139 ? 6.504 8.266 -6.82 1 97.31 139 LEU B O 1
ATOM 3114 N N . ALA B 1 140 ? 7.547 8.18 -4.828 1 97.19 140 ALA B N 1
ATOM 3115 C CA . ALA B 1 140 ? 7.652 6.723 -4.797 1 97.19 140 ALA B CA 1
ATOM 3116 C C . ALA B 1 140 ? 6.277 6.074 -4.629 1 97.19 140 ALA B C 1
ATOM 3118 O O . ALA B 1 140 ? 6.152 4.852 -4.691 1 97.19 140 ALA B O 1
ATOM 3119 N N . GLY B 1 141 ? 5.238 6.828 -4.418 1 98.31 141 GLY B N 1
ATOM 3120 C CA . GLY B 1 141 ? 3.863 6.352 -4.391 1 98.31 141 GLY B CA 1
ATOM 3121 C C . GLY B 1 141 ? 3.18 6.422 -5.742 1 98.31 141 GLY B C 1
ATOM 3122 O O . GLY B 1 141 ? 2.033 5.992 -5.887 1 98.31 141 GLY B O 1
ATOM 3123 N N . LEU B 1 142 ? 3.928 6.969 -6.762 1 97.25 142 LEU B N 1
ATOM 3124 C CA . LEU B 1 142 ? 3.365 7.156 -8.094 1 97.25 142 LEU B CA 1
ATOM 3125 C C . LEU B 1 142 ? 4.203 6.438 -9.141 1 97.25 142 LEU B C 1
ATOM 3127 O O . LEU B 1 142 ? 3.736 6.191 -10.258 1 97.25 142 LEU B O 1
ATOM 3131 N N . MET B 1 143 ? 5.406 6.148 -8.82 1 96 143 MET B N 1
ATOM 3132 C CA . MET B 1 143 ? 6.344 5.449 -9.695 1 96 143 MET B CA 1
ATOM 3133 C C . MET B 1 143 ? 7.188 4.453 -8.906 1 96 143 MET B C 1
ATOM 3135 O O . MET B 1 143 ? 7.344 4.598 -7.691 1 96 143 MET B O 1
ATOM 3139 N N . PRO B 1 144 ? 7.691 3.447 -9.602 1 96.19 144 PRO B N 1
ATOM 3140 C CA . PRO B 1 144 ? 8.469 2.441 -8.875 1 96.19 144 PRO B CA 1
ATOM 3141 C C . PRO B 1 144 ? 9.812 2.979 -8.375 1 96.19 144 PRO B C 1
ATOM 3143 O O . PRO B 1 144 ? 10.391 3.873 -9 1 96.19 144 PRO B O 1
ATOM 3146 N N . ALA B 1 145 ? 10.273 2.441 -7.305 1 94.38 145 ALA B N 1
ATOM 3147 C CA . ALA B 1 145 ? 11.586 2.709 -6.73 1 94.38 145 ALA B CA 1
ATOM 3148 C C . ALA B 1 145 ? 12.375 1.414 -6.535 1 94.38 145 ALA B C 1
ATOM 3150 O O . ALA B 1 145 ? 12.18 0.707 -5.543 1 94.38 145 ALA B O 1
ATOM 3151 N N . ALA B 1 146 ? 13.32 1.055 -7.34 1 92.69 146 ALA B N 1
ATOM 3152 C CA . ALA B 1 146 ? 14.008 -0.233 -7.434 1 92.69 146 ALA B CA 1
ATOM 3153 C C . ALA B 1 146 ? 14.641 -0.615 -6.098 1 92.69 146 ALA B C 1
ATOM 3155 O O . ALA B 1 146 ? 14.641 -1.788 -5.715 1 92.69 146 ALA B O 1
ATOM 3156 N N . HIS B 1 147 ? 15.156 0.216 -5.316 1 94.38 147 HIS B N 1
ATOM 3157 C CA . HIS B 1 147 ? 15.938 -0.15 -4.141 1 94.38 147 HIS B CA 1
ATOM 3158 C C . HIS B 1 147 ? 15.219 0.243 -2.855 1 94.38 147 HIS B C 1
ATOM 3160 O O . HIS B 1 147 ? 15.836 0.302 -1.789 1 94.38 147 HIS B O 1
ATOM 3166 N N . GLN B 1 148 ? 13.984 0.496 -3.047 1 97.38 148 GLN B N 1
ATOM 3167 C CA . GLN B 1 148 ? 13.094 0.748 -1.92 1 97.38 148 GLN B CA 1
ATOM 3168 C C . GLN B 1 148 ? 11.695 0.208 -2.195 1 97.38 148 GLN B C 1
ATOM 3170 O O . GLN B 1 148 ? 10.711 0.954 -2.137 1 97.38 148 GLN B O 1
ATOM 3175 N N . PRO B 1 149 ? 11.633 -1.124 -2.445 1 98.69 149 PRO B N 1
ATOM 3176 C CA . PRO B 1 149 ? 10.352 -1.666 -2.902 1 98.69 149 PRO B CA 1
ATOM 3177 C C . PRO B 1 149 ? 9.258 -1.551 -1.849 1 98.69 149 PRO B C 1
ATOM 3179 O O . PRO B 1 149 ? 8.102 -1.283 -2.184 1 98.69 149 PRO B O 1
ATOM 3182 N N . VAL B 1 150 ? 9.602 -1.754 -0.559 1 98.94 150 VAL B N 1
ATOM 3183 C CA . VAL B 1 150 ? 8.57 -1.726 0.477 1 98.94 150 VAL B CA 1
ATOM 3184 C C . VAL B 1 150 ? 8.18 -0.281 0.774 1 98.94 150 VAL B C 1
ATOM 3186 O O . VAL B 1 150 ? 7 0.013 1.01 1 98.94 150 VAL B O 1
ATOM 3189 N N . TYR B 1 151 ? 9.148 0.644 0.773 1 98.69 151 TYR B N 1
ATOM 3190 C CA . TYR B 1 151 ? 8.828 2.064 0.857 1 98.69 151 TYR B CA 1
ATOM 3191 C C . TYR B 1 151 ? 7.855 2.467 -0.244 1 98.69 151 TYR B C 1
ATOM 3193 O O . TYR B 1 151 ? 6.832 3.1 0.025 1 98.69 151 TYR B O 1
ATOM 3201 N N . SER B 1 152 ? 8.164 2.064 -1.485 1 98.62 152 SER B N 1
ATOM 3202 C CA . SER B 1 152 ? 7.297 2.34 -2.627 1 98.62 152 SER B CA 1
ATOM 3203 C C . SER B 1 152 ? 5.91 1.742 -2.426 1 98.62 152 SER B C 1
ATOM 3205 O O . SER B 1 152 ? 4.902 2.406 -2.672 1 98.62 152 SER B O 1
ATOM 3207 N N . ALA B 1 153 ? 5.844 0.526 -1.971 1 98.94 153 ALA B N 1
ATOM 3208 C CA . ALA B 1 153 ? 4.57 -0.133 -1.688 1 98.94 153 ALA B CA 1
ATOM 3209 C C . ALA B 1 153 ? 3.725 0.695 -0.724 1 98.94 153 ALA B C 1
ATOM 3211 O O . ALA B 1 153 ? 2.547 0.948 -0.981 1 98.94 153 ALA B O 1
ATOM 3212 N N . SER B 1 154 ? 4.32 1.105 0.4 1 98.94 154 SER B N 1
ATOM 3213 C CA . SER B 1 154 ? 3.605 1.844 1.438 1 98.94 154 SER B CA 1
ATOM 3214 C C . SER B 1 154 ? 3.07 3.168 0.905 1 98.94 154 SER B C 1
ATOM 3216 O O . SER B 1 154 ? 1.925 3.535 1.175 1 98.94 154 SER B O 1
ATOM 3218 N N . LYS B 1 155 ? 3.887 3.828 0.117 1 98.94 155 LYS B N 1
ATOM 3219 C CA . LYS B 1 155 ? 3.5 5.152 -0.358 1 98.94 155 LYS B CA 1
ATOM 3220 C C . LYS B 1 155 ? 2.492 5.055 -1.5 1 98.94 155 LYS B C 1
ATOM 3222 O O . LYS B 1 155 ? 1.616 5.914 -1.636 1 98.94 155 LYS B O 1
ATOM 3227 N N . HIS B 1 156 ? 2.564 4.016 -2.357 1 98.88 156 HIS B N 1
ATOM 3228 C CA . HIS B 1 156 ? 1.468 3.719 -3.271 1 98.88 156 HIS B CA 1
ATOM 3229 C C . HIS B 1 156 ? 0.164 3.494 -2.512 1 98.88 156 HIS B C 1
ATOM 3231 O O . HIS B 1 156 ? -0.892 3.979 -2.926 1 98.88 156 HIS B O 1
ATOM 3237 N N . GLY B 1 157 ? 0.297 2.721 -1.437 1 98.94 157 GLY B N 1
ATOM 3238 C CA . GLY B 1 157 ? -0.87 2.486 -0.601 1 98.94 157 GLY B CA 1
ATOM 3239 C C . GLY B 1 157 ? -1.51 3.766 -0.097 1 98.94 157 GLY B C 1
ATOM 3240 O O . GLY B 1 157 ? -2.734 3.904 -0.12 1 98.94 157 GLY B O 1
ATOM 3241 N N . VAL B 1 158 ? -0.71 4.73 0.303 1 98.94 158 VAL B N 1
ATOM 3242 C CA . VAL B 1 158 ? -1.206 6.004 0.812 1 98.94 158 VAL B CA 1
ATOM 3243 C C . VAL B 1 158 ? -1.969 6.738 -0.287 1 98.94 158 VAL B C 1
ATOM 3245 O O . VAL B 1 158 ? -3.047 7.285 -0.044 1 98.94 158 VAL B O 1
ATOM 3248 N N . VAL B 1 159 ? -1.443 6.762 -1.505 1 98.88 159 VAL B N 1
ATOM 3249 C CA . VAL B 1 159 ? -2.082 7.449 -2.623 1 98.88 159 VAL B CA 1
ATOM 3250 C C . VAL B 1 159 ? -3.436 6.805 -2.92 1 98.88 159 VAL B C 1
ATOM 3252 O O . VAL B 1 159 ? -4.453 7.496 -3 1 98.88 159 VAL B O 1
ATOM 3255 N N . GLY B 1 160 ? -3.463 5.488 -3.064 1 98.81 160 GLY B N 1
ATOM 3256 C CA . GLY B 1 160 ? -4.703 4.781 -3.338 1 98.81 160 GLY B CA 1
ATOM 3257 C C . GLY B 1 160 ? -5.746 4.961 -2.25 1 98.81 160 GLY B C 1
ATOM 3258 O O . GLY B 1 160 ? -6.926 5.168 -2.541 1 98.81 160 GLY B O 1
ATOM 3259 N N . PHE B 1 161 ? -5.293 4.906 -0.968 1 98.94 161 PHE B N 1
ATOM 3260 C CA . PHE B 1 161 ? -6.172 5.102 0.178 1 98.94 161 PHE B CA 1
ATOM 3261 C C . PHE B 1 161 ? -6.801 6.488 0.148 1 98.94 161 PHE B C 1
ATOM 3263 O O . PHE B 1 161 ? -8.023 6.629 0.281 1 98.94 161 PHE B O 1
ATOM 3270 N N . THR B 1 162 ? -5.938 7.465 -0.094 1 98.94 162 THR B N 1
ATOM 3271 C CA . THR B 1 162 ? -6.363 8.859 0.003 1 98.94 162 THR B CA 1
ATOM 3272 C C . THR B 1 162 ? -7.441 9.164 -1.032 1 98.94 162 THR B C 1
ATOM 3274 O O . THR B 1 162 ? -8.477 9.742 -0.703 1 98.94 162 THR B O 1
ATOM 3277 N N . ARG B 1 163 ? -7.211 8.773 -2.266 1 98.5 163 ARG B N 1
ATOM 3278 C CA . ARG B 1 163 ? -8.195 9.031 -3.311 1 98.5 163 ARG B CA 1
ATOM 3279 C C . ARG B 1 163 ? -9.508 8.305 -3.023 1 98.5 163 ARG B C 1
ATOM 3281 O O . ARG B 1 163 ? -10.586 8.859 -3.234 1 98.5 163 ARG B O 1
ATOM 3288 N N . SER B 1 164 ? -9.414 7.09 -2.514 1 98.25 164 SER B N 1
ATOM 3289 C CA . SER B 1 164 ? -10.602 6.277 -2.246 1 98.25 164 SER B CA 1
ATOM 3290 C C . SER B 1 164 ? -11.414 6.855 -1.095 1 98.25 164 SER B C 1
ATOM 3292 O O . SER B 1 164 ? -12.633 7.02 -1.211 1 98.25 164 SER B O 1
ATOM 3294 N N . ILE B 1 165 ? -10.758 7.223 -0.018 1 98.56 165 ILE B N 1
ATOM 3295 C CA . ILE B 1 165 ? -11.469 7.703 1.163 1 98.56 165 ILE B CA 1
ATOM 3296 C C . ILE B 1 165 ? -12.016 9.102 0.898 1 98.56 165 ILE B C 1
ATOM 3298 O O . ILE B 1 165 ? -13.062 9.477 1.43 1 98.56 165 ILE B O 1
ATOM 3302 N N . ALA B 1 166 ? -11.312 9.875 0.059 1 98.25 166 ALA B N 1
ATOM 3303 C CA . ALA B 1 166 ? -11.844 11.172 -0.348 1 98.25 166 ALA B CA 1
ATOM 3304 C C . ALA B 1 166 ? -13.156 11.016 -1.107 1 98.25 166 ALA B C 1
ATOM 3306 O O . ALA B 1 166 ? -14.102 11.773 -0.885 1 98.25 166 ALA B O 1
ATOM 3307 N N . MET B 1 167 ? -13.195 10.023 -2.02 1 96.25 167 MET B N 1
ATOM 3308 C CA . MET B 1 167 ? -14.43 9.734 -2.746 1 96.25 167 MET B CA 1
ATOM 3309 C C . MET B 1 167 ? -15.531 9.312 -1.788 1 96.25 167 MET B C 1
ATOM 3311 O O . MET B 1 167 ? -16.688 9.742 -1.926 1 96.25 167 MET B O 1
ATOM 3315 N N . ALA B 1 168 ? -15.18 8.492 -0.842 1 96.06 168 ALA B N 1
ATOM 3316 C CA . ALA B 1 168 ? -16.156 8.062 0.162 1 96.06 168 ALA B CA 1
ATOM 3317 C C . ALA B 1 168 ? -16.672 9.242 0.973 1 96.06 168 ALA B C 1
ATOM 3319 O O . ALA B 1 168 ? -17.859 9.32 1.29 1 96.06 168 ALA B O 1
ATOM 3320 N N . ALA B 1 169 ? -15.758 10.133 1.335 1 96 169 ALA B N 1
ATOM 3321 C CA . ALA B 1 169 ? -16.125 11.30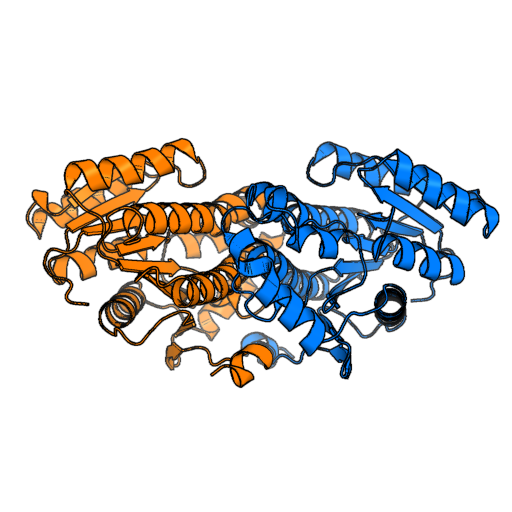5 2.117 1 96 169 ALA B CA 1
ATOM 3322 C C . ALA B 1 169 ? -17.125 12.188 1.356 1 96 169 ALA B C 1
ATOM 3324 O O . ALA B 1 169 ? -18.062 12.719 1.944 1 96 169 ALA B O 1
ATOM 3325 N N . THR B 1 170 ? -16.859 12.305 0.052 1 94.69 170 THR B N 1
ATOM 3326 C CA . THR B 1 170 ? -17.797 13.062 -0.787 1 94.69 170 THR B CA 1
ATOM 3327 C C . THR B 1 170 ? -19.156 12.375 -0.846 1 94.69 170 THR B C 1
ATOM 3329 O O . THR B 1 170 ? -20.188 13.016 -0.643 1 94.69 170 THR B O 1
ATOM 3332 N N . ALA B 1 171 ? -19.172 11.086 -1.067 1 92.5 171 ALA B N 1
ATOM 3333 C CA . ALA B 1 171 ? -20.422 10.32 -1.182 1 92.5 171 ALA B CA 1
ATOM 3334 C C . ALA B 1 171 ? -21.203 10.344 0.128 1 92.5 171 ALA B C 1
ATOM 3336 O O . ALA B 1 171 ? -22.438 10.375 0.12 1 92.5 171 ALA B O 1
ATOM 3337 N N . GLY B 1 172 ? -20.469 10.352 1.236 1 92.88 172 GLY B N 1
ATOM 3338 C CA . GLY B 1 172 ? -21.094 10.289 2.543 1 92.88 172 GLY B CA 1
ATOM 3339 C C . GLY B 1 172 ? -21.375 11.664 3.131 1 92.88 172 GLY B C 1
ATOM 3340 O O . GLY B 1 172 ? -21.906 11.773 4.242 1 92.88 172 GLY B O 1
ATOM 3341 N N . ASN B 1 173 ? -20.969 12.742 2.396 1 93.69 173 ASN B N 1
ATOM 3342 C CA . ASN B 1 173 ? -21.141 14.117 2.863 1 93.69 173 ASN B CA 1
ATOM 3343 C C . ASN B 1 173 ? -20.5 14.328 4.234 1 93.69 173 ASN B C 1
ATOM 3345 O O . ASN B 1 173 ? -21.156 14.82 5.156 1 93.69 173 ASN B O 1
ATOM 3349 N N . TYR B 1 174 ? -19.312 13.914 4.359 1 94.44 174 TYR B N 1
ATOM 3350 C CA . TYR B 1 174 ? -18.594 14.016 5.629 1 94.44 174 TYR B CA 1
ATOM 3351 C C . TYR B 1 174 ? -18.188 15.461 5.918 1 94.44 174 TYR B C 1
ATOM 3353 O O . TYR B 1 174 ? -17.875 15.805 7.059 1 94.44 174 TYR B O 1
ATOM 3361 N N . ASP B 1 175 ? -18.109 16.375 4.883 1 95.75 175 ASP B N 1
ATOM 3362 C CA . ASP B 1 175 ? -17.609 17.75 4.965 1 95.75 175 ASP B CA 1
ATOM 3363 C C . ASP B 1 175 ? -16.141 17.766 5.375 1 95.75 175 ASP B C 1
ATOM 3365 O O . ASP B 1 175 ? -15.727 18.594 6.203 1 95.75 175 ASP B O 1
ATOM 3369 N N . VAL B 1 176 ? -15.414 16.766 5.027 1 97.94 176 VAL B N 1
ATOM 3370 C CA . VAL B 1 176 ? -13.977 16.656 5.238 1 97.94 176 VAL B CA 1
ATOM 3371 C C . VAL B 1 176 ? -13.273 16.406 3.904 1 97.94 176 VAL B C 1
ATOM 3373 O O . VAL B 1 176 ? -13.641 15.484 3.168 1 97.94 176 VAL B O 1
ATOM 3376 N N . ARG B 1 177 ? -12.359 17.281 3.529 1 98.56 177 ARG B N 1
ATOM 3377 C CA . ARG B 1 177 ? -11.531 17.078 2.342 1 98.56 177 ARG B CA 1
ATOM 3378 C C . ARG B 1 177 ? -10.266 16.297 2.68 1 98.56 177 ARG B C 1
ATOM 3380 O O . ARG B 1 177 ? -9.672 16.5 3.738 1 98.56 177 ARG B O 1
ATOM 3387 N N . ILE B 1 178 ? -9.906 15.352 1.859 1 98.88 178 ILE B N 1
ATOM 3388 C CA . ILE B 1 178 ? -8.734 14.516 2.082 1 98.88 178 ILE B CA 1
ATOM 3389 C C . ILE B 1 178 ? -7.852 14.523 0.835 1 98.88 178 ILE B C 1
ATOM 3391 O O . ILE B 1 178 ? -8.32 14.211 -0.264 1 98.88 178 ILE B O 1
ATOM 3395 N N . ASN B 1 179 ? -6.605 14.945 0.974 1 98.94 179 ASN B N 1
ATOM 3396 C CA . ASN B 1 179 ? -5.656 15.039 -0.128 1 98.94 179 ASN B CA 1
ATOM 3397 C C . ASN B 1 179 ? -4.301 14.445 0.249 1 98.94 179 ASN B C 1
ATOM 3399 O O . ASN B 1 179 ? -4.047 14.156 1.42 1 98.94 179 ASN B O 1
ATOM 3403 N N . THR B 1 180 ? -3.48 14.219 -0.741 1 98.94 180 THR B N 1
ATOM 3404 C CA . THR B 1 180 ? -2.156 13.656 -0.504 1 98.94 180 THR B CA 1
ATOM 3405 C C . THR B 1 180 ? -1.074 14.539 -1.117 1 98.94 180 THR B C 1
ATOM 3407 O O . THR B 1 180 ? -1.294 15.172 -2.154 1 98.94 180 THR B O 1
ATOM 3410 N N . ILE B 1 181 ? 0.052 14.719 -0.445 1 98.94 181 ILE B N 1
ATOM 3411 C CA . ILE B 1 181 ? 1.255 15.367 -0.958 1 98.94 181 ILE B CA 1
ATOM 3412 C C . ILE B 1 181 ? 2.311 14.312 -1.281 1 98.94 181 ILE B C 1
ATOM 3414 O O . ILE B 1 181 ? 2.596 13.438 -0.458 1 98.94 181 ILE B O 1
ATOM 3418 N N . CYS B 1 182 ? 2.857 14.344 -2.463 1 98.88 182 CYS B N 1
ATOM 3419 C CA . CYS B 1 182 ? 3.896 13.438 -2.938 1 98.88 182 CYS B CA 1
ATOM 3420 C C . CYS B 1 182 ? 5.168 14.203 -3.287 1 98.88 182 CYS B C 1
ATOM 3422 O O . CYS B 1 182 ? 5.395 14.539 -4.449 1 98.88 182 CYS B O 1
ATOM 3424 N N . PRO B 1 183 ? 6.051 14.359 -2.307 1 98.62 183 PRO B N 1
ATOM 3425 C CA . PRO B 1 183 ? 7.305 15.07 -2.574 1 98.62 183 PRO B CA 1
ATOM 3426 C C . PRO B 1 183 ? 8.336 14.203 -3.281 1 98.62 183 PRO B C 1
ATOM 3428 O O . PRO B 1 183 ? 8.32 12.977 -3.143 1 98.62 183 PRO B O 1
ATOM 3431 N N . GLY B 1 184 ? 9.234 14.867 -4.082 1 97.31 184 GLY B N 1
ATOM 3432 C CA . GLY B 1 184 ? 10.477 14.227 -4.473 1 97.31 184 GLY B CA 1
ATOM 3433 C C . GLY B 1 184 ? 11.461 14.078 -3.328 1 97.31 184 GLY B C 1
ATOM 3434 O O . GLY B 1 184 ? 11.062 13.922 -2.174 1 97.31 184 GLY B O 1
ATOM 3435 N N . PHE B 1 185 ? 12.727 14.047 -3.629 1 96.56 185 PHE B N 1
ATOM 3436 C CA . PHE B 1 185 ? 13.734 13.992 -2.576 1 96.56 185 PHE B CA 1
ATOM 3437 C C . PHE B 1 185 ? 13.758 15.289 -1.781 1 96.56 185 PHE B C 1
ATOM 3439 O O . PHE B 1 185 ? 13.875 16.375 -2.355 1 96.56 185 PHE B O 1
ATOM 3446 N N . VAL B 1 186 ? 13.586 15.164 -0.488 1 97.62 186 VAL B N 1
ATOM 3447 C CA . VAL B 1 186 ? 13.555 16.344 0.373 1 97.62 186 VAL B CA 1
ATOM 3448 C C . VAL B 1 186 ? 14.711 16.281 1.368 1 97.62 186 VAL B C 1
ATOM 3450 O O . VAL B 1 186 ? 15.039 15.219 1.893 1 97.62 186 VAL B O 1
ATOM 3453 N N . ASN B 1 187 ? 15.352 17.438 1.598 1 95.75 187 ASN B N 1
ATOM 3454 C CA . ASN B 1 187 ? 16.469 17.531 2.527 1 95.75 187 ASN B CA 1
ATOM 3455 C C . ASN B 1 187 ? 16.016 17.344 3.973 1 95.75 187 ASN B C 1
ATOM 3457 O O . ASN B 1 187 ? 15.789 18.312 4.691 1 95.75 187 ASN B O 1
ATOM 3461 N N . THR B 1 188 ? 15.945 16.078 4.395 1 94.56 188 THR B N 1
ATOM 3462 C CA . THR B 1 188 ? 15.477 15.695 5.719 1 94.56 188 THR B CA 1
ATOM 3463 C C . THR B 1 188 ? 16.297 14.523 6.262 1 94.56 188 THR B C 1
ATOM 3465 O O . THR B 1 188 ? 17.031 13.867 5.512 1 94.56 188 THR B O 1
ATOM 3468 N N . PRO B 1 189 ? 16.234 14.25 7.543 1 89.12 189 PRO B N 1
ATOM 3469 C CA . PRO B 1 189 ? 16.953 13.102 8.109 1 89.12 189 PRO B CA 1
ATOM 3470 C C . PRO B 1 189 ? 16.547 11.781 7.457 1 89.12 189 PRO B C 1
ATOM 3472 O O . PRO B 1 189 ? 17.375 10.859 7.371 1 89.12 189 PRO B O 1
ATOM 3475 N N . ILE B 1 190 ? 15.289 11.617 6.961 1 87.69 190 ILE B N 1
ATOM 3476 C CA . ILE B 1 190 ? 14.852 10.375 6.32 1 87.69 190 ILE B CA 1
ATOM 3477 C C . ILE B 1 190 ? 15.695 10.117 5.074 1 87.69 190 ILE B C 1
ATOM 3479 O O . ILE B 1 190 ? 15.984 8.961 4.75 1 87.69 190 ILE B O 1
ATOM 3483 N N . LEU B 1 191 ? 16.094 11.18 4.398 1 91.69 191 LEU B N 1
ATOM 3484 C CA . LEU B 1 191 ? 16.906 11.047 3.195 1 91.69 191 LEU B CA 1
ATOM 3485 C C . LEU B 1 191 ? 18.266 10.438 3.525 1 91.69 191 LEU B C 1
ATOM 3487 O O . LEU B 1 191 ? 18.828 9.68 2.725 1 91.69 191 LEU B O 1
ATOM 3491 N N . GLN B 1 192 ? 18.734 10.68 4.719 1 90.81 192 GLN B N 1
ATOM 3492 C CA . GLN B 1 192 ? 20.047 10.188 5.148 1 90.81 192 GLN B CA 1
ATOM 3493 C C . GLN B 1 192 ? 20.016 8.688 5.41 1 90.81 192 GLN B C 1
ATOM 3495 O O . GLN B 1 192 ? 21.062 8.031 5.438 1 90.81 192 GLN B O 1
ATOM 3500 N N . SER B 1 193 ? 18.844 8.156 5.543 1 91.69 193 SER B N 1
ATOM 3501 C CA . SER B 1 193 ? 18.703 6.734 5.844 1 91.69 193 SER B CA 1
ATOM 3502 C C . SER B 1 193 ? 19.125 5.871 4.66 1 91.69 193 SER B C 1
ATOM 3504 O O . SER B 1 193 ? 19.438 4.688 4.824 1 91.69 193 SER B O 1
ATOM 3506 N N . VAL B 1 194 ? 19.203 6.438 3.494 1 91.12 194 VAL B N 1
ATOM 3507 C CA . VAL B 1 194 ? 19.547 5.691 2.287 1 91.12 194 VAL B CA 1
ATOM 3508 C C . VAL B 1 194 ? 21 5.238 2.354 1 91.12 194 VAL B C 1
ATOM 3510 O O . VAL B 1 194 ? 21.406 4.297 1.662 1 91.12 194 VAL B O 1
ATOM 3513 N N . ASP B 1 195 ? 21.797 5.895 3.252 1 92.19 195 ASP B N 1
ATOM 3514 C CA . ASP B 1 195 ? 23.219 5.617 3.352 1 92.19 195 ASP B CA 1
ATOM 3515 C C . ASP B 1 195 ? 23.5 4.562 4.414 1 92.19 195 ASP B C 1
ATOM 3517 O O . ASP B 1 195 ? 24.656 4.145 4.594 1 92.19 195 ASP B O 1
ATOM 3521 N N . LYS B 1 196 ? 22.484 4.129 5.062 1 94.81 196 LYS B N 1
ATOM 3522 C CA . LYS B 1 196 ? 22.688 3.277 6.23 1 94.81 196 LYS B CA 1
ATOM 3523 C C . LYS B 1 196 ? 22.219 1.851 5.961 1 94.81 196 LYS B C 1
ATOM 3525 O O . LYS B 1 196 ? 21.031 1.621 5.711 1 94.81 196 LYS B O 1
ATOM 3530 N N . GLU B 1 197 ? 23.094 0.91 6.16 1 95.75 197 GLU B N 1
ATOM 3531 C CA . GLU B 1 197 ? 22.75 -0.498 5.973 1 95.75 197 GLU B CA 1
ATOM 3532 C C . GLU B 1 197 ? 21.688 -0.95 6.969 1 95.75 197 GLU B C 1
ATOM 3534 O O . GLU B 1 197 ? 20.859 -1.809 6.656 1 95.75 197 GLU B O 1
ATOM 3539 N N . GLU B 1 198 ? 21.703 -0.346 8.125 1 97.12 198 GLU B N 1
ATOM 3540 C CA . GLU B 1 198 ? 20.734 -0.697 9.156 1 97.12 198 GLU B CA 1
ATOM 3541 C C . GLU B 1 198 ? 19.312 -0.373 8.711 1 97.12 198 GLU B C 1
ATOM 3543 O O . GLU B 1 198 ? 18.344 -0.903 9.266 1 97.12 198 GLU B O 1
ATOM 3548 N N . ASN B 1 199 ? 19.172 0.5 7.711 1 97 199 ASN B N 1
ATOM 3549 C CA . ASN B 1 199 ? 17.859 0.849 7.152 1 97 199 ASN B CA 1
ATOM 3550 C C . ASN B 1 199 ? 17.609 0.144 5.824 1 97 199 ASN B C 1
ATOM 3552 O O . ASN B 1 199 ? 16.547 -0.425 5.605 1 97 199 ASN B O 1
ATOM 3556 N N . MET B 1 200 ? 18.625 0.09 5.027 1 97.31 200 MET B N 1
ATOM 3557 C CA . MET B 1 200 ? 18.438 -0.323 3.639 1 97.31 200 MET B CA 1
ATOM 3558 C C . MET B 1 200 ? 18.562 -1.836 3.498 1 97.31 200 MET B C 1
ATOM 3560 O O . MET B 1 200 ? 18.109 -2.416 2.512 1 97.31 200 MET B O 1
ATOM 3564 N N . GLY B 1 201 ? 19.25 -2.51 4.434 1 96.5 201 GLY B N 1
ATOM 3565 C CA . GLY B 1 201 ? 19.484 -3.941 4.316 1 96.5 201 GLY B CA 1
ATOM 3566 C C . GLY B 1 201 ? 20.234 -4.324 3.055 1 96.5 201 GLY B C 1
ATOM 3567 O O . GLY B 1 201 ? 21.297 -3.768 2.766 1 96.5 201 GLY B O 1
ATOM 3568 N N . GLN B 1 202 ? 19.75 -5.258 2.299 1 94.12 202 GLN B N 1
ATOM 3569 C CA . GLN B 1 202 ? 20.406 -5.812 1.116 1 94.12 202 GLN B CA 1
ATOM 3570 C C . GLN B 1 202 ? 20.547 -4.758 0.021 1 94.12 202 GLN B C 1
ATOM 3572 O O . GLN B 1 202 ? 21.375 -4.895 -0.882 1 94.12 202 GLN B O 1
ATOM 3577 N N . TYR B 1 203 ? 19.828 -3.711 0.104 1 96.88 203 TYR B N 1
ATOM 3578 C CA . TYR B 1 203 ? 19.844 -2.699 -0.945 1 96.88 203 TYR B CA 1
ATOM 3579 C C . TYR B 1 203 ? 20.906 -1.641 -0.672 1 96.88 203 TYR B C 1
ATOM 3581 O O . TYR B 1 203 ? 21.109 -0.736 -1.484 1 96.88 203 TYR B O 1
ATOM 3589 N N . SER B 1 204 ? 21.594 -1.73 0.45 1 96.25 204 SER B N 1
ATOM 3590 C CA . SER B 1 204 ? 22.641 -0.769 0.813 1 96.25 204 SER B CA 1
ATOM 3591 C C . SER B 1 204 ? 23.75 -0.734 -0.229 1 96.25 204 SER B C 1
ATOM 3593 O O . SER B 1 204 ? 24.438 0.274 -0.369 1 96.25 204 SER B O 1
ATOM 3595 N N . VAL B 1 205 ? 23.891 -1.809 -0.998 1 94.75 205 VAL B N 1
ATOM 3596 C CA . VAL B 1 205 ? 24.938 -1.91 -1.997 1 94.75 205 VAL B CA 1
ATOM 3597 C C . VAL B 1 205 ? 24.672 -0.938 -3.143 1 94.75 205 VAL B C 1
ATOM 3599 O O . VAL B 1 205 ? 25.562 -0.632 -3.934 1 94.75 205 VAL B O 1
ATOM 3602 N N . TYR B 1 206 ? 23.453 -0.39 -3.215 1 94.12 206 TYR B N 1
ATOM 3603 C CA . TYR B 1 206 ? 23.078 0.479 -4.32 1 94.12 206 TYR B CA 1
ATOM 3604 C C . TYR B 1 206 ? 23.031 1.938 -3.883 1 94.12 206 TYR B C 1
ATOM 3606 O O . TYR B 1 206 ? 22.391 2.771 -4.527 1 94.12 206 TYR B O 1
ATOM 3614 N N . LYS B 1 207 ? 23.594 2.248 -2.738 1 94.69 207 LYS B N 1
ATOM 3615 C CA . LYS B 1 207 ? 23.547 3.588 -2.16 1 94.69 207 LYS B CA 1
ATOM 3616 C C . LYS B 1 207 ? 24.062 4.633 -3.15 1 94.69 207 LYS B C 1
ATOM 3618 O O . LYS B 1 207 ? 23.516 5.738 -3.225 1 94.69 207 LYS B O 1
ATOM 3623 N N . GLU B 1 208 ? 25.062 4.309 -3.963 1 93.69 208 GLU B N 1
ATOM 3624 C CA . GLU B 1 208 ? 25.625 5.273 -4.902 1 93.69 208 GLU B CA 1
ATOM 3625 C C . GLU B 1 208 ? 24.656 5.551 -6.051 1 93.69 208 GLU B C 1
ATOM 3627 O O . GLU B 1 208 ? 24.562 6.68 -6.535 1 93.69 208 GLU B O 1
ATOM 3632 N N . GLU B 1 209 ? 23.969 4.543 -6.488 1 91.19 209 GLU B N 1
ATOM 3633 C CA . GLU B 1 209 ? 22.953 4.738 -7.527 1 91.19 209 GLU B CA 1
ATOM 3634 C C . GLU B 1 209 ? 21.844 5.664 -7.047 1 91.19 209 GLU B C 1
ATOM 3636 O O . GLU B 1 209 ? 21.344 6.496 -7.809 1 91.19 209 GLU B O 1
ATOM 3641 N N . ILE B 1 210 ? 21.453 5.512 -5.828 1 91.44 210 ILE B N 1
ATOM 3642 C CA . ILE B 1 210 ? 20.391 6.332 -5.266 1 91.44 210 ILE B CA 1
ATOM 3643 C C . ILE B 1 210 ? 20.875 7.777 -5.137 1 91.44 210 ILE B C 1
ATOM 3645 O O . ILE B 1 210 ? 20.125 8.711 -5.434 1 91.44 210 ILE B O 1
ATOM 3649 N N . LYS B 1 211 ? 22.078 7.922 -4.742 1 92.38 211 LYS B N 1
ATOM 3650 C CA . LYS B 1 211 ? 22.641 9.266 -4.637 1 92.38 211 LYS B CA 1
ATOM 3651 C C . LYS B 1 211 ? 22.703 9.945 -6 1 92.38 211 LYS B C 1
ATOM 3653 O O . LYS B 1 211 ? 22.484 11.156 -6.105 1 92.38 211 LYS B O 1
ATOM 3658 N N . GLU B 1 212 ? 22.984 9.156 -7.016 1 93 212 GLU B N 1
ATOM 3659 C CA . GLU B 1 212 ? 22.984 9.695 -8.375 1 93 212 GLU B CA 1
ATOM 3660 C C . GLU B 1 212 ? 21.594 10.148 -8.789 1 93 212 GLU B C 1
ATOM 3662 O O . GLU B 1 212 ? 21.438 11.156 -9.477 1 93 212 GLU B O 1
ATOM 3667 N N . MET B 1 213 ? 20.609 9.391 -8.383 1 92 213 MET B N 1
ATOM 3668 C CA . MET B 1 213 ? 19.234 9.766 -8.656 1 92 213 MET B CA 1
ATOM 3669 C C . MET B 1 213 ? 18.875 11.078 -7.961 1 92 213 MET B C 1
ATOM 3671 O O . MET B 1 213 ? 18.219 11.938 -8.547 1 92 213 MET B O 1
ATOM 3675 N N . MET B 1 214 ? 19.375 11.219 -6.715 1 93.69 214 MET B N 1
ATOM 3676 C CA . MET B 1 214 ? 19.125 12.445 -5.953 1 93.69 214 MET B CA 1
ATOM 3677 C C . MET B 1 214 ? 19.734 13.656 -6.652 1 93.69 214 MET B C 1
ATOM 3679 O O . MET B 1 214 ? 19.125 14.727 -6.68 1 93.69 214 MET B O 1
ATOM 3683 N N . LYS B 1 215 ? 20.875 13.398 -7.188 1 94.38 215 LYS B N 1
ATOM 3684 C CA . LYS B 1 215 ? 21.547 14.461 -7.922 1 94.38 215 LYS B CA 1
ATOM 3685 C C . LYS B 1 215 ? 20.812 14.797 -9.211 1 94.38 215 LYS B C 1
ATOM 3687 O O . LYS B 1 215 ? 20.703 15.969 -9.578 1 94.38 215 LYS B O 1
ATOM 3692 N N . PHE B 1 216 ? 20.359 13.766 -9.867 1 93.94 216 PHE B N 1
ATOM 3693 C CA . PHE B 1 216 ? 19.672 13.922 -11.148 1 93.94 216 PHE B CA 1
ATOM 3694 C C . PHE B 1 216 ? 18.359 14.68 -10.969 1 93.94 216 PHE B C 1
ATOM 3696 O O . PHE B 1 216 ? 18.078 15.609 -11.727 1 93.94 216 PHE B O 1
ATOM 3703 N N . TYR B 1 217 ? 17.562 14.383 -9.953 1 94.69 217 TYR B N 1
ATOM 3704 C CA . TYR B 1 217 ? 16.234 14.945 -9.766 1 94.69 217 TYR B CA 1
ATOM 3705 C C . TYR B 1 217 ? 16.281 16.219 -8.93 1 94.69 217 TYR B C 1
ATOM 3707 O O . TYR B 1 217 ? 15.375 17.047 -8.984 1 94.69 217 TYR B O 1
ATOM 3715 N N . GLY B 1 218 ? 17.375 16.297 -8.133 1 96.62 218 GLY B N 1
ATOM 3716 C CA . GLY B 1 218 ? 17.5 17.406 -7.215 1 96.62 218 GLY B CA 1
ATOM 3717 C C . GLY B 1 218 ? 16.875 17.141 -5.859 1 96.62 218 GLY B C 1
ATOM 3718 O O . GLY B 1 218 ? 16.141 16.172 -5.691 1 96.62 218 GLY B O 1
ATOM 3719 N N . ILE B 1 219 ? 17.203 17.984 -4.867 1 97.5 219 ILE B N 1
ATOM 3720 C CA . ILE B 1 219 ? 16.734 17.859 -3.492 1 97.5 219 ILE B CA 1
ATOM 3721 C C . ILE B 1 219 ? 15.922 19.109 -3.123 1 97.5 219 ILE B C 1
ATOM 3723 O O . ILE B 1 219 ? 16.344 20.234 -3.365 1 97.5 219 ILE B O 1
ATOM 3727 N N . LEU B 1 220 ? 14.766 18.891 -2.613 1 98.38 220 LEU B N 1
ATOM 3728 C CA . LEU B 1 220 ? 13.836 19.953 -2.248 1 98.38 220 LEU B CA 1
ATOM 3729 C C . LEU B 1 220 ? 14.078 20.406 -0.812 1 98.38 220 LEU B C 1
ATOM 3731 O O . LEU B 1 220 ? 14.523 19.625 0.028 1 98.38 220 LEU B O 1
ATOM 3735 N N . ASP B 1 221 ? 13.727 21.656 -0.595 1 97.81 221 ASP B N 1
ATOM 3736 C CA . ASP B 1 221 ? 13.672 22.172 0.77 1 97.81 221 ASP B CA 1
ATOM 3737 C C . ASP B 1 221 ? 12.328 21.859 1.422 1 97.81 221 ASP B C 1
ATOM 3739 O O . ASP B 1 221 ? 11.281 22 0.785 1 97.81 221 ASP B O 1
ATOM 3743 N N . PRO B 1 222 ? 12.352 21.547 2.709 1 98.38 222 PRO B N 1
ATOM 3744 C CA . PRO B 1 222 ? 11.094 21.25 3.404 1 98.38 222 PRO B CA 1
ATOM 3745 C C . PRO B 1 222 ? 10.094 22.406 3.314 1 98.38 222 PRO B C 1
ATOM 3747 O O . PRO B 1 222 ? 8.883 22.172 3.305 1 98.38 222 PRO B O 1
ATOM 3750 N N . SER B 1 223 ? 10.555 23.625 3.139 1 98.19 223 SER B N 1
ATOM 3751 C CA . SER B 1 223 ? 9.672 24.781 3.109 1 98.19 223 SER B CA 1
ATOM 3752 C C . SER B 1 223 ? 8.773 24.766 1.879 1 98.19 223 SER B C 1
ATOM 3754 O O . SER B 1 223 ? 7.637 25.234 1.925 1 98.19 223 SER B O 1
ATOM 3756 N N . LEU B 1 224 ? 9.281 24.188 0.78 1 98.62 224 LEU B N 1
ATOM 3757 C CA . LEU B 1 224 ? 8.438 24.094 -0.407 1 98.62 224 LEU B CA 1
ATOM 3758 C C . LEU B 1 224 ? 7.297 23.109 -0.189 1 98.62 224 LEU B C 1
ATOM 3760 O O . LEU B 1 224 ? 6.191 23.312 -0.694 1 98.62 224 LEU B O 1
ATOM 3764 N N . ILE B 1 225 ? 7.57 22.047 0.536 1 98.88 225 ILE B N 1
ATOM 3765 C CA . ILE B 1 225 ? 6.516 21.094 0.867 1 98.88 225 ILE B CA 1
ATOM 3766 C C . ILE B 1 225 ? 5.465 21.766 1.745 1 98.88 225 ILE B C 1
ATOM 3768 O O . ILE B 1 225 ? 4.266 21.547 1.565 1 98.88 225 ILE B O 1
ATOM 3772 N N . ALA B 1 226 ? 5.926 22.594 2.662 1 98.88 226 ALA B N 1
ATOM 3773 C CA . ALA B 1 226 ? 5.027 23.328 3.553 1 98.88 226 ALA B CA 1
ATOM 3774 C C . ALA B 1 226 ? 4.125 24.266 2.766 1 98.88 226 ALA B C 1
ATOM 3776 O O . ALA B 1 226 ? 2.953 24.453 3.105 1 98.88 226 ALA B O 1
ATOM 3777 N N . GLU B 1 227 ? 4.684 24.891 1.716 1 98.75 227 GLU B N 1
ATOM 3778 C CA . GLU B 1 227 ? 3.867 25.719 0.834 1 98.75 227 GLU B CA 1
ATOM 3779 C C . GLU B 1 227 ? 2.762 24.906 0.174 1 98.75 227 GLU B C 1
ATOM 3781 O O . GLU B 1 227 ? 1.646 25.391 -0.013 1 98.75 227 GLU B O 1
ATOM 3786 N N . GLY B 1 228 ? 3.104 23.703 -0.214 1 98.88 228 GLY B N 1
ATOM 3787 C CA . GLY B 1 228 ? 2.104 22.797 -0.764 1 98.88 228 GLY B CA 1
ATOM 3788 C C . GLY B 1 228 ? 0.968 22.516 0.199 1 98.88 228 GLY B C 1
ATOM 3789 O O . GLY B 1 228 ? -0.2 22.5 -0.194 1 98.88 228 GLY B O 1
ATOM 3790 N N . LEU B 1 229 ? 1.313 22.344 1.465 1 98.94 229 LEU B N 1
ATOM 3791 C CA . LEU B 1 229 ? 0.296 22.109 2.482 1 98.94 229 LEU B CA 1
ATOM 3792 C C . LEU B 1 229 ? -0.681 23.281 2.559 1 98.94 229 LEU B C 1
ATOM 3794 O O . LEU B 1 229 ? -1.897 23.078 2.568 1 98.94 229 LEU B O 1
ATOM 3798 N N . ILE B 1 230 ? -0.169 24.469 2.596 1 98.94 230 ILE B N 1
ATOM 3799 C CA . ILE B 1 230 ? -1.005 25.656 2.719 1 98.94 230 ILE B CA 1
ATOM 3800 C C . ILE B 1 230 ? -1.921 25.781 1.503 1 98.94 230 ILE B C 1
ATOM 3802 O O . ILE B 1 230 ? -3.102 26.109 1.636 1 98.94 230 ILE B O 1
ATOM 3806 N N . LYS B 1 231 ? -1.361 25.469 0.331 1 98.81 231 LYS B N 1
ATOM 3807 C CA . LYS B 1 231 ? -2.18 25.5 -0.877 1 98.81 231 LYS B CA 1
ATOM 3808 C C . LYS B 1 231 ? -3.367 24.547 -0.764 1 98.81 231 LYS B C 1
ATOM 3810 O O . LYS B 1 231 ? -4.5 24.922 -1.084 1 98.81 231 LYS B O 1
ATOM 3815 N N . ILE B 1 232 ? -3.16 23.344 -0.29 1 98.88 232 ILE B N 1
ATOM 3816 C CA . ILE B 1 232 ? -4.219 22.359 -0.144 1 98.88 232 ILE B CA 1
ATOM 3817 C C . ILE B 1 232 ? -5.246 22.844 0.875 1 98.88 232 ILE B C 1
ATOM 3819 O O . ILE B 1 232 ? -6.453 22.719 0.659 1 98.88 232 ILE B O 1
ATOM 3823 N N . LEU B 1 233 ? -4.785 23.406 1.973 1 98.88 233 LEU B N 1
ATOM 3824 C CA . LEU B 1 233 ? -5.672 23.797 3.064 1 98.88 233 LEU B CA 1
ATOM 3825 C C . LEU B 1 233 ? -6.543 24.984 2.656 1 98.88 233 LEU B C 1
ATOM 3827 O O . LEU B 1 233 ? -7.723 25.031 3.014 1 98.88 233 LEU B O 1
ATOM 3831 N N . GLU B 1 234 ? -6.027 25.859 1.861 1 98.62 234 GLU B N 1
ATOM 3832 C CA . GLU B 1 234 ? -6.723 27.109 1.567 1 98.62 234 GLU B CA 1
ATOM 3833 C C . GLU B 1 234 ? -7.586 26.984 0.315 1 98.62 234 GLU B C 1
ATOM 3835 O O . GLU B 1 234 ? -8.5 27.781 0.098 1 98.62 234 GLU B O 1
ATOM 3840 N N . ASP B 1 235 ? -7.301 26.062 -0.577 1 98.38 235 ASP B N 1
ATOM 3841 C CA . ASP B 1 235 ? -8.109 25.844 -1.771 1 98.38 235 ASP B CA 1
ATOM 3842 C C . ASP B 1 235 ? -9.227 24.844 -1.496 1 98.38 235 ASP B C 1
ATOM 3844 O O . ASP B 1 235 ? -9.023 23.625 -1.587 1 98.38 235 ASP B O 1
ATOM 3848 N N . ASP B 1 236 ? -10.391 25.297 -1.352 1 97.31 236 ASP B N 1
ATOM 3849 C CA . ASP B 1 236 ? -11.523 24.5 -0.887 1 97.31 236 ASP B CA 1
ATOM 3850 C C . ASP B 1 236 ? -12.047 23.594 -1.999 1 97.31 236 ASP B C 1
ATOM 3852 O O . ASP B 1 236 ? -12.922 22.766 -1.765 1 97.31 236 ASP B O 1
ATOM 3856 N N . THR B 1 237 ? -11.461 23.688 -3.17 1 97.12 237 THR B N 1
ATOM 3857 C CA . THR B 1 237 ? -11.938 22.875 -4.285 1 97.12 237 THR B CA 1
ATOM 3858 C C . THR B 1 237 ? -11.172 21.562 -4.355 1 97.12 237 THR B C 1
ATOM 3860 O O . THR B 1 237 ? -11.547 20.656 -5.113 1 97.12 237 THR B O 1
ATOM 3863 N N . LEU B 1 238 ? -10.141 21.406 -3.566 1 98.19 238 LEU B N 1
ATOM 3864 C CA . LEU B 1 238 ? -9.281 20.234 -3.678 1 98.19 238 LEU B CA 1
ATOM 3865 C C . LEU B 1 238 ? -9.766 19.109 -2.762 1 98.19 238 LEU B C 1
ATOM 3867 O O . LEU B 1 238 ? -9.82 19.281 -1.542 1 98.19 238 LEU B O 1
ATOM 3871 N N . ASN B 1 239 ? -10.109 18.031 -3.297 1 97.94 239 ASN B N 1
ATOM 3872 C CA . ASN B 1 239 ? -10.461 16.797 -2.611 1 97.94 239 ASN B CA 1
ATOM 3873 C C . ASN B 1 239 ? -10.047 15.57 -3.42 1 97.94 239 ASN B C 1
ATOM 3875 O O . ASN B 1 239 ? -10.359 15.469 -4.609 1 97.94 239 ASN B O 1
ATOM 3879 N N . GLY B 1 240 ? -9.32 14.641 -2.801 1 98.12 240 GLY B N 1
ATOM 3880 C CA . GLY B 1 240 ? -8.836 13.453 -3.486 1 98.12 240 GLY B CA 1
ATOM 3881 C C . GLY B 1 240 ? -7.672 13.734 -4.418 1 98.12 240 GLY B C 1
ATOM 3882 O O . GLY B 1 240 ? -7.332 12.898 -5.262 1 98.12 240 GLY B O 1
ATOM 3883 N N . GLU B 1 241 ? -7.078 14.898 -4.281 1 98.56 241 GLU B N 1
ATOM 3884 C CA . GLU B 1 241 ? -6.012 15.312 -5.191 1 98.56 241 GLU B CA 1
ATOM 3885 C C . GLU B 1 241 ? -4.66 14.75 -4.75 1 98.56 241 GLU B C 1
ATOM 3887 O O . GLU B 1 241 ? -4.441 14.516 -3.559 1 98.56 241 GLU B O 1
ATOM 3892 N N . VAL B 1 242 ? -3.883 14.508 -5.707 1 98.75 242 VAL B N 1
ATOM 3893 C CA . VAL B 1 242 ? -2.504 14.07 -5.508 1 98.75 242 VAL B CA 1
ATOM 3894 C C . VAL B 1 242 ? -1.545 15.188 -5.914 1 98.75 242 VAL B C 1
ATOM 3896 O O . VAL B 1 242 ? -1.306 15.406 -7.102 1 98.75 242 VAL B O 1
ATOM 3899 N N . MET B 1 243 ? -1.021 15.891 -4.973 1 98.88 243 MET B N 1
ATOM 3900 C CA . MET B 1 243 ? -0.078 16.969 -5.227 1 98.88 243 MET B CA 1
ATOM 3901 C C . MET B 1 243 ? 1.346 16.438 -5.344 1 98.88 243 MET B C 1
ATOM 3903 O O . MET B 1 243 ? 1.852 15.805 -4.418 1 98.88 243 MET B O 1
ATOM 3907 N N . LYS B 1 244 ? 1.943 16.656 -6.418 1 98.56 244 LYS B N 1
ATOM 3908 C CA . LYS B 1 244 ? 3.357 16.359 -6.629 1 98.56 244 LYS B CA 1
ATOM 3909 C C . LYS B 1 244 ? 4.219 17.594 -6.406 1 98.56 244 LYS B C 1
ATOM 3911 O O . LYS B 1 244 ? 3.844 18.703 -6.809 1 98.56 244 LYS B O 1
ATOM 3916 N N . ILE B 1 245 ? 5.301 17.438 -5.73 1 98.81 245 ILE B N 1
ATOM 3917 C CA . ILE B 1 245 ? 6.254 18.531 -5.57 1 98.81 245 ILE B CA 1
ATOM 3918 C C . ILE B 1 245 ? 7.641 18.078 -6.008 1 98.81 245 ILE B C 1
ATOM 3920 O O . ILE B 1 245 ? 8.234 17.188 -5.383 1 98.81 245 ILE B O 1
ATOM 3924 N N . THR B 1 246 ? 8.117 18.656 -7.035 1 97.81 246 THR B N 1
ATOM 3925 C CA . THR B 1 246 ? 9.391 18.266 -7.633 1 97.81 246 THR B CA 1
ATOM 3926 C C . THR B 1 246 ? 10.273 19.484 -7.875 1 97.81 246 THR B C 1
ATOM 3928 O O . THR B 1 246 ? 9.781 20.609 -7.91 1 97.81 246 THR B O 1
ATOM 3931 N N . THR B 1 247 ? 11.555 19.219 -8.031 1 97 247 THR B N 1
ATOM 3932 C CA . THR B 1 247 ? 12.5 20.297 -8.281 1 97 247 THR B CA 1
ATOM 3933 C C . THR B 1 247 ? 12.227 20.953 -9.633 1 97 247 THR B C 1
ATOM 3935 O O . THR B 1 247 ? 12.352 22.172 -9.781 1 97 247 THR B O 1
ATOM 3938 N N . ASN B 1 248 ? 11.844 20.203 -10.609 1 94.75 248 ASN B N 1
ATOM 3939 C CA . ASN B 1 248 ? 11.727 20.688 -11.984 1 94.75 248 ASN B CA 1
ATOM 3940 C C . ASN B 1 248 ? 10.414 21.422 -12.203 1 94.75 248 ASN B C 1
ATOM 3942 O O . ASN B 1 248 ? 10.344 22.344 -13.031 1 94.75 248 ASN B O 1
ATOM 3946 N N . GLU B 1 249 ? 9.312 21.078 -11.508 1 96.56 249 GLU B N 1
ATOM 3947 C CA . GLU B 1 249 ? 8 21.641 -11.82 1 96.56 249 GLU B CA 1
ATOM 3948 C C . GLU B 1 249 ? 7.402 22.344 -10.602 1 96.56 249 GLU B C 1
ATOM 3950 O O . GLU B 1 249 ? 6.355 22.984 -10.703 1 96.56 249 GLU B O 1
ATOM 3955 N N . GLY B 1 250 ? 8.102 22.234 -9.469 1 98 250 GLY B N 1
ATOM 3956 C CA . GLY B 1 250 ? 7.488 22.781 -8.266 1 98 250 GLY B CA 1
ATOM 3957 C C . GLY B 1 250 ? 6.211 22.062 -7.879 1 98 250 GLY B C 1
ATOM 3958 O O . GLY B 1 250 ? 6.137 20.828 -7.938 1 98 250 GLY B O 1
ATOM 3959 N N . ILE B 1 251 ? 5.223 22.812 -7.395 1 98.62 251 ILE B N 1
ATOM 3960 C CA . ILE B 1 251 ? 3.949 22.25 -6.941 1 98.62 251 ILE B CA 1
ATOM 3961 C C . ILE B 1 251 ? 3.029 22.031 -8.141 1 98.62 251 ILE B C 1
ATOM 3963 O O . ILE B 1 251 ? 2.744 22.969 -8.898 1 98.62 251 ILE B O 1
ATOM 3967 N N . HIS B 1 252 ? 2.621 20.906 -8.344 1 98.38 252 HIS B N 1
ATOM 3968 C CA . HIS B 1 252 ? 1.678 20.547 -9.391 1 98.38 252 HIS B CA 1
ATOM 3969 C C . HIS B 1 252 ? 0.865 19.312 -9 1 98.38 252 HIS B C 1
ATOM 3971 O O . HIS B 1 252 ? 1.002 18.797 -7.891 1 98.38 252 HIS B O 1
ATOM 3977 N N . PHE B 1 253 ? -0.081 18.922 -9.859 1 98.25 253 PHE B N 1
ATOM 3978 C CA . PHE B 1 253 ? -1.017 17.875 -9.461 1 98.25 253 PHE B CA 1
ATOM 3979 C C . PHE B 1 253 ? -0.972 16.719 -10.445 1 98.25 253 PHE B C 1
ATOM 3981 O O . PHE B 1 253 ? -0.821 16.922 -11.648 1 98.25 253 PHE B O 1
ATOM 3988 N N . HIS B 1 254 ? -0.979 15.539 -9.906 1 96.38 254 HIS B N 1
ATOM 3989 C CA . HIS B 1 254 ? -1.131 14.352 -10.734 1 96.38 254 HIS B CA 1
ATOM 3990 C C . HIS B 1 254 ? -2.51 14.305 -11.383 1 96.38 254 HIS B C 1
ATOM 3992 O O . HIS B 1 254 ? -3.527 14.461 -10.703 1 96.38 254 HIS B O 1
ATOM 3998 N N . LYS B 1 255 ? -2.492 14.062 -12.688 1 92.69 255 LYS B N 1
ATOM 3999 C CA . LYS B 1 255 ? -3.76 14 -13.406 1 92.69 255 LYS B CA 1
ATOM 4000 C C . LYS B 1 255 ? -4.234 12.555 -13.555 1 92.69 255 LYS B C 1
ATOM 4002 O O . LYS B 1 255 ? -3.432 11.656 -13.812 1 92.69 255 LYS B O 1
ATOM 4007 N N . TYR B 1 256 ? -5.484 12.352 -13.227 1 88.19 256 TYR B N 1
ATOM 4008 C CA . TYR B 1 256 ? -6.102 11.047 -13.391 1 88.19 256 TYR B CA 1
ATOM 4009 C C . TYR B 1 256 ? -7.422 11.156 -14.148 1 88.19 256 TYR B C 1
ATOM 4011 O O . TYR B 1 256 ? -8.047 12.219 -14.156 1 88.19 256 TYR B O 1
ATOM 4019 N N . VAL B 1 257 ? -7.668 10.078 -14.758 1 82.88 257 VAL B N 1
ATOM 4020 C CA . VAL B 1 257 ? -8.984 9.961 -15.391 1 82.88 257 VAL B CA 1
ATOM 4021 C C . VAL B 1 257 ? -9.945 9.258 -14.438 1 82.88 257 VAL B C 1
ATOM 4023 O O . VAL B 1 257 ? -9.641 8.188 -13.906 1 82.88 257 VAL B O 1
ATOM 4026 N N . PRO B 1 258 ? -11.047 9.945 -14.148 1 82.69 258 PRO B N 1
ATOM 4027 C CA . PRO B 1 258 ? -12.016 9.273 -13.273 1 82.69 258 PRO B CA 1
ATOM 4028 C C . PRO B 1 258 ? -12.477 7.93 -13.836 1 82.69 258 PRO B C 1
ATOM 4030 O O . PRO B 1 258 ? -12.531 7.75 -15.055 1 82.69 258 PRO B O 1
ATOM 4033 N N . PRO B 1 259 ? -12.82 6.965 -12.945 1 81.19 259 PRO B N 1
ATOM 4034 C CA . PRO B 1 259 ? -13.375 5.703 -13.438 1 81.19 259 PRO B CA 1
ATOM 4035 C C . PRO B 1 259 ? -14.672 5.895 -14.219 1 81.19 259 PRO B C 1
ATOM 4037 O O . PRO B 1 259 ? -15.484 6.758 -13.875 1 81.19 259 PRO B O 1
ATOM 4040 N N . PRO B 1 260 ? -14.875 5.078 -15.18 1 77.56 260 PRO B N 1
ATOM 4041 C CA . PRO B 1 260 ? -16.031 5.254 -16.047 1 77.56 260 PRO B CA 1
ATOM 4042 C C . PRO B 1 260 ? -17.344 5.293 -15.281 1 77.56 260 PRO B C 1
ATOM 4044 O O . PRO B 1 260 ? -18.25 6.074 -15.617 1 77.56 260 PRO B O 1
ATOM 4047 N N . PHE B 1 261 ? -17.531 4.535 -14.32 1 84.12 261 PHE B N 1
ATOM 4048 C CA . PHE B 1 261 ? -18.781 4.496 -13.555 1 84.12 261 PHE B CA 1
ATOM 4049 C C . PHE B 1 261 ? -19.047 5.844 -12.898 1 84.12 261 PHE B C 1
ATOM 4051 O O . PHE B 1 261 ? -20.188 6.301 -12.852 1 84.12 261 PHE B O 1
ATOM 4058 N N . GLN B 1 262 ? -17.938 6.359 -12.391 1 74.56 262 GLN B N 1
ATOM 4059 C CA . GLN B 1 262 ? -18.078 7.656 -11.727 1 74.56 262 GLN B CA 1
ATOM 4060 C C . GLN B 1 262 ? -18.266 8.773 -12.75 1 74.56 262 GLN B C 1
ATOM 4062 O O . GLN B 1 262 ? -18.953 9.758 -12.477 1 74.56 262 GLN B O 1
ATOM 4067 N N . ALA B 1 263 ? -17.688 8.477 -13.898 1 72.06 263 ALA B N 1
ATOM 4068 C CA . ALA B 1 263 ? -17.812 9.477 -14.953 1 72.06 263 ALA B CA 1
ATOM 4069 C C . ALA B 1 263 ? -19.25 9.578 -15.453 1 72.06 263 ALA B C 1
ATOM 4071 O O . ALA B 1 263 ? -19.703 10.664 -15.836 1 72.06 263 ALA B O 1
ATOM 4072 N N . LYS B 1 264 ? -19.953 8.461 -15.297 1 65.25 264 LYS B N 1
ATOM 4073 C CA . LYS B 1 264 ? -21.344 8.438 -15.75 1 65.25 264 LYS B CA 1
ATOM 4074 C C . LYS B 1 264 ? -22.266 9.141 -14.75 1 65.25 264 LYS B C 1
ATOM 4076 O O . LYS B 1 264 ? -23.359 9.586 -15.109 1 65.25 264 LYS B O 1
ATOM 4081 N N . HIS B 1 265 ? -21.797 9.156 -13.508 1 56.06 265 HIS B N 1
ATOM 4082 C CA . HIS B 1 265 ? -22.656 9.75 -12.484 1 56.06 265 HIS B CA 1
ATOM 4083 C C . HIS B 1 265 ? -22.25 11.195 -12.203 1 56.06 265 HIS B C 1
ATOM 4085 O O . HIS B 1 265 ? -22.828 11.844 -11.328 1 56.06 265 HIS B O 1
ATOM 4091 N N . LEU B 1 266 ? -21.172 11.586 -12.828 1 47.5 266 LEU B N 1
ATOM 4092 C CA . LEU B 1 266 ? -20.797 12.992 -12.789 1 47.5 266 LEU B CA 1
ATOM 4093 C C . LEU B 1 266 ? -21.484 13.766 -13.906 1 47.5 266 LEU B C 1
ATOM 4095 O O . LEU B 1 266 ? -21.672 13.242 -15.008 1 47.5 266 LEU B O 1
#

InterPro domains:
  IPR002347 Short-chain dehydrogenase/reductase SDR [PF00106] (6-198)
  IPR002347 Short-chain dehydrogenase/reductase SDR [PR00080] (83-94)
  IPR002347 Short-chain dehydrogenase/reductase SDR [PR00080] (131-139)
  IPR002347 Short-chain dehydrogenase/reductase SDR [PR00080] (151-170)
  IPR002347 Short-chain dehydrogenase/reductase SDR [PR00081] (7-24)
  IPR002347 Short-chain dehydrogenase/reductase SDR [PR00081] (83-94)
  IPR002347 Short-chain dehydrogenase/reductase SDR [PR00081] (125-141)
  IPR002347 Short-chain dehydrogenase/reductase SDR [PR00081] (151-170)
  IPR002347 Short-chain dehydrogenase/reductase SDR [PR00081] (174-191)
  IPR020904 Short-chain dehydrogenase/reductase, conserved site [PS00061] (138-166)
  IPR036291 NAD(P)-binding domain superfamily [SSF51735] (3-253)

Foldseek 3Di:
DQLALAEEEFAPLLWFLNVLLVVVSVVSHAQYEYEYQDPVSQVVSLVVVVVVHPNLSYHYQHADLLDLVRVLVSLVVSCVSSVAHAEYELDDAAFAPPPLVVRLSRLAVSLVSSVVSNLCRQFVVNVHVEHEYEREAAVLLVDPDPQRRSSSVRRVNSLVVQLVVLVVCVVVVRNYAGEYEHEYAEPIVRNVLLCPCRRRPPSNVCSVVVVVVCVVFDYHYSNLVSVLVVVQRVPSVDHSWYWYATPVPGTDTDDDDDDPVVVVVD/DQLALAEEEFEPLLWFLNVLLVVVSVVSHAQY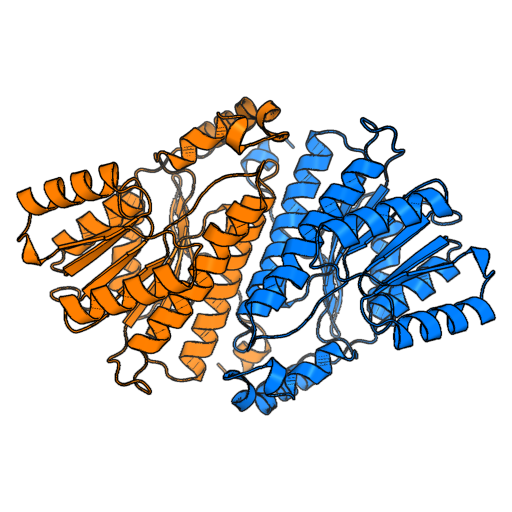EYEYQDPVSQVVSLVVVVVVHPNLSYDYQHADLLDLVRVLVSLVVSCVSSVAHAEYELDDAAQAPPPLVVRLSRLAVSLVSSVVSNLCRQFVVNVHVEHEYEYEAAVLLVDPDVQRRSSSVRRVNSLVVQLVVLVVCVVVVRNYAGEYEHEYAEPIVNNVCLCPCRRRPPSNVCSVVVVVVCVVFDYHYSNLVSVVVVVQRVPSVDHSWYWYATPVPGTDTDDDDDDPVVVVVD

Solvent-accessible surface area (backbone atoms only — not comparable to full-atom values): 25637 Å² total; per-residue (Å²): 73,83,49,61,70,34,30,32,40,32,29,36,18,41,47,45,52,27,30,29,38,51,52,52,40,46,75,48,42,22,27,38,35,36,22,19,63,53,54,68,53,27,53,52,41,50,54,57,47,41,76,76,42,68,58,86,37,50,47,76,44,75,32,52,57,67,37,64,70,46,41,54,48,50,54,50,51,43,29,69,73,71,71,47,60,34,34,35,34,39,47,42,66,63,62,28,57,50,56,36,66,57,23,38,34,33,35,26,52,25,38,53,52,50,49,53,54,45,46,53,54,11,18,48,93,62,72,20,87,18,37,41,37,39,40,52,47,25,43,39,28,78,41,64,30,42,77,35,22,56,54,9,11,18,17,9,14,37,49,27,22,34,33,2,43,20,45,30,25,61,77,65,64,31,58,42,37,23,30,31,42,19,41,50,52,46,70,34,74,66,58,58,33,54,75,31,48,86,19,27,34,88,39,34,84,45,34,66,62,52,51,50,48,42,64,72,56,36,71,34,59,32,61,60,56,25,51,50,50,51,50,55,53,50,38,78,84,57,56,36,42,43,34,33,34,38,70,86,69,38,77,46,69,64,85,78,78,75,57,67,72,57,51,70,76,96,73,84,47,61,71,33,30,32,40,30,31,35,19,41,47,45,53,26,30,30,39,50,51,55,41,47,74,48,42,23,29,39,36,37,23,19,64,52,54,68,54,26,52,52,42,49,54,57,45,40,75,77,43,67,58,85,36,49,46,76,44,74,31,52,57,67,37,63,69,47,41,54,48,50,54,50,50,43,29,69,72,70,71,47,58,34,33,37,34,40,46,41,67,61,61,29,56,50,56,36,67,58,23,37,35,34,36,26,52,25,38,54,51,49,48,52,52,46,46,54,53,12,18,47,93,63,72,20,87,19,38,41,38,38,40,52,46,25,44,40,27,78,41,64,29,42,76,38,23,57,53,9,10,18,18,10,14,37,48,26,23,33,32,2,42,22,45,30,24,60,76,65,64,29,60,41,37,21,29,32,42,19,41,51,52,47,71,33,74,66,58,57,33,54,76,30,49,85,20,28,33,88,40,34,84,46,34,66,61,52,51,49,50,41,63,73,56,36,71,35,57,32,61,59,55,26,51,50,51,52,51,56,53,51,39,78,83,58,57,35,41,42,32,34,33,39,71,88,69,38,78,44,67,63,85,76,79,75,56,68,72,56,52,70,75,96

Secondary structure (DSSP, 8-state):
---TT-EEEEES-SSHHHHHHHHHHHHTT-EEEEEES-HHHHHHHHHHHHHHS-GGGEEEEE--TTSHHHHHHHHHHHHHHHS---EEEE------STTHHHHHIIIIIHHHHHHHHHHHHH-GGGT---EEEEEE--GGGTS--TT-HHHHHHHHHHHHHHHHHHHHHHHTT--EEEEEEEE-SBSSHHHHGGG-HHHHGGGGGGHHHHHHHHHHH--B-HHHHHHHHHHHHH-TT-SS-EEEEETTTEEEE---PPPHHHHHH-/---TT-EEEEES-SSHHHHHHHHHHHHTT-EEEEEES-HHHHHHHHHHHHTTS-GGGEEEEE--TTSHHHHHHHHHHHHHHHS---EEEE------STTHHHHHIIIIIHHHHHHHHHHHHH-GGGT---EEEEEE--GGGTS--TT-HHHHHHHHHHHHHHHHHHHHHHHTT--EEEEEEEE-SBSSHHHHGGG-HHHHGGGGGGHHHHHHHHHHH--B-HHHHHHHHHHHHH-TT-SS-EEEEETTTEEEE---PPPHHHHHH-

pLDDT: mean 96.38, std 5.8, range [47.5, 99.0]

Organism: Varanus komodoensis (NCBI:txid61221)

Sequence (532 aa):
MHLKGKVALVTGAAQGIGKAFVQVLLERGCKVALVDINVEVGKASKEGFDKQFDEQMTIFIPCDVSKEEELKETFKKTVQHFGKLDIVVNNAGVNNEKNWEITVQINLMSVIRGTYLGLDYMKKENGGTGGVIVNVASLAGLMPAAHQPVYSASKHGVVGFTRSIAMAATAGNYDVRINTICPGFVNTPILQSVDKEENMGQYSVYKEEIKEMMKFYGILDPSLIAEGLIKILEDDTLNGEVMKITTNEGIHFHKYVPPPFQAKHLMHLKGKVALVTGAAQGIGKAFVQVLLERGCKVALVDINVEVGKASKEGFDKQFDEQMTIFIPCDVSKEEELKETFKKTVQHFGKLDIVVNNAGVNNEKNWEITVQINLMSVIRGTYLGLDYMKKENGGTGGVIVNVASLAGLMPAAHQPVYSASKHGVVGFTRSIAMAATAGNYDVRINTICPGFVNTPILQSVDKEENMGQYSVYKEEIKEMMKFYGILDPSLIAEGLIKILEDDTLNGEVMKITTNEGIHFHKYVPPPFQAKHL

Radius of gyration: 23.21 Å; Cα contacts (8 Å, |Δi|>4): 1217; chains: 2; bounding box: 52×70×48 Å